Protein AF-A0A1Q7HJB5-F1 (afdb_monomer_lite)

pLDDT: mean 89.7, std 13.35, range [32.16, 98.75]

Radius of gyration: 25.03 Å; chains: 1; bounding box: 64×47×75 Å

Sequence (482 aa):
NLIHLHAFQNDATNGVQRGNHDGGILRFGPDGKLYIFFGDNGRRGQMQNLPDGPGCIALPCPAIPQGNLPDDQFGGPEPDNAHLTGVILRLNPDGSTPFDNPFFKAGAQRGGEAGANLQKVFAYGVRNGFGMAFDPFSGALWDAQNGDDSFTEINRVERGANLGWVQIMGPVERIAQFKEIETSARFFGLQQVRWPPTNIADSRKEALARLFMVFEDGDEFEARLEGRQENPPVDTTAGAKAEFELNDDGTLDFELEATANITKATQAHIHLGARGQNGPVVAFLLPFNAAGRNFQEGDEIAEGTLTDDDVIAQPGFDGTVAALVERMRQGRAYANLHTVAFPGGEIRGQIKVDQEPVSHYSDPEFSWKFEVSPAALGFMSSGALGAQYRGDMFTGAARPTLLGGQLFHFDLTRSRRKIAVDDPRLKDHVADNTAKFDITESESLLFGTNFGVGTDIQTGPNGNLFVVSLSNGAIYEIFKRP

Secondary structure (DSSP, 8-state):
-------SB--TTT---B--S-EEEEEE-TTS-EEEEE--TT--SGGGT-TTTTS-SSSS--SS-SS---HHHH--SS--TTT--SEEEEE-TTSPPPTTSTTHHHHHHH-HHHHHHHTTEEEE----EEEEEE-TTT--EEEEE--SSEEEEEEEE-TTEE--TTT--S-GGGHHHHHHHHT-TTS--SSSTTS-GGGS-SSHHHHHHTS----S---EEEEEEEGGGSSS------EEEEEEEE-TTS-EEEEEEEEE-EEEEEEEEEEE--TT----EEEEEE---TT-EEE-TT-EEEEEEE-GGGSPPBTTB---HHHHHHHHHTT-EEEEEEESS-TT-SEEEE-EESS--S-EE---SEEEEE---EEEEEE--SSTT-GGGTT-EEEEES-STTTTS-EEEE-B-TTSSSB---SGGGTTSEE--SSTT--TTTGGGEEES---SEEEEEE-TTS-EEEEETTTTEEEEE----

Structure (mmCIF, N/CA/C/O backbone):
data_AF-A0A1Q7HJB5-F1
#
_entry.id   AF-A0A1Q7HJB5-F1
#
loop_
_atom_site.group_PDB
_atom_site.id
_atom_site.type_symbol
_atom_site.label_atom_id
_atom_site.label_alt_id
_atom_site.label_comp_id
_atom_site.label_asym_id
_atom_site.label_entity_id
_atom_site.label_seq_id
_atom_site.pdbx_PDB_ins_code
_atom_site.Cartn_x
_atom_site.Cartn_y
_atom_site.Cartn_z
_atom_site.occupancy
_atom_site.B_iso_or_equiv
_atom_site.auth_seq_id
_atom_site.auth_comp_id
_atom_site.auth_asym_id
_atom_site.auth_atom_id
_atom_site.pdbx_PDB_model_num
ATOM 1 N N . ASN A 1 1 ? 0.580 -26.400 14.919 1.00 73.38 1 ASN A N 1
ATOM 2 C CA . ASN A 1 1 ? 1.342 -25.381 14.172 1.00 73.38 1 ASN A CA 1
ATOM 3 C C . ASN A 1 1 ? 1.651 -24.233 15.117 1.00 73.38 1 ASN A C 1
ATOM 5 O O . ASN A 1 1 ? 0.716 -23.589 15.571 1.00 73.38 1 ASN A O 1
ATOM 9 N N . LEU A 1 2 ? 2.914 -24.054 15.517 1.00 67.88 2 LEU A N 1
ATOM 10 C CA . LEU A 1 2 ? 3.316 -22.898 16.328 1.00 67.88 2 LEU A CA 1
ATOM 11 C C . LEU A 1 2 ? 3.654 -21.743 15.387 1.00 67.88 2 LEU A C 1
ATOM 13 O O . LEU A 1 2 ? 4.355 -21.943 14.398 1.00 67.88 2 LEU A O 1
ATOM 17 N N . ILE A 1 3 ? 3.135 -20.556 15.688 1.00 72.69 3 ILE A N 1
ATOM 18 C CA . ILE A 1 3 ? 3.391 -19.339 14.919 1.00 72.69 3 ILE A CA 1
ATOM 19 C C . ILE A 1 3 ? 4.255 -18.443 15.788 1.00 72.69 3 ILE A C 1
ATOM 21 O O . ILE A 1 3 ? 3.872 -18.099 16.905 1.00 72.69 3 ILE A O 1
ATOM 25 N N . HIS A 1 4 ? 5.434 -18.113 15.279 1.00 76.31 4 HIS A N 1
ATOM 26 C CA . HIS A 1 4 ? 6.407 -17.287 15.969 1.00 76.31 4 HIS A CA 1
ATOM 27 C C . HIS A 1 4 ? 6.378 -15.902 15.333 1.00 76.31 4 HIS A C 1
ATOM 29 O O . HIS A 1 4 ? 6.700 -15.761 14.158 1.00 76.31 4 HIS A O 1
ATOM 35 N N . LEU A 1 5 ? 5.943 -14.905 16.102 1.00 79.56 5 LEU A N 1
ATOM 36 C CA . LEU A 1 5 ? 5.930 -13.504 15.690 1.00 79.56 5 LEU A CA 1
ATOM 37 C C . LEU A 1 5 ? 6.971 -12.739 16.505 1.00 79.56 5 LEU A C 1
ATOM 39 O O . LEU A 1 5 ? 7.096 -12.935 17.718 1.00 79.56 5 LEU A O 1
ATOM 43 N N . HIS A 1 6 ? 7.742 -11.891 15.835 1.00 76.50 6 HIS A N 1
ATOM 44 C CA . HIS A 1 6 ? 8.914 -11.262 16.426 1.00 76.50 6 HIS A CA 1
ATOM 45 C C . HIS A 1 6 ? 8.571 -9.956 17.165 1.00 76.50 6 HIS A C 1
ATOM 47 O O . HIS A 1 6 ? 8.729 -8.867 16.618 1.00 76.50 6 HIS A O 1
ATOM 53 N N . ALA A 1 7 ? 8.160 -10.069 18.431 1.00 74.75 7 ALA A N 1
ATOM 54 C CA . ALA A 1 7 ? 7.635 -8.972 19.263 1.00 74.75 7 ALA A CA 1
ATOM 55 C C . ALA A 1 7 ? 8.679 -8.016 19.888 1.00 74.75 7 ALA A C 1
ATOM 57 O O . ALA A 1 7 ? 8.355 -7.227 20.768 1.00 74.75 7 ALA A O 1
ATOM 58 N N . PHE A 1 8 ? 9.957 -8.104 19.516 1.00 74.94 8 PHE A N 1
ATOM 59 C CA . PHE A 1 8 ? 10.987 -7.212 20.065 1.00 74.94 8 PHE A CA 1
ATOM 60 C C . PHE A 1 8 ? 11.841 -6.584 18.965 1.00 74.94 8 PHE A C 1
ATOM 62 O O . PHE A 1 8 ? 11.997 -7.137 17.879 1.00 74.94 8 PHE A O 1
ATOM 69 N N . GLN A 1 9 ? 12.411 -5.419 19.240 1.00 68.94 9 GLN A N 1
ATOM 70 C CA . GLN A 1 9 ? 13.552 -4.878 18.505 1.00 68.94 9 GLN A CA 1
ATOM 71 C C . GLN A 1 9 ? 14.836 -5.339 19.210 1.00 68.94 9 GLN A C 1
ATOM 73 O O . GLN A 1 9 ? 14.960 -5.176 20.426 1.00 68.94 9 GLN A O 1
ATOM 78 N N . ASN A 1 10 ? 15.780 -5.911 18.457 1.00 61.03 10 ASN A N 1
ATOM 79 C CA . ASN A 1 10 ? 17.121 -6.268 18.934 1.00 61.03 10 ASN A CA 1
ATOM 80 C C . ASN A 1 10 ? 18.145 -5.259 18.391 1.00 61.03 10 ASN A C 1
ATOM 82 O O . ASN A 1 10 ? 19.056 -5.615 17.652 1.00 61.03 10 ASN A O 1
ATOM 86 N N . ASP A 1 11 ? 17.994 -3.979 18.745 1.00 57.62 11 ASP A N 1
ATOM 87 C CA . ASP A 1 11 ? 18.964 -2.956 18.343 1.00 57.62 11 ASP A CA 1
ATOM 88 C C . ASP A 1 11 ? 20.344 -3.297 18.951 1.00 57.62 11 ASP A C 1
ATOM 90 O O . ASP A 1 11 ? 20.541 -3.204 20.171 1.00 57.62 11 ASP A O 1
ATOM 94 N N . ALA A 1 12 ? 21.317 -3.671 18.111 1.00 51.69 12 ALA A N 1
ATOM 95 C CA . ALA A 1 12 ? 22.658 -4.096 18.538 1.00 51.69 12 ALA A CA 1
ATOM 96 C C . ALA A 1 12 ? 23.399 -3.059 19.406 1.00 51.69 12 ALA A C 1
ATOM 98 O O . ALA A 1 12 ? 24.299 -3.404 20.170 1.00 51.69 12 ALA A O 1
ATOM 99 N N . THR A 1 13 ? 23.014 -1.785 19.314 1.00 52.44 13 THR A N 1
ATOM 100 C CA . THR A 1 13 ? 23.607 -0.675 20.069 1.00 52.44 13 THR A CA 1
ATOM 101 C C . THR A 1 13 ? 23.090 -0.550 21.501 1.00 52.44 13 THR A C 1
ATOM 103 O O . THR A 1 13 ? 23.751 0.091 22.316 1.00 52.44 13 THR A O 1
ATOM 106 N N . ASN A 1 14 ? 21.946 -1.159 21.835 1.00 54.62 14 ASN A N 1
ATOM 107 C CA . ASN A 1 14 ? 21.271 -0.918 23.113 1.00 54.62 14 ASN A CA 1
ATOM 108 C C . ASN A 1 14 ? 21.189 -2.140 24.034 1.00 54.62 14 ASN A C 1
ATOM 110 O O . ASN A 1 14 ? 20.890 -1.952 25.210 1.00 54.62 14 ASN A O 1
ATOM 114 N N . GLY A 1 15 ? 21.431 -3.365 23.544 1.00 55.31 15 GLY A N 1
ATOM 115 C CA . GLY A 1 15 ? 21.464 -4.594 24.361 1.00 55.31 15 GLY A CA 1
ATOM 116 C C . GLY A 1 15 ? 20.187 -4.895 25.166 1.00 55.31 15 GLY A C 1
ATOM 117 O O . GLY A 1 15 ? 20.188 -5.783 26.014 1.00 55.31 15 GLY A O 1
ATOM 118 N N . VAL A 1 16 ? 19.102 -4.152 24.930 1.00 62.25 16 VAL A N 1
ATOM 119 C CA . VAL A 1 16 ? 17.830 -4.240 25.649 1.00 62.25 16 VAL A CA 1
ATOM 120 C C . VAL A 1 16 ? 16.746 -4.547 24.630 1.00 62.25 16 VAL A C 1
ATOM 122 O O . VAL A 1 16 ? 16.493 -3.734 23.743 1.00 62.25 16 VAL A O 1
ATOM 125 N N . GLN A 1 17 ? 16.087 -5.695 24.792 1.00 68.81 17 GLN A N 1
ATOM 126 C CA . GLN A 1 17 ? 14.863 -6.023 24.064 1.00 68.81 17 GLN A CA 1
ATOM 127 C C . GLN A 1 17 ? 13.789 -4.986 24.390 1.00 68.81 17 GLN A C 1
ATOM 129 O O . GLN A 1 17 ? 13.490 -4.743 25.563 1.00 68.81 17 GLN A O 1
ATOM 134 N N . ARG A 1 18 ? 13.214 -4.360 23.361 1.00 71.12 18 ARG A N 1
ATOM 135 C CA . ARG A 1 18 ? 12.121 -3.391 23.516 1.00 71.12 18 ARG A CA 1
ATOM 136 C C . ARG A 1 18 ? 10.975 -3.759 22.590 1.00 71.12 18 ARG A C 1
ATOM 138 O O . ARG A 1 18 ? 11.206 -4.011 21.411 1.00 71.12 18 ARG A O 1
ATOM 145 N N . GLY A 1 19 ? 9.766 -3.804 23.144 1.00 74.50 19 GLY A N 1
ATOM 146 C CA . GLY A 1 19 ? 8.546 -3.829 22.345 1.00 74.50 19 GLY A CA 1
ATOM 147 C C . GLY A 1 19 ? 8.359 -2.468 21.688 1.00 74.50 19 GLY A C 1
ATOM 148 O O . GLY A 1 19 ? 8.707 -1.432 22.269 1.00 74.50 19 GLY A O 1
ATOM 149 N N . ASN A 1 20 ? 7.864 -2.471 20.465 1.00 81.75 20 ASN A N 1
ATOM 150 C CA . ASN A 1 20 ? 7.576 -1.263 19.714 1.00 81.75 20 ASN A CA 1
ATOM 151 C C . ASN A 1 20 ? 6.493 -1.622 18.711 1.00 81.75 20 ASN A C 1
ATOM 153 O O . ASN A 1 20 ? 6.703 -2.550 17.954 1.00 81.75 20 ASN A O 1
ATOM 157 N N . HIS A 1 21 ? 5.355 -0.932 18.720 1.00 89.06 21 HIS A N 1
ATOM 158 C CA . HIS A 1 21 ? 4.272 -1.136 17.747 1.00 89.06 21 HIS A CA 1
ATOM 159 C C . HIS A 1 21 ? 3.868 -2.605 17.512 1.00 89.06 21 HIS A C 1
ATOM 161 O O . HIS A 1 21 ? 3.523 -2.976 16.399 1.00 89.06 21 HIS A O 1
ATOM 167 N N . ASP A 1 22 ? 3.899 -3.453 18.542 1.00 87.94 22 ASP A N 1
ATOM 168 C CA . ASP A 1 22 ? 3.675 -4.896 18.366 1.00 87.94 22 ASP A CA 1
ATOM 169 C C . ASP A 1 22 ? 2.237 -5.219 17.918 1.00 87.94 22 ASP A C 1
ATOM 171 O O . ASP A 1 22 ? 1.972 -6.216 17.245 1.00 87.94 22 ASP A O 1
ATOM 175 N N . GLY A 1 23 ? 1.283 -4.361 18.289 1.00 86.88 23 GLY A N 1
ATOM 176 C CA . GLY A 1 23 ? -0.140 -4.630 18.133 1.00 86.88 23 GLY A CA 1
ATOM 177 C C . GLY A 1 23 ? -0.559 -5.818 18.998 1.00 86.88 23 GLY A C 1
ATOM 178 O O . GLY A 1 23 ? -0.555 -5.723 20.225 1.00 86.88 23 GLY A O 1
ATOM 179 N N . GLY A 1 24 ? -0.909 -6.944 18.369 1.00 81.31 24 GLY A N 1
ATOM 180 C CA . GLY A 1 24 ? -1.179 -8.205 19.069 1.00 81.31 24 GLY A CA 1
ATOM 181 C C . GLY A 1 24 ? -2.657 -8.498 19.326 1.00 81.31 24 GLY A C 1
ATOM 182 O O . GLY A 1 24 ? -2.988 -9.297 20.200 1.00 81.31 24 GLY A O 1
ATOM 183 N N . ILE A 1 25 ? -3.563 -7.873 18.575 1.00 90.44 25 ILE A N 1
ATOM 184 C CA . ILE A 1 25 ? -4.999 -8.156 18.666 1.00 90.44 25 ILE A CA 1
ATOM 185 C C . ILE A 1 25 ? -5.297 -9.440 17.905 1.00 90.44 25 ILE A C 1
ATOM 187 O O . ILE A 1 25 ? -4.902 -9.589 16.747 1.00 90.44 25 ILE A O 1
ATOM 191 N N . LEU A 1 26 ? -6.073 -10.323 18.530 1.00 93.88 26 LEU A N 1
ATOM 192 C CA . LEU A 1 26 ? -6.576 -11.537 17.904 1.00 93.88 26 LEU A CA 1
ATOM 193 C C . LEU A 1 26 ? -8.103 -11.522 17.837 1.00 93.88 26 LEU A C 1
ATOM 195 O O . LEU A 1 26 ? -8.778 -11.139 18.802 1.00 93.88 26 LEU A O 1
ATOM 199 N N . ARG A 1 27 ? -8.649 -11.978 16.708 1.00 95.31 27 ARG A N 1
ATOM 200 C CA . ARG A 1 27 ? -10.092 -12.165 16.496 1.00 95.31 27 ARG A CA 1
ATOM 201 C C . ARG A 1 27 ? -10.350 -13.418 15.677 1.00 95.31 27 ARG A C 1
ATOM 203 O O . ARG A 1 27 ? -9.632 -13.680 14.721 1.00 95.31 27 ARG A O 1
ATOM 210 N N . PHE A 1 28 ? -11.410 -14.148 16.006 1.00 97.19 28 PHE A N 1
ATOM 211 C CA . PHE A 1 28 ? -11.989 -15.080 15.045 1.00 97.19 28 PHE A CA 1
ATOM 212 C C . PHE A 1 28 ? -12.967 -14.327 14.148 1.00 97.19 28 PHE A C 1
ATOM 214 O O . PHE A 1 28 ? -13.848 -13.625 14.647 1.00 97.19 28 PHE A O 1
ATOM 221 N N . GLY A 1 29 ? -12.779 -14.454 12.839 1.00 97.31 29 GLY A N 1
ATOM 222 C CA . GLY A 1 29 ? -13.686 -13.904 11.844 1.00 97.31 29 GLY A CA 1
ATOM 223 C C . GLY A 1 29 ? -14.978 -14.712 11.720 1.00 97.31 29 GLY A C 1
ATOM 224 O O . GLY A 1 29 ? -15.064 -15.847 12.202 1.00 97.31 29 GLY A O 1
ATOM 225 N N . PRO A 1 30 ? -15.996 -14.162 11.035 1.00 97.50 30 PRO A N 1
ATOM 226 C CA . PRO A 1 30 ? -17.231 -14.884 10.721 1.00 97.50 30 PRO A CA 1
ATOM 227 C C . PRO A 1 30 ? -16.996 -16.106 9.814 1.00 97.50 30 PRO A C 1
ATOM 229 O O . PRO A 1 30 ? -17.839 -16.995 9.744 1.00 97.50 30 PRO A O 1
ATOM 232 N N . ASP A 1 31 ? -15.843 -16.173 9.148 1.00 97.56 31 ASP A N 1
ATOM 233 C CA . ASP A 1 31 ? -15.366 -17.311 8.357 1.00 97.56 31 ASP A CA 1
ATOM 234 C C . ASP A 1 31 ? -14.687 -18.410 9.204 1.00 97.56 31 ASP A C 1
ATOM 236 O O . ASP A 1 31 ? -14.184 -19.401 8.668 1.00 97.56 31 ASP A O 1
ATOM 240 N N . GLY A 1 32 ? -14.655 -18.241 10.530 1.00 97.75 32 GLY A N 1
ATOM 241 C CA . GLY A 1 32 ? -14.038 -19.174 11.467 1.00 97.75 32 GLY A CA 1
ATOM 242 C C . GLY A 1 32 ? -12.509 -19.179 11.427 1.00 97.75 32 GLY A C 1
ATOM 243 O O . GLY A 1 32 ? -11.903 -20.107 11.964 1.00 97.75 32 GLY A O 1
ATOM 244 N N . LYS A 1 33 ? -11.867 -18.189 10.795 1.00 98.38 33 LYS A N 1
ATOM 245 C CA . LYS A 1 33 ? -10.402 -18.060 10.761 1.00 98.38 33 LYS A CA 1
ATOM 246 C C . LYS A 1 33 ? -9.899 -17.144 11.863 1.00 98.38 33 LYS A C 1
ATOM 248 O O . LYS A 1 33 ? -10.607 -16.246 12.310 1.00 98.38 33 LYS A O 1
ATOM 253 N N . LEU A 1 34 ? -8.667 -17.377 12.297 1.00 97.75 34 LEU A N 1
ATOM 254 C CA . LEU A 1 34 ? -7.964 -16.524 13.243 1.00 97.75 34 LEU A CA 1
ATOM 255 C C . LEU A 1 34 ? -7.291 -15.376 12.490 1.00 97.75 34 LEU A C 1
ATOM 257 O O . LEU A 1 34 ? -6.469 -15.620 11.609 1.00 97.75 34 LEU A O 1
ATOM 261 N N . TYR A 1 35 ? -7.612 -14.148 12.877 1.00 98.12 35 TYR A N 1
ATOM 262 C CA . TYR A 1 35 ? -6.987 -12.924 12.402 1.00 98.12 35 TYR A CA 1
ATOM 263 C C . TYR A 1 35 ? -6.079 -12.354 13.481 1.00 98.12 35 TYR A C 1
ATOM 265 O O . TYR A 1 35 ? -6.481 -12.281 14.646 1.00 98.12 35 TYR A O 1
ATOM 273 N N . ILE A 1 36 ? -4.872 -11.949 13.092 1.00 96.06 36 ILE A N 1
ATOM 274 C CA . ILE A 1 36 ? -3.864 -11.391 13.999 1.00 96.06 36 ILE A CA 1
ATOM 275 C C . ILE A 1 36 ? -3.361 -10.080 13.413 1.00 96.06 36 ILE A C 1
ATOM 277 O O . ILE A 1 36 ? -2.775 -10.092 12.335 1.00 96.06 36 ILE A O 1
ATOM 281 N N . PHE A 1 37 ? -3.565 -8.973 14.124 1.00 95.12 37 PHE A N 1
ATOM 282 C CA . PHE A 1 37 ? -2.910 -7.708 13.798 1.00 95.12 37 PHE A CA 1
ATOM 283 C C . PHE A 1 37 ? -1.500 -7.716 14.392 1.00 95.12 37 PHE A C 1
ATOM 285 O O . PHE A 1 37 ? -1.348 -7.856 15.611 1.00 95.12 37 PHE A O 1
ATOM 292 N N . PHE A 1 38 ? -0.484 -7.536 13.555 1.00 94.00 38 PHE A N 1
ATOM 293 C CA . PHE A 1 38 ? 0.908 -7.438 13.978 1.00 94.00 38 PHE A CA 1
ATOM 294 C C . PHE A 1 38 ? 1.528 -6.181 13.369 1.00 94.00 38 PHE A C 1
ATOM 296 O O . PHE A 1 38 ? 1.657 -6.076 12.147 1.00 94.00 38 PHE A O 1
ATOM 303 N N . GLY A 1 39 ? 1.842 -5.195 14.210 1.00 92.69 39 GLY A N 1
ATOM 304 C CA . GLY A 1 39 ? 2.298 -3.893 13.728 1.00 92.69 39 GLY A CA 1
ATOM 305 C C . GLY A 1 39 ? 3.721 -3.932 13.171 1.00 92.69 39 GLY A C 1
ATOM 306 O O . GLY A 1 39 ? 4.335 -4.990 13.023 1.00 92.69 39 GLY A O 1
ATOM 307 N N . ASP A 1 40 ? 4.232 -2.774 12.770 1.00 89.88 40 ASP A N 1
ATOM 308 C CA . ASP A 1 40 ? 5.468 -2.663 11.994 1.00 89.88 40 ASP A CA 1
ATOM 309 C C . ASP A 1 40 ? 6.728 -3.004 12.790 1.00 89.88 40 ASP A C 1
ATOM 311 O O . ASP A 1 40 ? 7.796 -3.170 12.204 1.00 89.88 40 ASP A O 1
ATOM 315 N N . ASN A 1 41 ? 6.631 -3.095 14.114 1.00 85.69 41 ASN A N 1
ATOM 316 C CA . ASN A 1 41 ? 7.763 -3.275 15.008 1.00 85.69 41 ASN A CA 1
ATOM 317 C C . ASN A 1 41 ? 8.911 -2.295 14.766 1.00 85.69 41 ASN A C 1
ATOM 319 O O . ASN A 1 41 ? 10.075 -2.639 14.974 1.00 85.69 41 ASN A O 1
ATOM 323 N N . GLY A 1 42 ? 8.610 -1.089 14.273 1.00 80.62 42 GLY A N 1
ATOM 324 C CA . GLY A 1 42 ? 9.583 -0.123 13.767 1.00 80.62 42 GLY A CA 1
ATOM 325 C C . GLY A 1 42 ? 10.591 -0.712 12.769 1.00 80.62 42 GLY A C 1
ATOM 326 O O . GLY A 1 42 ? 11.727 -0.238 12.675 1.00 80.62 42 GLY A O 1
ATOM 327 N N . ARG A 1 43 ? 10.206 -1.760 12.041 1.00 80.88 43 ARG A N 1
ATOM 328 C CA . ARG A 1 43 ? 10.949 -2.305 10.905 1.00 80.88 43 ARG A CA 1
ATOM 329 C C . ARG A 1 43 ? 10.598 -1.543 9.639 1.00 80.88 43 ARG A C 1
ATOM 331 O O . ARG A 1 43 ? 9.675 -0.727 9.620 1.00 80.88 43 ARG A O 1
ATOM 338 N N . ARG A 1 44 ? 11.404 -1.741 8.604 1.00 80.12 44 ARG A N 1
ATOM 339 C CA . ARG A 1 44 ? 11.241 -1.118 7.293 1.00 80.12 44 ARG A CA 1
ATOM 340 C C . ARG A 1 44 ? 11.521 -2.185 6.245 1.00 80.12 44 ARG A C 1
ATOM 342 O O . ARG A 1 44 ? 12.673 -2.423 5.928 1.00 80.12 44 ARG A O 1
ATOM 349 N N . GLY A 1 45 ? 10.482 -2.826 5.731 1.00 83.00 45 GLY A N 1
ATOM 350 C CA . GLY A 1 45 ? 10.602 -3.811 4.661 1.00 83.00 45 GLY A CA 1
ATOM 351 C C . GLY A 1 45 ? 9.466 -3.703 3.652 1.00 83.00 45 GLY A C 1
ATOM 352 O O . GLY A 1 45 ? 8.715 -2.723 3.621 1.00 83.00 45 GLY A O 1
ATOM 353 N N . GLN A 1 46 ? 9.313 -4.741 2.838 1.00 89.12 46 GLN A N 1
ATOM 354 C CA . GLN A 1 46 ? 8.300 -4.843 1.789 1.00 89.12 46 GLN A CA 1
ATOM 355 C C . GLN A 1 46 ? 6.888 -4.654 2.349 1.00 89.12 46 GLN A C 1
ATOM 357 O O . GLN A 1 46 ? 6.104 -3.891 1.788 1.00 89.12 46 GLN A O 1
ATOM 362 N N . MET A 1 47 ? 6.585 -5.250 3.507 1.00 93.06 47 MET A N 1
ATOM 363 C CA . MET A 1 47 ? 5.272 -5.119 4.158 1.00 93.06 47 MET A CA 1
ATOM 364 C C . MET A 1 47 ? 5.014 -3.722 4.753 1.00 93.06 47 MET A C 1
ATOM 366 O O . MET A 1 47 ? 3.893 -3.441 5.164 1.00 93.06 47 MET A O 1
ATOM 370 N N . GLN A 1 48 ? 6.018 -2.835 4.775 1.00 91.12 48 GLN A N 1
ATOM 371 C CA . GLN A 1 48 ? 5.896 -1.402 5.088 1.00 91.12 48 GLN A CA 1
ATOM 372 C C . GLN A 1 48 ? 6.134 -0.527 3.843 1.00 91.12 48 GLN A C 1
ATOM 374 O O . GLN A 1 48 ? 6.568 0.621 3.960 1.00 91.12 48 GLN A O 1
ATOM 379 N N . ASN A 1 49 ? 5.894 -1.054 2.638 1.00 91.19 49 ASN A N 1
ATOM 380 C CA . ASN A 1 49 ? 6.052 -0.320 1.379 1.00 91.19 49 ASN A CA 1
ATOM 381 C C . ASN A 1 49 ? 7.474 0.211 1.134 1.00 91.19 49 ASN A C 1
ATOM 383 O O . ASN A 1 49 ? 7.684 1.275 0.540 1.00 91.19 49 ASN A O 1
ATOM 387 N N . LEU A 1 50 ? 8.470 -0.552 1.585 1.00 82.81 50 LEU A N 1
ATOM 388 C CA . LEU A 1 50 ? 9.881 -0.305 1.323 1.00 82.81 50 LEU A CA 1
ATOM 389 C C . LEU A 1 50 ? 10.513 -1.553 0.698 1.00 82.81 50 LEU A C 1
ATOM 391 O O . LEU A 1 50 ? 11.077 -2.377 1.416 1.00 82.81 50 LEU A O 1
ATOM 395 N N . PRO A 1 51 ? 10.435 -1.696 -0.641 1.00 77.75 51 PRO A N 1
ATOM 396 C CA . PRO A 1 51 ? 10.928 -2.880 -1.345 1.00 77.75 51 PRO A CA 1
ATOM 397 C C . PRO A 1 51 ? 12.407 -3.211 -1.105 1.00 77.75 51 PRO A C 1
ATOM 399 O O . PRO A 1 51 ? 12.773 -4.379 -1.139 1.00 77.75 51 PRO A O 1
ATOM 402 N N . ASP A 1 52 ? 13.215 -2.187 -0.813 1.00 71.69 52 ASP A N 1
ATOM 403 C CA . ASP A 1 52 ? 14.665 -2.278 -0.567 1.00 71.69 52 ASP A CA 1
ATOM 404 C C . ASP A 1 52 ? 15.012 -2.140 0.922 1.00 71.69 52 ASP A C 1
ATOM 406 O O . ASP A 1 52 ? 16.175 -2.031 1.310 1.00 71.69 52 ASP A O 1
ATOM 410 N N . GLY A 1 53 ? 13.984 -2.098 1.768 1.00 74.56 53 GLY A N 1
ATOM 411 C CA . GLY A 1 53 ? 14.106 -1.796 3.179 1.00 74.56 53 GLY A CA 1
ATOM 412 C C . GLY A 1 53 ? 14.366 -0.304 3.426 1.00 74.56 53 GLY A C 1
ATOM 413 O O . GLY A 1 53 ? 14.019 0.545 2.597 1.00 74.56 53 GLY A O 1
ATOM 414 N N . PRO A 1 54 ? 14.952 0.072 4.574 1.00 64.31 54 PRO A N 1
ATOM 415 C CA . PRO A 1 54 ? 15.174 1.479 4.912 1.00 64.31 54 PRO A CA 1
ATOM 416 C C . PRO A 1 54 ? 16.225 2.148 4.012 1.00 64.31 54 PRO A C 1
ATOM 418 O O . PRO A 1 54 ? 16.298 3.378 3.950 1.00 64.31 54 PRO A O 1
ATOM 421 N N . GLY A 1 55 ? 17.045 1.350 3.322 1.00 55.50 55 GLY A N 1
ATOM 422 C CA . GLY A 1 55 ? 18.146 1.820 2.504 1.00 55.50 55 GLY A CA 1
ATOM 423 C C . GLY A 1 55 ? 17.763 2.132 1.055 1.00 55.50 55 GLY A C 1
ATOM 424 O O . GLY A 1 55 ? 17.425 1.242 0.293 1.00 55.50 55 GLY A O 1
ATOM 425 N N . CYS A 1 56 ? 17.922 3.400 0.667 1.00 53.72 56 CYS A N 1
ATOM 426 C CA . CYS A 1 56 ? 17.920 3.935 -0.703 1.00 53.72 56 CYS A CA 1
ATOM 427 C C . CYS A 1 56 ? 16.614 3.841 -1.537 1.00 53.72 56 CYS A C 1
ATOM 429 O O . CYS A 1 56 ? 16.183 2.814 -2.051 1.00 53.72 56 CYS A O 1
ATOM 431 N N . ILE A 1 57 ? 16.024 5.020 -1.778 1.00 47.59 57 ILE A N 1
ATOM 432 C CA . ILE A 1 57 ? 14.947 5.254 -2.760 1.00 47.59 57 ILE A CA 1
ATOM 433 C C . ILE A 1 57 ? 15.518 5.645 -4.130 1.00 47.59 57 ILE A C 1
ATOM 435 O O . ILE A 1 57 ? 14.773 5.601 -5.100 1.00 47.59 57 ILE A O 1
ATOM 439 N N . ALA A 1 58 ? 16.808 6.005 -4.223 1.00 43.88 58 ALA A N 1
ATOM 440 C CA . ALA A 1 58 ? 17.445 6.407 -5.472 1.00 43.88 58 ALA A CA 1
ATOM 441 C C . ALA A 1 58 ? 18.797 5.739 -5.713 1.00 43.88 58 ALA A C 1
ATOM 443 O O . ALA A 1 58 ? 19.665 5.739 -4.839 1.00 43.88 58 ALA A O 1
ATOM 444 N N . LEU A 1 59 ? 18.960 5.180 -6.913 1.00 43.44 59 LEU A N 1
ATOM 445 C CA . LEU A 1 59 ? 20.218 4.622 -7.401 1.00 43.44 59 LEU A CA 1
ATOM 446 C C . LEU A 1 59 ? 20.964 5.658 -8.256 1.00 43.44 59 LEU A C 1
ATOM 448 O O . LEU A 1 59 ? 20.311 6.460 -8.914 1.00 43.44 59 LEU A O 1
ATOM 452 N N . PRO A 1 60 ? 22.311 5.652 -8.278 1.00 47.56 60 PRO A N 1
ATOM 453 C CA . PRO A 1 60 ? 23.200 4.841 -7.447 1.00 47.56 60 PRO A CA 1
ATOM 454 C C . PRO A 1 60 ? 23.228 5.389 -6.017 1.00 47.56 60 PRO A C 1
ATOM 456 O O . PRO A 1 60 ? 23.443 6.580 -5.831 1.00 47.56 60 PRO A O 1
ATOM 459 N N . CYS A 1 61 ? 23.005 4.519 -5.030 1.00 48.56 61 CYS A N 1
ATOM 460 C CA . CYS A 1 61 ? 22.851 4.847 -3.611 1.00 48.56 61 CYS A CA 1
ATOM 461 C C . CYS A 1 61 ? 24.013 5.727 -3.100 1.00 48.56 61 CYS A C 1
ATOM 463 O O . CYS A 1 61 ? 25.091 5.202 -2.803 1.00 48.56 61 CYS A O 1
ATOM 465 N N . PRO A 1 62 ? 23.860 7.063 -2.997 1.00 41.00 62 PRO A N 1
ATOM 466 C CA . PRO A 1 62 ? 24.921 7.912 -2.501 1.00 41.00 62 PRO A CA 1
ATOM 467 C C . PRO A 1 62 ? 24.766 7.950 -0.981 1.00 41.00 62 PRO A C 1
ATOM 469 O O . PRO A 1 62 ? 23.835 8.558 -0.463 1.00 41.00 62 PRO A O 1
ATOM 472 N N . ALA A 1 63 ? 25.694 7.306 -0.273 1.00 36.12 63 ALA A N 1
ATOM 473 C CA . ALA A 1 63 ? 25.857 7.381 1.182 1.00 36.12 63 ALA A CA 1
ATOM 474 C C . ALA A 1 63 ? 24.939 6.516 2.071 1.00 36.12 63 ALA A C 1
ATOM 476 O O . ALA A 1 63 ? 24.611 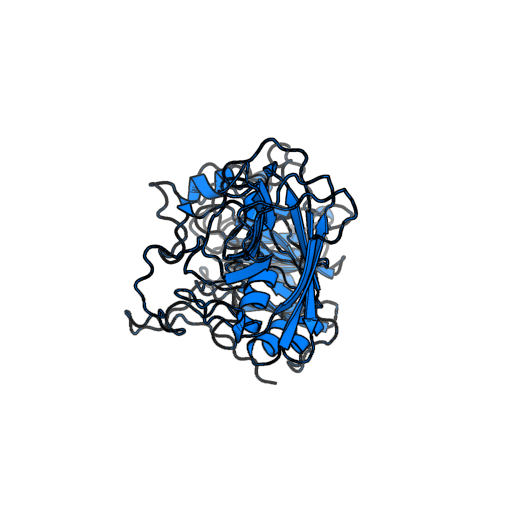6.920 3.185 1.00 36.12 63 ALA A O 1
ATOM 477 N N . ILE A 1 64 ? 24.668 5.268 1.684 1.00 36.09 64 ILE A N 1
ATOM 478 C CA . ILE A 1 64 ? 24.786 4.208 2.700 1.00 36.09 64 ILE A CA 1
ATOM 479 C C . ILE A 1 64 ? 26.246 3.763 2.629 1.00 36.09 64 ILE A C 1
ATOM 481 O O . ILE A 1 64 ? 26.701 3.440 1.528 1.00 36.09 64 ILE A O 1
ATOM 485 N N . PRO A 1 65 ? 27.030 3.840 3.722 1.00 33.41 65 PRO A N 1
ATOM 486 C CA . PRO A 1 65 ? 28.381 3.297 3.728 1.00 33.41 65 PRO A CA 1
ATOM 487 C C . PRO A 1 65 ? 28.346 1.904 3.106 1.00 33.41 65 PRO A C 1
ATOM 489 O O . PRO A 1 65 ? 27.480 1.114 3.467 1.00 33.41 65 PRO A O 1
ATOM 492 N N . GLN A 1 66 ? 29.241 1.625 2.154 1.00 32.25 66 GLN A N 1
ATOM 493 C CA . GLN A 1 66 ? 29.438 0.270 1.644 1.00 32.25 66 GLN A CA 1
ATOM 494 C C . GLN A 1 66 ? 29.524 -0.682 2.835 1.00 32.25 66 GLN A C 1
ATOM 496 O O . GLN A 1 66 ? 30.463 -0.627 3.628 1.00 32.25 66 GLN A O 1
ATOM 501 N N . GLY A 1 67 ? 28.493 -1.497 2.981 1.00 32.16 67 GLY A N 1
ATOM 502 C CA . GLY A 1 67 ? 28.295 -2.303 4.161 1.00 32.16 67 GLY A CA 1
ATOM 503 C C . GLY A 1 67 ? 26.817 -2.570 4.312 1.00 32.16 67 GLY A C 1
ATOM 504 O O . GLY A 1 67 ? 26.059 -1.680 4.684 1.00 32.16 67 GLY A O 1
ATOM 505 N N . ASN A 1 68 ? 26.436 -3.813 4.028 1.00 37.81 68 ASN A N 1
ATOM 506 C CA . ASN A 1 68 ? 25.323 -4.476 4.683 1.00 37.81 68 ASN A CA 1
ATOM 507 C C . ASN A 1 68 ? 25.196 -3.924 6.103 1.00 37.81 68 ASN A C 1
ATOM 509 O O . ASN A 1 68 ? 26.013 -4.260 6.965 1.00 37.81 68 ASN A O 1
ATOM 513 N N . LEU A 1 69 ? 24.203 -3.073 6.356 1.00 43.94 69 LEU A N 1
ATOM 514 C CA . LEU A 1 69 ? 23.696 -3.019 7.710 1.00 43.94 69 LEU A CA 1
ATOM 515 C C . LEU A 1 69 ? 23.205 -4.446 7.966 1.00 43.94 69 LEU A C 1
ATOM 517 O O . LEU A 1 69 ? 22.421 -4.940 7.153 1.00 43.94 69 LEU A O 1
ATOM 521 N N . PRO A 1 70 ? 23.756 -5.157 8.964 1.00 44.19 70 PRO A N 1
ATOM 522 C CA . PRO A 1 70 ? 23.376 -6.534 9.202 1.00 44.19 70 PRO A CA 1
ATOM 523 C C . PRO A 1 70 ? 21.852 -6.646 9.276 1.00 44.19 70 PRO A C 1
ATOM 525 O O . PRO A 1 70 ? 21.185 -5.783 9.856 1.00 44.19 70 PRO A O 1
ATOM 528 N N . ASP A 1 71 ? 21.345 -7.709 8.653 1.00 48.66 71 ASP A N 1
ATOM 529 C CA . ASP A 1 71 ? 19.935 -8.108 8.570 1.00 48.66 71 ASP A CA 1
ATOM 530 C C . ASP A 1 71 ? 19.202 -7.959 9.923 1.00 48.66 71 ASP A C 1
ATOM 532 O O . ASP A 1 71 ? 18.044 -7.555 10.001 1.00 48.66 71 ASP A O 1
ATOM 536 N N . ASP A 1 72 ? 19.947 -8.136 11.019 1.00 49.66 72 ASP A N 1
ATOM 537 C CA . ASP A 1 72 ? 19.473 -8.097 12.399 1.00 49.66 72 ASP A CA 1
ATOM 538 C C . ASP A 1 72 ? 19.238 -6.703 13.019 1.00 49.66 72 ASP A C 1
ATOM 540 O O . ASP A 1 72 ? 18.543 -6.619 14.035 1.00 49.66 72 ASP A O 1
ATOM 544 N N . GLN A 1 73 ? 19.755 -5.605 12.450 1.00 52.12 73 GLN A N 1
ATOM 545 C CA . GLN A 1 73 ? 19.562 -4.268 13.037 1.00 52.12 73 GLN A CA 1
ATOM 546 C C . GLN A 1 73 ? 18.403 -3.484 12.416 1.00 52.12 73 GLN A C 1
ATOM 548 O O . GLN A 1 73 ? 17.830 -2.618 13.083 1.00 52.12 73 GLN A O 1
ATOM 553 N N . PHE A 1 74 ? 18.057 -3.741 11.151 1.00 56.03 74 PHE A N 1
ATOM 554 C CA . PHE A 1 74 ? 17.149 -2.860 10.396 1.00 56.03 74 PHE A CA 1
ATOM 555 C C . PHE A 1 74 ? 16.156 -3.578 9.482 1.00 56.03 74 PHE A C 1
ATOM 557 O O . PHE A 1 74 ? 15.253 -2.929 8.950 1.00 56.03 74 PHE A O 1
ATOM 564 N N . GLY A 1 75 ? 16.275 -4.898 9.399 1.00 51.25 75 GLY A N 1
ATOM 565 C CA . GLY A 1 75 ? 15.416 -5.780 8.644 1.00 51.25 75 GLY A CA 1
ATOM 566 C C . GLY A 1 75 ? 15.773 -5.898 7.169 1.00 51.25 75 GLY A C 1
ATOM 567 O O . GLY A 1 75 ? 15.875 -4.889 6.469 1.00 51.25 75 GLY A O 1
ATOM 568 N N . GLY A 1 76 ? 15.943 -7.137 6.706 1.00 56.19 76 GLY A N 1
ATOM 569 C CA . GLY A 1 76 ? 15.902 -7.506 5.295 1.00 56.19 76 GLY A CA 1
ATOM 570 C C . GLY A 1 76 ? 14.527 -7.175 4.713 1.00 56.19 76 GLY A C 1
ATOM 571 O O . GLY A 1 76 ? 13.523 -7.213 5.432 1.00 56.19 76 GLY A O 1
ATOM 572 N N . PRO A 1 77 ? 14.428 -6.765 3.437 1.00 75.50 77 PRO A N 1
ATOM 573 C CA . PRO A 1 77 ? 13.160 -6.243 2.958 1.00 75.50 77 PRO A CA 1
ATOM 574 C C . PRO A 1 77 ? 12.084 -7.327 2.861 1.00 75.50 77 PRO A C 1
ATOM 576 O O . PRO A 1 77 ? 10.899 -7.006 2.887 1.00 75.50 77 PRO A O 1
ATOM 579 N N . GLU A 1 78 ? 12.463 -8.595 2.729 1.00 85.12 78 GLU A N 1
ATOM 580 C CA . GLU A 1 78 ? 11.523 -9.695 2.548 1.00 85.12 78 GLU A CA 1
ATOM 581 C C . GLU A 1 78 ? 10.788 -10.060 3.845 1.00 85.12 78 GLU A C 1
ATOM 583 O O . GLU A 1 78 ? 11.374 -9.972 4.916 1.00 85.12 78 GLU A O 1
ATOM 588 N N . PRO A 1 79 ? 9.527 -10.528 3.792 1.00 89.62 79 PRO A N 1
ATOM 589 C CA . PRO A 1 79 ? 8.757 -10.912 4.978 1.00 89.62 79 PRO A CA 1
ATOM 590 C C . PRO A 1 79 ? 9.143 -12.299 5.534 1.00 89.62 79 PRO A C 1
ATOM 592 O O . PRO A 1 79 ? 8.282 -13.154 5.752 1.00 89.62 79 PRO A O 1
ATOM 595 N N . ASP A 1 80 ? 10.429 -12.562 5.751 1.00 86.88 80 ASP A N 1
ATOM 596 C CA . ASP A 1 80 ? 10.908 -13.794 6.393 1.00 86.88 80 ASP A CA 1
ATOM 597 C C . ASP A 1 80 ? 10.530 -13.862 7.894 1.00 86.88 80 ASP A C 1
ATOM 599 O O . ASP A 1 80 ? 9.761 -13.048 8.415 1.00 86.88 80 ASP A O 1
ATOM 603 N N . ASN A 1 81 ? 11.022 -14.871 8.616 1.00 85.94 81 ASN A N 1
ATOM 604 C CA . ASN A 1 81 ? 10.671 -15.075 10.025 1.00 85.94 81 ASN A CA 1
ATOM 605 C C . ASN A 1 81 ? 11.137 -13.949 10.968 1.00 85.94 81 ASN A C 1
ATOM 607 O O . ASN A 1 81 ? 10.552 -13.779 12.042 1.00 85.94 81 ASN A O 1
ATOM 611 N N . ALA A 1 82 ? 12.160 -13.182 10.598 1.00 79.56 82 ALA A N 1
ATOM 612 C CA . ALA A 1 82 ? 12.628 -12.022 11.350 1.00 79.56 82 ALA A CA 1
ATOM 613 C C . ALA A 1 82 ? 11.873 -10.731 10.972 1.00 79.56 82 ALA A C 1
ATOM 615 O O . ALA A 1 82 ? 11.845 -9.784 11.769 1.00 79.56 82 ALA A O 1
ATOM 616 N N . HIS A 1 83 ? 11.223 -10.707 9.804 1.00 81.62 83 HIS A N 1
ATOM 617 C CA . HIS A 1 83 ? 10.699 -9.492 9.166 1.00 81.62 83 HIS A CA 1
ATOM 618 C C . HIS A 1 83 ? 9.195 -9.520 8.839 1.00 81.62 83 HIS A C 1
ATOM 620 O O . HIS A 1 83 ? 8.672 -8.561 8.269 1.00 81.62 83 HIS A O 1
ATOM 626 N N . LEU A 1 84 ? 8.460 -10.569 9.231 1.00 90.31 84 LEU A N 1
ATOM 627 C CA . LEU A 1 84 ? 6.998 -10.631 9.110 1.00 90.31 84 LEU A CA 1
ATOM 628 C C . LEU A 1 84 ? 6.302 -9.680 10.107 1.00 90.31 84 LEU A C 1
ATOM 630 O O . LEU A 1 84 ? 5.788 -10.094 11.147 1.00 90.31 84 LEU A O 1
ATOM 634 N N . THR A 1 85 ? 6.301 -8.389 9.784 1.00 90.94 85 THR A N 1
ATOM 635 C CA . THR A 1 85 ? 5.709 -7.288 10.561 1.00 90.94 85 THR A CA 1
ATOM 636 C C . THR A 1 85 ? 4.879 -6.374 9.675 1.00 90.94 85 THR A C 1
ATOM 638 O O . THR A 1 85 ? 4.999 -6.423 8.453 1.00 90.94 85 THR A O 1
ATOM 641 N N . GLY A 1 86 ? 4.054 -5.516 10.275 1.00 93.75 86 GLY A N 1
ATOM 642 C CA . GLY A 1 86 ? 3.164 -4.589 9.571 1.00 93.75 86 GLY A CA 1
ATOM 643 C C . GLY A 1 86 ? 2.132 -5.318 8.720 1.00 93.75 86 GLY A C 1
ATOM 644 O O . GLY A 1 86 ? 1.868 -4.928 7.582 1.00 93.75 86 GLY A O 1
ATOM 645 N N . VAL A 1 87 ? 1.577 -6.395 9.272 1.00 96.44 87 VAL A N 1
ATOM 646 C CA . VAL A 1 87 ? 0.665 -7.317 8.597 1.00 96.44 87 VAL A CA 1
ATOM 647 C C . VAL A 1 87 ? -0.556 -7.621 9.453 1.00 96.44 87 VAL A C 1
ATOM 649 O O . VAL A 1 87 ? -0.502 -7.677 10.681 1.00 96.44 87 VAL A O 1
ATOM 652 N N . ILE A 1 88 ? -1.659 -7.918 8.778 1.00 97.88 88 ILE A N 1
ATOM 653 C CA . ILE A 1 88 ? -2.780 -8.657 9.343 1.00 97.88 88 ILE A CA 1
ATOM 654 C C . ILE A 1 88 ? -2.690 -10.075 8.790 1.00 97.88 88 ILE A C 1
ATOM 656 O O . ILE A 1 88 ? -2.769 -10.285 7.579 1.00 97.88 88 ILE A O 1
ATOM 660 N N . LEU A 1 89 ? -2.508 -11.057 9.668 1.00 97.56 89 LEU A N 1
ATOM 661 C CA . LEU A 1 89 ? -2.454 -12.474 9.305 1.00 97.56 89 LEU A CA 1
ATOM 662 C C . LEU A 1 89 ? -3.849 -13.093 9.344 1.00 97.56 89 LEU A C 1
ATOM 664 O O . LEU A 1 89 ? -4.665 -12.697 10.175 1.00 97.56 89 LEU A O 1
ATOM 668 N N . ARG A 1 90 ? -4.095 -14.105 8.505 1.00 98.25 90 ARG A N 1
ATOM 669 C CA . ARG A 1 90 ? -5.306 -14.941 8.530 1.00 98.25 90 ARG A CA 1
ATOM 670 C C . ARG A 1 90 ? -4.939 -16.418 8.481 1.00 98.25 90 ARG A C 1
ATOM 672 O O . ARG A 1 90 ? -4.241 -16.869 7.574 1.00 98.25 90 ARG A O 1
ATOM 679 N N . LEU A 1 91 ? -5.421 -17.169 9.465 1.00 98.00 91 LEU A N 1
ATOM 680 C CA . LEU A 1 91 ? -4.980 -18.530 9.761 1.00 98.00 91 LEU A CA 1
ATOM 681 C C . LEU A 1 91 ? -6.172 -19.452 10.029 1.00 98.00 91 LEU A C 1
ATOM 683 O O . LEU A 1 91 ? -7.210 -19.025 10.533 1.00 98.00 91 LEU A O 1
ATOM 687 N N . ASN A 1 92 ? -6.028 -20.742 9.746 1.00 97.88 92 ASN A N 1
ATOM 688 C CA . ASN A 1 92 ? -6.973 -21.742 10.234 1.00 97.88 92 ASN A CA 1
ATOM 689 C C . ASN A 1 92 ? -6.906 -21.843 11.774 1.00 97.88 92 ASN A C 1
ATOM 691 O O . ASN A 1 92 ? -5.876 -21.509 12.363 1.00 97.88 92 ASN A O 1
ATOM 695 N N . PRO A 1 93 ? -7.960 -22.349 12.448 1.00 94.81 93 PRO A N 1
ATOM 696 C CA . PRO A 1 93 ? -7.959 -22.524 13.907 1.00 94.81 93 PRO A CA 1
ATOM 697 C C . PRO A 1 93 ? -6.820 -23.397 14.455 1.00 94.81 93 PRO A C 1
ATOM 699 O O . PRO A 1 93 ? -6.454 -23.270 15.619 1.00 94.81 93 PRO A O 1
ATOM 702 N N . ASP A 1 94 ? -6.256 -24.280 13.629 1.00 94.31 94 ASP A N 1
ATOM 703 C CA . ASP A 1 94 ? -5.112 -25.134 13.970 1.00 94.31 94 ASP A CA 1
ATOM 704 C C . ASP A 1 94 ? -3.742 -24.479 13.680 1.00 94.31 94 ASP A C 1
ATOM 706 O O . ASP A 1 94 ? -2.693 -25.111 13.850 1.00 94.31 94 ASP A O 1
ATOM 710 N N . GLY A 1 95 ? -3.747 -23.224 13.217 1.00 92.50 95 GLY A N 1
ATOM 711 C CA . GLY A 1 95 ? -2.579 -22.433 12.840 1.00 92.50 95 GLY A CA 1
ATOM 712 C C . GLY A 1 95 ? -2.013 -22.727 11.446 1.00 92.50 95 GLY A C 1
ATOM 713 O O . GLY A 1 95 ? -0.954 -22.198 11.119 1.00 92.50 95 GLY A O 1
ATOM 714 N N . SER A 1 96 ? -2.653 -23.576 10.634 1.00 95.50 96 SER A N 1
ATOM 715 C CA . SER A 1 96 ? -2.265 -23.763 9.227 1.00 95.50 96 SER A CA 1
ATOM 716 C C . SER A 1 96 ? -2.717 -22.589 8.351 1.00 95.50 96 SER A C 1
ATOM 718 O O . SER A 1 96 ? -3.644 -21.853 8.699 1.00 95.50 96 SER A O 1
ATOM 720 N N . THR A 1 97 ? -2.072 -22.410 7.201 1.00 96.12 97 THR A N 1
ATOM 721 C CA . THR A 1 97 ? -2.420 -21.349 6.252 1.00 96.12 97 THR A CA 1
ATOM 722 C C . THR A 1 97 ? -3.668 -21.721 5.438 1.00 96.12 97 THR A C 1
ATOM 724 O O . THR A 1 97 ? -3.702 -22.798 4.840 1.00 96.12 97 THR A O 1
ATOM 727 N N . PRO A 1 98 ? -4.701 -20.865 5.373 1.00 97.50 98 PRO A N 1
ATOM 728 C CA . PRO A 1 98 ? -5.835 -21.062 4.480 1.00 97.50 98 PRO A CA 1
ATOM 729 C C . PRO A 1 98 ? -5.433 -20.898 3.004 1.00 97.50 98 PRO A C 1
ATOM 731 O O . PRO A 1 98 ? -4.846 -19.886 2.631 1.00 97.50 98 PRO A O 1
ATOM 734 N N . PHE A 1 99 ? -5.809 -21.857 2.151 1.00 97.44 99 PHE A N 1
ATOM 735 C CA . PHE A 1 99 ? -5.552 -21.814 0.699 1.00 97.44 99 PHE A CA 1
ATOM 736 C C . PHE A 1 99 ? -6.257 -20.651 -0.020 1.00 97.44 99 PHE A C 1
ATOM 738 O O . PHE A 1 99 ? -5.886 -20.286 -1.130 1.00 97.44 99 PHE A O 1
ATOM 745 N N . ASP A 1 100 ? -7.283 -20.073 0.606 1.00 97.38 100 ASP A N 1
ATOM 746 C CA . ASP A 1 100 ? -8.051 -18.929 0.114 1.00 97.38 100 ASP A CA 1
ATOM 747 C C . ASP A 1 100 ? -7.497 -17.573 0.600 1.00 97.38 100 ASP A C 1
ATOM 749 O O . ASP A 1 100 ? -8.140 -16.538 0.394 1.00 97.38 100 ASP A O 1
ATOM 753 N N . ASN A 1 101 ? -6.310 -17.531 1.216 1.00 98.12 101 ASN A N 1
ATOM 754 C CA . ASN A 1 101 ? -5.622 -16.271 1.513 1.00 98.12 101 ASN A CA 1
ATOM 755 C C . ASN A 1 101 ? -5.208 -15.522 0.227 1.00 98.12 101 ASN A C 1
ATOM 757 O O . ASN A 1 101 ? -4.937 -16.160 -0.792 1.00 98.12 101 ASN A O 1
ATOM 761 N N . PRO A 1 102 ? -5.164 -14.173 0.249 1.00 97.56 102 PRO A N 1
ATOM 762 C CA . PRO A 1 102 ? -4.890 -13.353 -0.937 1.00 97.56 102 PRO A CA 1
ATOM 763 C C . PRO A 1 102 ? -3.561 -13.653 -1.601 1.00 97.56 102 PRO A C 1
ATOM 765 O O . PRO A 1 102 ? -3.510 -13.759 -2.819 1.00 97.56 102 PRO A O 1
ATOM 768 N N . PHE A 1 103 ? -2.523 -13.866 -0.803 1.00 97.56 103 PHE A N 1
ATOM 769 C CA . PHE A 1 103 ? -1.167 -14.046 -1.306 1.00 97.56 103 PHE A CA 1
ATOM 770 C C . PHE A 1 103 ? -0.716 -15.509 -1.255 1.00 97.56 103 PHE A C 1
ATOM 772 O O . PHE A 1 103 ? 0.479 -15.790 -1.251 1.00 97.56 103 PHE A O 1
ATOM 779 N N . PHE A 1 104 ? -1.661 -16.457 -1.187 1.00 97.19 104 PHE A N 1
ATOM 780 C CA . PHE A 1 104 ? -1.336 -17.879 -1.069 1.00 97.19 104 PHE A CA 1
ATOM 781 C C . PHE A 1 104 ? -0.523 -18.388 -2.270 1.00 97.19 104 PHE A C 1
ATOM 783 O O . PHE A 1 104 ? 0.480 -19.072 -2.103 1.00 97.19 104 PHE A O 1
ATOM 790 N N . LYS A 1 105 ? -0.929 -18.036 -3.491 1.00 95.38 105 LYS A N 1
ATOM 791 C CA . LYS A 1 105 ? -0.226 -18.472 -4.705 1.00 95.38 105 LYS A CA 1
ATOM 792 C C . LYS A 1 105 ? 1.091 -17.724 -4.911 1.00 95.38 105 LYS A C 1
ATOM 794 O O . LYS A 1 105 ? 2.125 -18.375 -5.010 1.00 95.38 105 LYS A O 1
ATOM 799 N N . ALA A 1 106 ? 1.060 -16.394 -4.808 1.00 93.25 106 ALA A N 1
ATOM 800 C CA . ALA A 1 106 ? 2.248 -15.538 -4.853 1.00 93.25 106 ALA A CA 1
ATOM 801 C C . ALA A 1 106 ? 3.343 -16.003 -3.873 1.00 93.25 106 ALA A C 1
ATOM 803 O O . ALA A 1 106 ? 4.515 -16.142 -4.213 1.00 93.25 106 ALA A O 1
ATOM 804 N N . GLY A 1 107 ? 2.956 -16.311 -2.631 1.00 94.31 107 GLY A N 1
ATOM 805 C CA . GLY A 1 107 ? 3.880 -16.826 -1.626 1.00 94.31 107 GLY A CA 1
ATOM 806 C C . GLY A 1 107 ? 4.351 -18.259 -1.893 1.00 94.31 107 GLY A C 1
ATOM 807 O O . GLY A 1 107 ? 5.449 -18.619 -1.477 1.00 94.31 107 GLY A O 1
ATOM 808 N N . ALA A 1 108 ? 3.559 -19.097 -2.567 1.00 93.75 108 ALA A N 1
ATOM 809 C CA . ALA A 1 108 ? 3.994 -20.436 -2.962 1.00 93.75 108 ALA A CA 1
ATOM 810 C C . ALA A 1 108 ? 5.062 -20.381 -4.063 1.00 93.75 108 ALA A C 1
ATOM 812 O O . ALA A 1 108 ? 6.054 -21.098 -3.963 1.00 93.75 108 ALA A O 1
ATOM 813 N N . GLN A 1 109 ? 4.890 -19.501 -5.051 1.00 87.62 109 GLN A N 1
ATOM 814 C CA . GLN A 1 109 ? 5.859 -19.287 -6.130 1.00 87.62 109 GLN A CA 1
ATOM 815 C C . GLN A 1 109 ? 7.160 -18.671 -5.634 1.00 87.62 109 GLN A C 1
ATOM 817 O O . GLN A 1 109 ? 8.236 -19.145 -5.984 1.00 87.62 109 GLN A O 1
ATOM 822 N N . ARG A 1 110 ? 7.069 -17.673 -4.745 1.00 85.88 110 ARG A N 1
ATOM 823 C CA . ARG A 1 110 ? 8.253 -17.058 -4.132 1.00 85.88 110 ARG A CA 1
ATOM 824 C C . ARG A 1 110 ? 9.125 -18.071 -3.382 1.00 85.88 110 ARG A C 1
ATOM 826 O O . ARG A 1 110 ? 10.339 -17.915 -3.324 1.00 85.88 110 ARG A O 1
ATOM 833 N N . GLY A 1 111 ? 8.514 -19.103 -2.797 1.00 88.44 111 GLY A N 1
ATOM 834 C CA . GLY A 1 111 ? 9.229 -20.133 -2.047 1.00 88.44 111 GLY A CA 1
ATOM 835 C C . GLY A 1 111 ? 9.933 -19.606 -0.787 1.00 88.44 111 GLY A C 1
ATOM 836 O O . GLY A 1 111 ? 9.769 -18.460 -0.367 1.00 88.44 111 GLY A O 1
ATOM 837 N N . GLY A 1 112 ? 10.700 -20.481 -0.132 1.00 90.44 112 GLY A N 1
ATOM 838 C CA . GLY A 1 112 ? 11.471 -20.130 1.067 1.00 90.44 112 GLY A CA 1
ATOM 839 C C . GLY A 1 112 ? 10.628 -19.668 2.267 1.00 90.44 112 GLY A C 1
ATOM 840 O O . GLY A 1 112 ? 9.409 -19.854 2.325 1.00 90.44 112 GLY A O 1
ATOM 841 N N . GLU A 1 113 ? 11.296 -19.075 3.262 1.00 90.69 113 GLU A N 1
ATOM 842 C CA . GLU A 1 113 ? 10.630 -18.564 4.469 1.00 90.69 113 GLU A CA 1
ATOM 843 C C . GLU A 1 113 ? 9.727 -17.364 4.160 1.00 90.69 113 GLU A C 1
ATOM 845 O O . GLU A 1 113 ? 8.581 -17.324 4.613 1.00 90.69 113 GLU A O 1
ATOM 850 N N . ALA A 1 114 ? 10.216 -16.423 3.345 1.00 90.44 114 ALA A N 1
ATOM 851 C CA . ALA A 1 114 ? 9.473 -15.234 2.940 1.00 90.44 114 ALA A CA 1
ATOM 852 C C . ALA A 1 114 ? 8.184 -15.594 2.186 1.00 90.44 114 ALA A C 1
ATOM 854 O O . ALA A 1 114 ? 7.114 -15.071 2.505 1.00 90.44 114 ALA A O 1
ATOM 855 N N . GLY A 1 115 ? 8.249 -16.537 1.241 1.00 93.31 115 GLY A N 1
ATOM 856 C CA . GLY A 1 115 ? 7.074 -17.042 0.539 1.00 93.31 115 GLY A CA 1
ATOM 857 C C . GLY A 1 115 ? 6.091 -17.737 1.479 1.00 93.31 115 GLY A C 1
ATOM 858 O O . GLY A 1 115 ? 4.911 -17.389 1.499 1.00 93.31 115 GLY A O 1
ATOM 859 N N . ALA A 1 116 ? 6.559 -18.648 2.340 1.00 94.81 116 ALA A N 1
ATOM 860 C CA . ALA A 1 116 ? 5.704 -19.333 3.318 1.00 94.81 116 ALA A CA 1
ATOM 861 C C . ALA A 1 116 ? 4.996 -18.368 4.290 1.00 94.81 116 ALA A C 1
ATOM 863 O O . ALA A 1 116 ? 3.869 -18.627 4.728 1.00 94.81 116 ALA A O 1
ATOM 864 N N . ASN A 1 117 ? 5.643 -17.256 4.635 1.00 95.06 117 ASN A N 1
ATOM 865 C CA . ASN A 1 117 ? 5.065 -16.201 5.457 1.00 95.06 117 ASN A CA 1
ATOM 866 C C . ASN A 1 117 ? 4.072 -15.336 4.690 1.00 95.06 117 ASN A C 1
ATOM 868 O O . ASN A 1 117 ? 2.983 -15.087 5.208 1.00 95.06 117 ASN A O 1
ATOM 872 N N . LEU A 1 118 ? 4.388 -14.964 3.450 1.00 95.81 118 LEU A N 1
ATOM 873 C CA . LEU A 1 118 ? 3.488 -14.210 2.581 1.00 95.81 118 LEU A CA 1
ATOM 874 C C . LEU A 1 118 ? 2.138 -14.924 2.408 1.00 95.81 118 LEU A C 1
ATOM 876 O O . LEU A 1 118 ? 1.093 -14.283 2.497 1.00 95.81 118 LEU A O 1
ATOM 880 N N . GLN A 1 119 ? 2.124 -16.259 2.310 1.00 97.44 119 GLN A N 1
ATOM 881 C CA . GLN A 1 119 ? 0.877 -17.037 2.227 1.00 97.44 119 GLN A CA 1
ATOM 882 C C . GLN A 1 119 ? -0.067 -16.823 3.429 1.00 97.44 119 GLN A C 1
ATOM 884 O O . GLN A 1 119 ? -1.281 -16.999 3.303 1.00 97.44 119 GLN A O 1
ATOM 889 N N . LYS A 1 120 ? 0.454 -16.450 4.607 1.00 97.31 120 LYS A N 1
ATOM 890 C CA . LYS A 1 120 ? -0.328 -16.212 5.841 1.00 97.31 120 LYS A CA 1
ATOM 891 C C . LYS A 1 120 ? -0.947 -14.813 5.893 1.00 97.31 120 LYS A C 1
ATOM 893 O O . LYS A 1 120 ? -1.825 -14.573 6.724 1.00 97.31 120 LYS A O 1
ATOM 898 N N . VAL A 1 121 ? -0.482 -13.893 5.051 1.00 98.06 121 VAL A N 1
ATOM 899 C CA . VAL A 1 121 ? -0.872 -12.481 5.074 1.00 98.06 121 VAL A CA 1
ATOM 900 C C . VAL A 1 121 ? -2.259 -12.305 4.446 1.00 98.06 121 VAL A C 1
ATOM 902 O O . VAL A 1 121 ? -2.565 -12.852 3.388 1.00 98.06 121 VAL A O 1
ATOM 905 N N . PHE A 1 122 ? -3.114 -11.537 5.121 1.00 98.56 122 PHE A N 1
ATOM 906 C CA . PHE A 1 122 ? -4.430 -11.106 4.644 1.00 98.56 122 PHE A CA 1
ATOM 907 C C . PHE A 1 122 ? -4.408 -9.664 4.131 1.00 98.56 122 PHE A C 1
ATOM 909 O O . PHE A 1 122 ? -5.025 -9.369 3.111 1.00 98.56 122 PHE A O 1
ATOM 916 N N . ALA A 1 123 ? -3.693 -8.790 4.835 1.00 98.56 123 ALA A N 1
ATOM 917 C CA . ALA A 1 123 ? -3.445 -7.398 4.477 1.00 98.56 123 ALA A CA 1
ATOM 918 C C . ALA A 1 123 ? -2.090 -6.964 5.061 1.00 98.56 123 ALA A C 1
ATOM 920 O O . ALA A 1 123 ? -1.589 -7.602 5.991 1.00 98.56 123 ALA A O 1
ATOM 921 N N . TYR A 1 124 ? -1.491 -5.905 4.530 1.00 98.12 124 TYR A N 1
ATOM 922 C CA . TYR A 1 124 ? -0.200 -5.373 4.985 1.00 98.12 124 TYR A CA 1
ATOM 923 C C . TYR A 1 124 ? -0.152 -3.850 4.856 1.00 98.12 124 TYR A C 1
ATOM 925 O O . TYR A 1 124 ? -1.145 -3.229 4.482 1.00 98.12 124 TYR A O 1
ATOM 933 N N . GLY A 1 125 ? 0.980 -3.233 5.194 1.00 96.62 125 GLY A N 1
ATOM 934 C CA . GLY A 1 125 ? 1.109 -1.777 5.210 1.00 96.62 125 GLY A CA 1
ATOM 935 C C . GLY A 1 125 ? 0.454 -1.157 6.439 1.00 96.62 125 GLY A C 1
ATOM 936 O O . GLY A 1 125 ? -0.017 -0.029 6.359 1.00 96.62 125 GLY A O 1
ATOM 937 N N . VAL A 1 126 ? 0.403 -1.889 7.560 1.00 95.88 126 VAL A N 1
ATOM 938 C CA . VAL A 1 126 ? -0.072 -1.356 8.846 1.00 95.88 126 VAL A CA 1
ATOM 939 C C . VAL A 1 126 ? 1.088 -0.867 9.706 1.00 95.88 126 VAL A C 1
ATOM 941 O O . VAL A 1 126 ? 2.175 -1.455 9.694 1.00 95.88 126 VAL A O 1
ATOM 944 N N . ARG A 1 127 ? 0.852 0.193 10.485 1.00 93.38 127 ARG A N 1
ATOM 945 C CA . ARG A 1 127 ? 1.844 0.759 11.410 1.00 93.38 127 ARG A CA 1
ATOM 946 C C . ARG A 1 127 ? 1.700 0.196 12.815 1.00 93.38 127 ARG A C 1
ATOM 948 O O . ARG A 1 127 ? 2.505 -0.613 13.257 1.00 93.38 127 ARG A O 1
ATOM 955 N N . ASN A 1 128 ? 0.700 0.676 13.546 1.00 91.12 128 ASN A N 1
ATOM 956 C CA . ASN A 1 128 ? 0.544 0.423 14.973 1.00 91.12 128 ASN A CA 1
ATOM 957 C C . ASN A 1 128 ? -0.935 0.516 15.354 1.00 91.12 128 ASN A C 1
ATOM 959 O O . ASN A 1 128 ? -1.485 1.612 15.423 1.00 91.12 128 ASN A O 1
ATOM 963 N N . GLY A 1 129 ? -1.570 -0.617 15.627 1.00 89.12 129 GLY A N 1
ATOM 964 C CA . GLY A 1 129 ? -2.993 -0.696 15.938 1.00 89.12 129 GLY A CA 1
ATOM 965 C C . GLY A 1 129 ? -3.259 -1.571 17.156 1.00 89.12 129 GLY A C 1
ATOM 966 O O . GLY A 1 129 ? -2.618 -2.604 17.349 1.00 89.12 129 GLY A O 1
ATOM 967 N N . PHE A 1 130 ? -4.230 -1.154 17.972 1.00 87.31 130 PHE A N 1
ATOM 968 C CA . PHE A 1 130 ? -4.754 -1.927 19.111 1.00 87.31 130 PHE A CA 1
ATOM 969 C C . PHE A 1 130 ? -6.260 -2.216 18.974 1.00 87.31 130 PHE A C 1
ATOM 971 O O . PHE A 1 130 ? -6.851 -2.840 19.856 1.00 87.31 130 PHE A O 1
ATOM 978 N N . GLY A 1 131 ? -6.866 -1.823 17.846 1.00 92.81 131 GLY A N 1
ATOM 979 C CA . GLY A 1 131 ? -8.278 -2.039 17.543 1.00 92.81 131 GLY A CA 1
ATOM 980 C C . GLY A 1 131 ? -8.464 -2.829 16.261 1.00 92.81 131 GLY A C 1
ATOM 981 O O . GLY A 1 131 ? -7.995 -2.418 15.209 1.00 92.81 131 GLY A O 1
ATOM 982 N N . MET A 1 132 ? -9.157 -3.963 16.358 1.00 96.69 132 MET A N 1
ATOM 983 C CA . MET A 1 132 ? -9.580 -4.766 15.217 1.00 96.69 132 MET A CA 1
ATOM 984 C C . MET A 1 132 ? -10.861 -5.510 15.594 1.00 96.69 132 MET A C 1
ATOM 986 O O . MET A 1 132 ? -10.911 -6.206 16.618 1.00 96.69 132 MET A O 1
ATOM 990 N N . ALA A 1 133 ? -11.903 -5.381 14.780 1.00 97.62 133 ALA A N 1
ATOM 991 C CA . ALA A 1 133 ? -13.155 -6.096 14.984 1.00 97.62 133 ALA A CA 1
ATOM 992 C C . ALA A 1 133 ? -13.860 -6.393 13.665 1.00 97.62 133 ALA A C 1
ATOM 994 O O . ALA A 1 133 ? -13.676 -5.714 12.658 1.00 97.62 133 ALA A O 1
ATOM 995 N N . PHE A 1 134 ? -14.716 -7.407 13.708 1.00 98.31 134 PHE A N 1
ATOM 996 C CA . PHE A 1 134 ? -15.633 -7.699 12.623 1.00 98.31 134 PHE A CA 1
ATOM 997 C C . PHE A 1 134 ? -16.956 -6.995 12.871 1.00 98.31 134 PHE A C 1
ATOM 999 O O . PHE A 1 134 ? -17.538 -7.102 13.953 1.00 98.31 134 PHE A O 1
ATOM 1006 N N . ASP A 1 135 ? -17.446 -6.316 11.844 1.00 98.06 135 ASP A N 1
ATOM 1007 C CA . ASP A 1 135 ? -18.810 -5.826 11.816 1.00 98.06 135 ASP A CA 1
ATOM 1008 C C . ASP A 1 135 ? -19.777 -7.024 11.958 1.00 98.06 135 ASP A C 1
ATOM 1010 O O . ASP A 1 135 ? -19.790 -7.898 11.084 1.00 98.06 135 ASP A O 1
ATOM 1014 N N . PRO A 1 136 ? -20.629 -7.068 13.001 1.00 96.25 136 PRO A N 1
ATOM 1015 C CA . PRO A 1 136 ? -21.505 -8.209 13.271 1.00 96.25 136 PRO A CA 1
ATOM 1016 C C . PRO A 1 136 ? -22.596 -8.429 12.213 1.00 96.25 136 PRO A C 1
ATOM 1018 O O . PRO A 1 136 ? -23.239 -9.478 12.220 1.00 96.25 136 PRO A O 1
ATOM 1021 N N . PHE A 1 137 ? -22.842 -7.459 11.327 1.00 96.06 137 PHE A N 1
ATOM 1022 C CA . PHE A 1 137 ? -23.882 -7.547 10.301 1.00 96.06 137 PHE A CA 1
ATOM 1023 C C . PHE A 1 137 ? -23.332 -7.815 8.904 1.00 96.06 137 PHE A C 1
ATOM 1025 O O . PHE A 1 137 ? -23.909 -8.625 8.183 1.00 96.06 137 PHE A O 1
ATOM 1032 N N . SER A 1 138 ? -22.250 -7.142 8.504 1.00 97.19 138 SER A N 1
ATOM 1033 C CA . SER A 1 138 ? -21.652 -7.358 7.177 1.00 97.19 138 SER A CA 1
ATOM 1034 C C . SER A 1 138 ? -20.539 -8.404 7.171 1.00 97.19 138 SER A C 1
ATOM 1036 O O . SER A 1 138 ? -20.206 -8.922 6.107 1.00 97.19 138 SER A O 1
ATOM 1038 N N . GLY A 1 139 ? -19.943 -8.699 8.330 1.00 97.44 139 GLY A N 1
ATOM 1039 C CA . GLY A 1 139 ? -18.740 -9.519 8.432 1.00 97.44 139 GLY A CA 1
ATOM 1040 C C . GLY A 1 139 ? -17.469 -8.833 7.922 1.00 97.44 139 GLY A C 1
ATOM 1041 O O . GLY A 1 139 ? -16.443 -9.495 7.805 1.00 97.44 139 GLY A O 1
ATOM 1042 N N . ALA A 1 140 ? -17.513 -7.534 7.603 1.00 98.06 140 ALA A N 1
ATOM 1043 C CA . ALA A 1 140 ? -16.333 -6.779 7.196 1.00 98.06 140 ALA A CA 1
ATOM 1044 C C . ALA A 1 140 ? -15.355 -6.606 8.366 1.00 98.06 140 ALA A C 1
ATOM 1046 O O . ALA A 1 140 ? -15.777 -6.374 9.501 1.00 98.06 140 ALA A O 1
ATOM 1047 N N . LEU A 1 141 ? -14.059 -6.693 8.072 1.00 98.56 141 LEU A N 1
ATOM 1048 C CA . LEU A 1 141 ? -12.995 -6.403 9.024 1.00 98.56 141 LEU A CA 1
ATOM 1049 C C . LEU A 1 141 ? -12.756 -4.892 9.087 1.00 98.56 141 LEU A C 1
ATOM 1051 O O . LEU A 1 141 ? -12.638 -4.240 8.051 1.00 98.56 141 LEU A O 1
ATOM 1055 N N . TRP A 1 142 ? -12.671 -4.360 10.299 1.00 98.44 142 TRP A N 1
ATOM 1056 C CA . TRP A 1 142 ? -12.320 -2.972 10.573 1.00 98.44 142 TRP A CA 1
ATOM 1057 C C . TRP A 1 142 ? -11.156 -2.919 11.549 1.00 98.44 142 TRP A C 1
ATOM 1059 O O . TRP A 1 142 ? -11.091 -3.743 12.469 1.00 98.44 142 TRP A O 1
ATOM 1069 N N . ASP A 1 143 ? -10.269 -1.950 11.368 1.00 97.12 143 ASP A N 1
ATOM 1070 C CA . ASP A 1 143 ? -9.170 -1.685 12.287 1.00 97.12 143 ASP A CA 1
ATOM 1071 C C . ASP A 1 143 ? -9.058 -0.196 12.639 1.00 97.12 143 ASP A C 1
ATOM 1073 O O . ASP A 1 143 ? -9.665 0.673 12.006 1.00 97.12 143 ASP A O 1
ATOM 1077 N N . ALA A 1 144 ? -8.320 0.074 13.712 1.00 95.38 144 ALA A N 1
ATOM 1078 C CA . ALA A 1 144 ? -7.919 1.412 14.107 1.00 95.38 144 ALA A CA 1
ATOM 1079 C C . ALA A 1 144 ? -6.397 1.467 14.206 1.00 95.38 144 ALA A C 1
ATOM 1081 O O . ALA A 1 144 ? -5.782 0.659 14.915 1.00 95.38 144 ALA A O 1
ATOM 1082 N N . GLN A 1 145 ? -5.803 2.440 13.520 1.00 93.19 145 GLN A N 1
ATOM 1083 C CA . GLN A 1 145 ? -4.360 2.587 13.419 1.00 93.19 145 GLN A CA 1
ATOM 1084 C C . GLN A 1 145 ? -3.892 3.957 13.892 1.00 93.19 145 GLN A C 1
ATOM 1086 O O . GLN A 1 145 ? -4.433 5.005 13.543 1.00 93.19 145 GLN A O 1
ATOM 1091 N N . ASN A 1 146 ? -2.821 3.934 14.671 1.00 91.81 146 ASN A N 1
ATOM 1092 C CA . ASN A 1 146 ? -2.123 5.113 15.136 1.00 91.81 146 ASN A CA 1
ATOM 1093 C C . ASN A 1 146 ? -1.041 5.486 14.136 1.00 91.81 146 ASN A C 1
ATOM 1095 O O . ASN A 1 146 ? -0.082 4.729 13.951 1.00 91.81 146 ASN A O 1
ATOM 1099 N N . GLY A 1 147 ? -1.157 6.684 13.572 1.00 89.88 147 GLY A N 1
ATOM 1100 C CA . GLY A 1 147 ? -0.058 7.350 12.882 1.00 89.88 147 GLY A CA 1
ATOM 1101 C C . GLY A 1 147 ? 1.017 7.816 13.862 1.00 89.88 147 GLY A C 1
ATOM 1102 O O . GLY A 1 147 ? 0.991 7.471 15.051 1.00 89.88 147 GLY A O 1
ATOM 1103 N N . ASP A 1 148 ? 2.009 8.548 13.367 1.00 88.62 148 ASP A N 1
ATOM 1104 C CA . ASP A 1 148 ? 3.079 9.060 14.224 1.00 88.62 148 ASP A CA 1
ATOM 1105 C C . ASP A 1 148 ? 2.704 10.400 14.862 1.00 88.62 148 ASP A C 1
ATOM 1107 O O . ASP A 1 148 ? 2.181 10.459 15.983 1.00 88.62 148 ASP A O 1
ATOM 1111 N N . ASP A 1 149 ? 2.915 11.483 14.124 1.00 89.88 149 ASP A N 1
ATOM 1112 C CA . ASP A 1 149 ? 2.456 12.818 14.485 1.00 89.88 149 ASP A CA 1
ATOM 1113 C C . ASP A 1 149 ? 1.210 13.211 13.691 1.00 89.88 149 ASP A C 1
ATOM 1115 O O . ASP A 1 149 ? 0.364 13.974 14.173 1.00 89.88 149 ASP A O 1
ATOM 1119 N N . SER A 1 150 ? 1.073 12.629 12.507 1.00 91.75 150 SER A N 1
ATOM 1120 C CA . SER A 1 150 ? -0.026 12.820 11.574 1.00 91.75 150 SER A CA 1
ATOM 1121 C C . SER A 1 150 ? -0.916 11.583 11.446 1.00 91.75 150 SER A C 1
ATOM 1123 O O . SER A 1 150 ? -0.521 10.478 11.808 1.00 91.75 150 SER A O 1
ATOM 1125 N N . PHE A 1 151 ? -2.123 11.798 10.926 1.00 94.38 151 PHE A N 1
ATOM 1126 C CA . PHE A 1 151 ? -3.035 10.789 10.383 1.00 94.38 151 PHE A CA 1
ATOM 1127 C C . PHE A 1 151 ? -3.176 9.514 11.206 1.00 94.38 151 PHE A C 1
ATOM 1129 O O . PHE A 1 151 ? -2.642 8.457 10.908 1.00 94.38 151 PHE A O 1
ATOM 1136 N N . THR A 1 152 ? -3.981 9.611 12.251 1.00 93.00 152 THR A N 1
ATOM 1137 C CA . THR A 1 152 ? -4.623 8.428 12.826 1.00 93.00 152 THR A CA 1
ATOM 1138 C C . THR A 1 152 ? -5.784 7.985 11.947 1.00 93.00 152 THR A C 1
ATOM 1140 O O . THR A 1 152 ? -6.501 8.846 11.443 1.00 93.00 152 THR A O 1
ATOM 1143 N N . GLU A 1 153 ? -6.032 6.682 11.844 1.00 96.56 153 GLU A N 1
ATOM 1144 C CA . GLU A 1 153 ? -6.993 6.109 10.902 1.00 96.56 153 GLU A CA 1
ATOM 1145 C C . GLU A 1 153 ? -7.986 5.143 11.547 1.00 96.56 153 GLU A C 1
ATOM 1147 O O . GLU A 1 153 ? -7.667 4.418 12.493 1.00 96.56 153 GLU A O 1
ATOM 1152 N N . ILE A 1 154 ? -9.172 5.087 10.946 1.00 98.00 154 ILE A N 1
ATOM 1153 C CA . ILE A 1 154 ? -10.080 3.946 11.007 1.00 98.00 154 ILE A CA 1
ATOM 1154 C C . ILE A 1 154 ? -10.185 3.375 9.596 1.00 98.00 154 ILE A C 1
ATOM 1156 O O . ILE A 1 154 ? -10.572 4.098 8.671 1.00 98.00 154 ILE A O 1
ATOM 1160 N N . ASN A 1 155 ? -9.880 2.090 9.424 1.00 98.31 155 ASN A N 1
ATOM 1161 C CA . ASN A 1 155 ? -9.900 1.452 8.110 1.00 98.31 155 ASN A CA 1
ATOM 1162 C C . ASN A 1 155 ? -10.926 0.330 8.048 1.00 98.31 155 ASN A C 1
ATOM 1164 O O . ASN A 1 155 ? -11.158 -0.405 9.010 1.00 98.31 155 ASN A O 1
ATOM 1168 N N . ARG A 1 156 ? -11.494 0.155 6.858 1.00 98.12 156 ARG A N 1
ATOM 1169 C CA . ARG A 1 156 ? -12.176 -1.074 6.465 1.00 98.12 156 ARG A CA 1
ATOM 1170 C C . ARG A 1 156 ? -11.172 -1.932 5.706 1.00 98.12 156 ARG A C 1
ATOM 1172 O O . ARG A 1 156 ? -10.785 -1.596 4.592 1.00 98.12 156 ARG A O 1
ATOM 1179 N N . VAL A 1 157 ? -10.759 -3.043 6.302 1.00 98.12 157 VAL A N 1
ATOM 1180 C CA . VAL A 1 157 ? -9.680 -3.880 5.774 1.00 98.12 157 VAL A CA 1
ATOM 1181 C C . VAL A 1 157 ? -10.251 -4.941 4.841 1.00 98.12 157 VAL A C 1
ATOM 1183 O O . VAL A 1 157 ? -10.949 -5.869 5.260 1.00 98.12 157 VAL A O 1
ATOM 1186 N N . GLU A 1 158 ? -9.947 -4.814 3.555 1.00 97.19 158 GLU A N 1
ATOM 1187 C CA . GLU A 1 158 ? -10.333 -5.790 2.541 1.00 97.19 158 GLU A CA 1
ATOM 1188 C C . GLU A 1 158 ? -9.253 -6.864 2.346 1.00 97.19 158 GLU A C 1
ATOM 1190 O O . GLU A 1 158 ? -8.082 -6.687 2.678 1.00 97.19 158 GLU A O 1
ATOM 1195 N N . ARG A 1 159 ? -9.657 -8.014 1.799 1.00 97.56 159 ARG A N 1
ATOM 1196 C CA . ARG A 1 159 ? -8.733 -9.098 1.445 1.00 97.56 159 ARG A CA 1
ATOM 1197 C C . ARG A 1 159 ? -7.723 -8.582 0.417 1.00 97.56 159 ARG A C 1
ATOM 1199 O O . ARG A 1 159 ? -8.147 -8.188 -0.659 1.00 97.56 159 ARG A O 1
ATOM 1206 N N . GLY A 1 160 ? -6.428 -8.657 0.717 1.00 98.19 160 GLY A N 1
ATOM 1207 C CA . GLY A 1 160 ? -5.361 -8.171 -0.164 1.00 98.19 160 GLY A CA 1
ATOM 1208 C C . GLY A 1 160 ? -5.013 -6.691 0.027 1.00 98.19 160 GLY A C 1
ATOM 1209 O O . GLY A 1 160 ? -4.169 -6.173 -0.699 1.00 98.19 160 GLY A O 1
ATOM 1210 N N . ALA A 1 161 ? -5.623 -6.008 1.001 1.00 98.50 161 ALA A N 1
ATOM 1211 C CA . ALA A 1 161 ? -5.387 -4.585 1.204 1.00 98.50 161 ALA A CA 1
ATOM 1212 C C . ALA A 1 161 ? -3.925 -4.279 1.576 1.00 98.50 161 ALA A C 1
ATOM 1214 O O . ALA A 1 161 ? -3.328 -4.923 2.445 1.00 98.50 161 ALA A O 1
ATOM 1215 N N . ASN A 1 162 ? -3.385 -3.248 0.936 1.00 98.56 162 ASN A N 1
ATOM 1216 C CA . ASN A 1 162 ? -2.178 -2.537 1.319 1.00 98.56 162 ASN A CA 1
ATOM 1217 C C . ASN A 1 162 ? -2.594 -1.189 1.925 1.00 98.56 162 ASN A C 1
ATOM 1219 O O . ASN A 1 162 ? -3.142 -0.334 1.228 1.00 98.56 162 ASN A O 1
ATOM 1223 N N . LEU A 1 163 ? -2.339 -1.004 3.217 1.00 98.00 163 LEU A N 1
ATOM 1224 C CA . LEU A 1 163 ? -2.754 0.171 3.989 1.00 98.00 163 LEU A CA 1
ATOM 1225 C C . LEU A 1 163 ? -1.723 1.314 3.946 1.00 98.00 163 LEU A C 1
ATOM 1227 O O . LEU A 1 163 ? -1.827 2.289 4.677 1.00 98.00 163 LEU A O 1
ATOM 1231 N N . GLY A 1 164 ? -0.742 1.232 3.043 1.00 96.62 164 GLY A N 1
ATOM 1232 C CA . GLY A 1 164 ? 0.062 2.377 2.611 1.00 96.62 164 GLY A CA 1
ATOM 1233 C C . GLY A 1 164 ? 1.278 2.712 3.473 1.00 96.62 164 GLY A C 1
ATOM 1234 O O . GLY A 1 164 ? 2.246 3.272 2.942 1.00 96.62 164 GLY A O 1
ATOM 1235 N N . TRP A 1 165 ? 1.305 2.320 4.750 1.00 94.69 165 TRP A N 1
ATOM 1236 C CA . TRP A 1 165 ? 2.444 2.602 5.629 1.00 94.69 165 TRP A CA 1
ATOM 1237 C C . TRP A 1 165 ? 3.738 2.013 5.053 1.00 94.69 165 TRP A C 1
ATOM 1239 O O . TRP A 1 165 ? 3.727 0.865 4.616 1.00 94.69 165 TRP A O 1
ATOM 1249 N N . VAL A 1 166 ? 4.882 2.706 5.017 1.00 89.00 166 VAL A N 1
ATOM 1250 C CA . VAL A 1 166 ? 5.166 4.080 5.496 1.00 89.00 166 VAL A CA 1
ATOM 1251 C C . VAL A 1 166 ? 5.095 5.156 4.402 1.00 89.00 166 VAL A C 1
ATOM 1253 O O . VAL A 1 166 ? 5.281 6.338 4.677 1.00 89.00 166 VAL A O 1
ATOM 1256 N N . GLN A 1 167 ? 4.828 4.777 3.149 1.00 90.88 167 GLN A N 1
ATOM 1257 C CA . GLN A 1 167 ? 4.761 5.735 2.035 1.00 90.88 167 GLN A CA 1
ATOM 1258 C C . GLN A 1 167 ? 3.560 6.679 2.156 1.00 90.88 167 GLN A C 1
ATOM 1260 O O . GLN A 1 167 ? 3.628 7.821 1.698 1.00 90.88 167 GLN A O 1
ATOM 1265 N N . ILE A 1 168 ? 2.468 6.190 2.745 1.00 95.81 168 ILE A N 1
ATOM 1266 C CA . ILE A 1 168 ? 1.201 6.896 2.911 1.00 95.81 168 ILE A CA 1
ATOM 1267 C C . ILE A 1 168 ? 0.688 6.651 4.336 1.00 95.81 168 ILE A C 1
ATOM 1269 O O . ILE A 1 168 ? 0.776 5.536 4.844 1.00 95.81 168 ILE A O 1
ATOM 1273 N N . MET A 1 169 ? 0.166 7.706 4.960 1.00 95.50 169 MET A N 1
ATOM 1274 C CA . MET A 1 169 ? -0.685 7.658 6.146 1.00 95.50 169 MET A CA 1
ATOM 1275 C C . MET A 1 169 ? -1.759 8.739 5.976 1.00 95.50 169 MET A C 1
ATOM 1277 O O . MET A 1 169 ? -1.447 9.864 5.570 1.00 95.50 169 MET A O 1
ATOM 1281 N N . GLY A 1 170 ? -3.006 8.408 6.278 1.00 96.81 170 GLY A N 1
ATOM 1282 C CA . GLY A 1 170 ? -4.180 9.206 5.951 1.00 96.81 170 GLY A CA 1
ATOM 1283 C C . GLY A 1 170 ? -4.605 9.049 4.489 1.00 96.81 170 GLY A C 1
ATOM 1284 O O . GLY A 1 170 ? -4.008 8.282 3.733 1.00 96.81 170 GLY A O 1
ATOM 1285 N N . PRO A 1 171 ? -5.622 9.810 4.047 1.00 97.75 171 PRO A N 1
ATOM 1286 C CA . PRO A 1 171 ? -6.039 9.794 2.652 1.00 97.75 171 PRO A CA 1
ATOM 1287 C C . PRO A 1 171 ? -4.901 10.223 1.728 1.00 97.75 171 PRO A C 1
ATOM 1289 O O . PRO A 1 171 ? -4.280 11.269 1.940 1.00 97.75 171 PRO A O 1
ATOM 1292 N N . VAL A 1 172 ? -4.671 9.485 0.644 1.00 97.69 172 VAL A N 1
ATOM 1293 C CA . VAL A 1 172 ? -3.550 9.757 -0.271 1.00 97.69 172 VAL A CA 1
ATOM 1294 C C . VAL A 1 172 ? -3.646 11.134 -0.944 1.00 97.69 172 VAL A C 1
ATOM 1296 O O . VAL A 1 172 ? -2.635 11.746 -1.292 1.00 97.69 172 VAL A O 1
ATOM 1299 N N . GLU A 1 173 ? -4.856 11.682 -1.082 1.00 97.50 173 GLU A N 1
ATOM 1300 C CA . GLU A 1 173 ? -5.074 13.054 -1.569 1.00 97.50 173 GLU A CA 1
ATOM 1301 C C . GLU A 1 173 ? -4.496 14.125 -0.620 1.00 97.50 173 GLU A C 1
ATOM 1303 O O . GLU A 1 173 ? -4.281 15.268 -1.024 1.00 97.50 173 GLU A O 1
ATOM 1308 N N . ARG A 1 174 ? -4.180 13.761 0.630 1.00 97.50 174 ARG A N 1
ATOM 1309 C CA . ARG A 1 174 ? -3.568 14.620 1.654 1.00 97.50 174 ARG A CA 1
ATOM 1310 C C . ARG A 1 174 ? -2.080 14.320 1.883 1.00 97.50 174 ARG A C 1
ATOM 1312 O O . ARG A 1 174 ? -1.509 14.785 2.869 1.00 97.50 174 ARG A O 1
ATOM 1319 N N . ILE A 1 175 ? -1.407 13.649 0.942 1.00 96.81 175 ILE A N 1
ATOM 1320 C CA . ILE A 1 175 ? 0.029 13.315 1.038 1.00 96.81 175 ILE A CA 1
ATOM 1321 C C . ILE A 1 175 ? 0.929 14.527 1.342 1.00 96.81 175 ILE A C 1
ATOM 1323 O O . ILE A 1 175 ? 1.893 14.418 2.096 1.00 96.81 175 ILE A O 1
ATOM 1327 N N . ALA A 1 176 ? 0.587 15.709 0.819 1.00 95.81 176 ALA A N 1
ATOM 1328 C CA . ALA A 1 176 ? 1.335 16.936 1.088 1.00 95.81 176 ALA A CA 1
ATOM 1329 C C . ALA A 1 176 ? 1.283 17.327 2.577 1.00 95.81 176 ALA A C 1
ATOM 1331 O O . ALA A 1 176 ? 2.295 17.744 3.133 1.00 95.81 176 ALA A O 1
ATOM 1332 N N . GLN A 1 177 ? 0.132 17.140 3.234 1.00 95.38 177 GLN A N 1
ATOM 1333 C CA . GLN A 1 177 ? -0.020 17.378 4.672 1.00 95.38 177 GLN A CA 1
ATOM 1334 C C . GLN A 1 177 ? 0.715 16.315 5.490 1.00 95.38 177 GLN A C 1
ATOM 1336 O O . GLN A 1 177 ? 1.311 16.653 6.511 1.00 95.38 177 GLN A O 1
ATOM 1341 N N . PHE A 1 178 ? 0.711 15.055 5.034 1.00 95.06 178 PHE A N 1
ATOM 1342 C CA . PHE A 1 178 ? 1.480 13.986 5.676 1.00 95.06 178 PHE A CA 1
ATOM 1343 C C . PHE A 1 178 ? 2.965 14.362 5.709 1.00 95.06 178 PHE A C 1
ATOM 1345 O O . PHE A 1 178 ? 3.572 14.436 6.777 1.00 95.06 178 PHE A O 1
ATOM 1352 N N . LYS A 1 179 ? 3.519 14.742 4.550 1.00 92.56 179 LYS A N 1
ATOM 1353 C CA . LYS A 1 179 ? 4.901 15.223 4.438 1.00 92.56 179 LYS A CA 1
ATOM 1354 C C . LYS A 1 179 ? 5.165 16.460 5.292 1.00 92.56 179 LYS A C 1
ATOM 1356 O O . LYS A 1 179 ? 6.173 16.511 5.991 1.00 92.56 179 LYS A O 1
ATOM 1361 N N . GLU A 1 180 ? 4.287 17.460 5.242 1.00 92.94 180 GLU A N 1
ATOM 1362 C CA . GLU A 1 180 ? 4.445 18.710 5.994 1.00 92.94 180 GLU A CA 1
ATOM 1363 C C . GLU A 1 180 ? 4.547 18.463 7.505 1.00 92.94 180 GLU A C 1
ATOM 1365 O O . GLU A 1 180 ? 5.460 18.978 8.152 1.00 92.94 180 GLU A O 1
ATOM 1370 N N . ILE A 1 181 ? 3.638 17.663 8.070 1.00 92.06 181 ILE A N 1
ATOM 1371 C CA . ILE A 1 181 ? 3.589 17.413 9.516 1.00 92.06 181 ILE A CA 1
ATOM 1372 C C . ILE A 1 181 ? 4.836 16.649 9.965 1.00 92.06 181 ILE A C 1
ATOM 1374 O O . ILE A 1 181 ? 5.519 17.087 10.896 1.00 92.06 181 ILE A O 1
ATOM 1378 N N . GLU A 1 182 ? 5.162 15.562 9.266 1.00 89.88 182 GLU A N 1
ATOM 1379 C CA . GLU A 1 182 ? 6.273 14.674 9.618 1.00 89.88 182 GLU A CA 1
ATOM 1380 C C . GLU A 1 182 ? 7.650 15.312 9.369 1.00 89.88 182 GLU A C 1
ATOM 1382 O O . GLU A 1 182 ? 8.644 14.890 9.949 1.00 89.88 182 GLU A O 1
ATOM 1387 N N . THR A 1 183 ? 7.748 16.349 8.530 1.00 88.38 183 THR A N 1
ATOM 1388 C CA . THR A 1 183 ? 9.003 17.104 8.330 1.00 88.38 183 THR A CA 1
ATOM 1389 C C . THR A 1 183 ? 9.109 18.359 9.199 1.00 88.38 183 THR A C 1
ATOM 1391 O O . THR A 1 183 ? 10.134 19.048 9.166 1.00 88.38 183 THR A O 1
ATOM 1394 N N . SER A 1 184 ? 8.079 18.685 9.982 1.00 86.62 184 SER A N 1
ATOM 1395 C CA . SER A 1 184 ? 8.047 19.922 10.760 1.00 86.62 184 SER A CA 1
ATOM 1396 C C . SER A 1 184 ? 9.062 19.917 11.913 1.00 86.62 184 SER A C 1
ATOM 1398 O O . SER A 1 184 ? 9.258 18.928 12.601 1.00 86.62 184 SER A O 1
ATOM 1400 N N . ALA A 1 185 ? 9.664 21.067 12.230 1.00 77.44 185 ALA A N 1
ATOM 1401 C CA . ALA A 1 185 ? 10.588 21.168 13.371 1.00 77.44 185 ALA A CA 1
ATOM 1402 C C . ALA A 1 185 ? 9.903 21.002 14.748 1.00 77.44 185 ALA A C 1
ATOM 1404 O O . ALA A 1 185 ? 10.578 20.885 15.772 1.00 77.44 185 ALA A O 1
ATOM 1405 N N . ARG A 1 186 ? 8.563 21.048 14.788 1.00 75.19 186 ARG A N 1
ATOM 1406 C CA . ARG A 1 186 ? 7.751 20.921 16.008 1.00 75.19 186 ARG A CA 1
ATOM 1407 C C . ARG A 1 186 ? 7.587 19.465 16.441 1.00 75.19 186 ARG A C 1
ATOM 1409 O O . ARG A 1 186 ? 7.419 19.205 17.631 1.00 75.19 186 ARG A O 1
ATOM 1416 N N . PHE A 1 187 ? 7.625 18.552 15.482 1.00 69.12 187 PHE A N 1
ATOM 1417 C CA . PHE A 1 187 ? 7.357 17.137 15.648 1.00 69.12 187 PHE A CA 1
ATOM 1418 C C . PHE A 1 187 ? 8.543 16.404 15.025 1.00 69.12 187 PHE A C 1
ATOM 1420 O O . PHE A 1 187 ? 8.770 16.514 13.829 1.00 69.12 187 PHE A O 1
ATOM 1427 N N . PHE A 1 188 ? 9.407 15.793 15.838 1.00 52.47 188 PHE A N 1
ATOM 1428 C CA . PHE A 1 188 ? 10.700 15.283 15.367 1.00 52.47 188 PHE A CA 1
ATOM 1429 C C . PHE A 1 188 ? 10.551 13.941 14.622 1.00 52.47 188 PHE A C 1
ATOM 1431 O O . PHE A 1 188 ? 11.118 12.939 15.049 1.00 52.47 188 PHE A O 1
ATOM 1438 N N . GLY A 1 189 ? 9.829 13.978 13.497 1.00 58.31 189 GLY A N 1
ATOM 1439 C CA . GLY A 1 189 ? 9.694 12.956 12.464 1.00 58.31 189 GLY A CA 1
ATOM 1440 C C . GLY A 1 189 ? 9.073 11.630 12.886 1.00 58.31 189 GLY A C 1
ATOM 1441 O O . GLY A 1 189 ? 9.091 11.254 14.056 1.00 58.31 189 GLY A O 1
ATOM 1442 N N . LEU A 1 190 ? 8.636 10.873 11.873 1.00 62.78 190 LEU A N 1
ATOM 1443 C CA . LEU A 1 190 ? 8.526 9.416 11.901 1.00 62.78 190 LEU A CA 1
ATOM 1444 C C . LEU A 1 190 ? 9.597 8.859 12.845 1.00 62.78 190 LEU A C 1
ATOM 1446 O O . LEU A 1 190 ? 10.781 8.996 12.531 1.00 62.78 190 LEU A O 1
ATOM 1450 N N . GLN A 1 191 ? 9.189 8.302 13.994 1.00 54.53 191 GLN A N 1
ATOM 1451 C CA . GLN A 1 191 ? 9.930 8.152 15.267 1.00 54.53 191 GLN A CA 1
ATOM 1452 C C . GLN A 1 191 ? 11.256 7.376 15.210 1.00 54.53 191 GLN A C 1
ATOM 1454 O O . GLN A 1 191 ? 11.840 7.012 16.231 1.00 54.53 191 GLN A O 1
ATOM 1459 N N . GLN A 1 192 ? 11.774 7.093 14.024 1.00 55.53 192 GLN A N 1
ATOM 1460 C CA . GLN A 1 192 ? 13.038 6.439 13.796 1.00 55.53 192 GLN A CA 1
ATOM 1461 C C . GLN A 1 192 ? 13.710 7.057 12.566 1.00 55.53 192 GLN A C 1
ATOM 1463 O O . GLN A 1 192 ? 13.184 6.976 11.460 1.00 55.53 192 GLN A O 1
ATOM 1468 N N . VAL A 1 193 ? 14.935 7.569 12.747 1.00 54.53 193 VAL A N 1
ATOM 1469 C CA . VAL A 1 193 ? 15.857 8.167 11.742 1.00 54.53 193 VAL A CA 1
ATOM 1470 C C . VAL A 1 193 ? 16.217 7.206 10.576 1.00 54.53 193 VAL A C 1
ATOM 1472 O O . VAL A 1 193 ? 17.115 7.458 9.785 1.00 54.53 193 VAL A O 1
ATOM 1475 N N . ARG A 1 194 ? 15.527 6.066 10.475 1.00 64.81 194 ARG A N 1
ATOM 1476 C CA . ARG A 1 194 ? 15.782 4.922 9.594 1.00 64.81 194 ARG A CA 1
ATOM 1477 C C . ARG A 1 194 ? 15.193 5.128 8.191 1.00 64.81 194 ARG A C 1
ATOM 1479 O O . ARG A 1 194 ? 15.709 4.568 7.239 1.00 64.81 194 ARG A O 1
ATOM 1486 N N . TRP A 1 195 ? 14.155 5.960 8.061 1.00 72.00 195 TRP A N 1
ATOM 1487 C CA . TRP A 1 195 ? 13.617 6.459 6.792 1.00 72.00 195 TRP A CA 1
ATOM 1488 C C . TRP A 1 195 ? 13.185 7.914 7.014 1.00 72.00 195 TRP A C 1
ATOM 1490 O O . TRP A 1 195 ? 12.216 8.142 7.740 1.00 72.00 195 TRP A O 1
ATOM 1500 N N . PRO A 1 196 ? 13.927 8.913 6.504 1.00 75.75 196 PRO A N 1
ATOM 1501 C CA . PRO A 1 196 ? 13.654 10.301 6.837 1.00 75.75 196 PRO A CA 1
ATOM 1502 C C . PRO A 1 196 ? 12.323 10.740 6.212 1.00 75.75 196 PRO A C 1
ATOM 1504 O O . PRO A 1 196 ? 12.088 10.447 5.042 1.00 75.75 196 PRO A O 1
ATOM 1507 N N . PRO A 1 197 ? 11.474 11.501 6.922 1.00 79.31 197 PRO A N 1
ATOM 1508 C CA . PRO A 1 197 ? 10.179 11.953 6.402 1.00 79.31 197 PRO A CA 1
ATOM 1509 C C . PRO A 1 197 ? 10.303 12.863 5.166 1.00 79.31 197 PRO A C 1
ATOM 1511 O O . PRO A 1 197 ? 9.353 13.026 4.407 1.00 79.31 197 PRO A O 1
ATOM 1514 N N . THR A 1 198 ? 11.498 13.394 4.876 1.00 80.88 198 THR A N 1
ATOM 1515 C CA . THR A 1 198 ? 11.798 14.065 3.599 1.00 80.88 198 THR A CA 1
ATOM 1516 C C . THR A 1 198 ? 11.616 13.154 2.387 1.00 80.88 198 THR A C 1
ATOM 1518 O O . THR A 1 198 ? 11.408 13.649 1.280 1.00 80.88 198 THR A O 1
ATOM 1521 N N . ASN A 1 199 ? 11.679 11.838 2.594 1.00 80.88 199 ASN A N 1
ATOM 1522 C CA . ASN A 1 199 ? 11.435 10.835 1.574 1.00 80.88 199 ASN A CA 1
ATOM 1523 C C . ASN A 1 199 ? 9.952 10.628 1.269 1.00 80.88 199 ASN A C 1
ATOM 1525 O O . ASN A 1 199 ? 9.675 9.953 0.284 1.00 80.88 199 ASN A O 1
ATOM 1529 N N . ILE A 1 200 ? 9.006 11.179 2.038 1.00 85.69 200 ILE A N 1
ATOM 1530 C CA . ILE A 1 200 ? 7.580 11.129 1.679 1.00 85.69 200 ILE A CA 1
ATOM 1531 C C . ILE A 1 200 ? 7.405 11.749 0.288 1.00 85.69 200 ILE A C 1
ATOM 1533 O O . ILE A 1 200 ? 8.065 12.733 -0.061 1.00 85.69 200 ILE A O 1
ATOM 1537 N N . ALA A 1 201 ? 6.569 11.123 -0.537 1.00 87.62 201 ALA A N 1
ATOM 1538 C CA . ALA A 1 201 ? 6.318 11.559 -1.904 1.00 87.62 201 ALA A CA 1
ATOM 1539 C C . ALA A 1 201 ? 5.754 12.989 -1.958 1.00 87.62 201 ALA A C 1
ATOM 1541 O O . ALA A 1 201 ? 5.002 13.406 -1.076 1.00 87.62 201 ALA A O 1
ATOM 1542 N N . ASP A 1 202 ? 6.082 13.729 -3.016 1.00 87.88 202 ASP A N 1
ATOM 1543 C CA . ASP A 1 202 ? 5.585 15.096 -3.232 1.00 87.88 202 ASP A CA 1
ATOM 1544 C C . ASP A 1 202 ? 4.218 15.120 -3.930 1.00 87.88 202 ASP A C 1
ATOM 1546 O O . ASP A 1 202 ? 3.560 16.157 -4.014 1.00 87.88 202 ASP A O 1
ATOM 1550 N N . SER A 1 203 ? 3.766 13.975 -4.448 1.00 90.94 203 SER A N 1
ATOM 1551 C CA . SER A 1 203 ? 2.475 13.851 -5.121 1.00 90.94 203 SER A CA 1
ATOM 1552 C C . SER A 1 203 ? 1.812 12.503 -4.866 1.00 90.94 203 SER A C 1
ATOM 1554 O O . SER A 1 203 ? 2.482 11.490 -4.672 1.00 90.94 203 SER A O 1
ATOM 1556 N N . ARG A 1 204 ? 0.478 12.465 -4.976 1.00 94.44 204 ARG A N 1
ATOM 1557 C CA . ARG A 1 204 ? -0.312 11.226 -4.903 1.00 94.44 204 ARG A CA 1
ATOM 1558 C C . ARG A 1 204 ? 0.178 10.166 -5.886 1.00 94.44 204 ARG A C 1
ATOM 1560 O O . ARG A 1 204 ? 0.305 8.999 -5.538 1.00 94.44 204 ARG A O 1
ATOM 1567 N N . LYS A 1 205 ? 0.443 10.575 -7.131 1.00 88.69 205 LYS A N 1
ATOM 1568 C CA . LYS A 1 205 ? 0.893 9.667 -8.195 1.00 88.69 205 LYS A CA 1
ATOM 1569 C C . LYS A 1 205 ? 2.212 8.998 -7.819 1.00 88.69 205 LYS A C 1
ATOM 1571 O O . LYS A 1 205 ? 2.386 7.812 -8.064 1.00 88.69 205 LYS A O 1
ATOM 1576 N N . GLU A 1 206 ? 3.128 9.769 -7.249 1.00 86.31 206 GLU A N 1
ATOM 1577 C CA . GLU A 1 206 ? 4.406 9.255 -6.777 1.00 86.31 206 GLU A CA 1
ATOM 1578 C C . GLU A 1 206 ? 4.237 8.359 -5.544 1.00 86.31 206 GLU A C 1
ATOM 1580 O O . GLU A 1 206 ? 4.844 7.295 -5.505 1.00 86.31 206 GLU A O 1
ATOM 1585 N N . ALA A 1 207 ? 3.385 8.737 -4.587 1.00 90.50 207 ALA A N 1
ATOM 1586 C CA . ALA A 1 207 ? 3.116 7.935 -3.394 1.00 90.50 207 ALA A CA 1
ATOM 1587 C C . ALA A 1 207 ? 2.595 6.536 -3.757 1.00 90.50 207 ALA A C 1
ATOM 1589 O O . ALA A 1 207 ? 3.165 5.536 -3.330 1.00 90.50 207 ALA A O 1
ATOM 1590 N N . LEU A 1 208 ? 1.579 6.467 -4.626 1.00 91.44 208 LEU A N 1
ATOM 1591 C CA . LEU A 1 208 ? 1.012 5.202 -5.104 1.00 91.44 208 LEU A CA 1
ATOM 1592 C C . LEU A 1 208 ? 2.028 4.383 -5.908 1.00 91.44 208 LEU A C 1
ATOM 1594 O O . LEU A 1 208 ? 2.092 3.169 -5.763 1.00 91.44 208 LEU A O 1
ATOM 1598 N N . ALA A 1 209 ? 2.855 5.038 -6.729 1.00 84.44 209 ALA A N 1
ATOM 1599 C CA . ALA A 1 209 ? 3.876 4.357 -7.525 1.00 84.44 209 ALA A CA 1
ATOM 1600 C C . ALA A 1 209 ? 5.036 3.781 -6.691 1.00 84.44 209 ALA A C 1
ATOM 1602 O O . ALA A 1 209 ? 5.826 3.010 -7.226 1.00 84.44 209 ALA A O 1
ATOM 1603 N N . ARG A 1 210 ? 5.172 4.176 -5.419 1.00 85.44 210 ARG A N 1
ATOM 1604 C CA . ARG A 1 210 ? 6.212 3.686 -4.500 1.00 85.44 210 ARG A CA 1
ATOM 1605 C C . ARG A 1 210 ? 5.736 2.555 -3.591 1.00 85.44 210 ARG A C 1
ATOM 1607 O O . ARG A 1 210 ? 6.548 2.031 -2.827 1.00 85.44 210 ARG A O 1
ATOM 1614 N N . LEU A 1 211 ? 4.451 2.205 -3.636 1.00 90.31 211 LEU A N 1
ATOM 1615 C CA . LEU A 1 211 ? 3.922 1.094 -2.856 1.00 90.31 211 LEU A CA 1
ATOM 1616 C C . LEU A 1 211 ? 4.543 -0.224 -3.320 1.00 90.31 211 LEU A C 1
ATOM 1618 O O . LEU A 1 211 ? 4.734 -0.456 -4.513 1.00 90.31 211 LEU A O 1
ATOM 1622 N N . PHE A 1 212 ? 4.849 -1.091 -2.358 1.00 90.56 212 PHE A N 1
ATOM 1623 C CA . PHE A 1 212 ? 5.205 -2.469 -2.658 1.00 90.56 212 PHE A CA 1
ATOM 1624 C C . PHE A 1 212 ? 3.921 -3.221 -2.993 1.00 90.56 212 PHE A C 1
ATOM 1626 O O . PHE A 1 212 ? 3.003 -3.259 -2.172 1.00 90.56 212 PHE A O 1
ATOM 1633 N N . MET A 1 213 ? 3.863 -3.808 -4.183 1.00 92.81 213 MET A N 1
ATOM 1634 C CA . MET A 1 213 ? 2.703 -4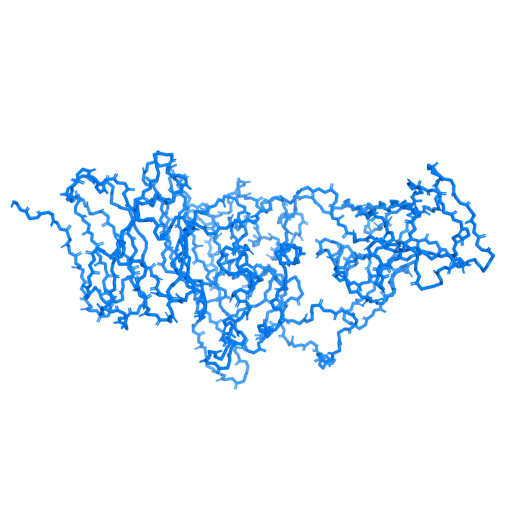.548 -4.670 1.00 92.81 213 MET A CA 1
ATOM 1635 C C . MET A 1 213 ? 3.064 -6.023 -4.833 1.00 92.81 213 MET A C 1
ATOM 1637 O O . MET A 1 213 ? 4.177 -6.355 -5.237 1.00 92.81 213 MET A O 1
ATOM 1641 N N . VAL A 1 214 ? 2.125 -6.902 -4.495 1.00 92.69 214 VAL A N 1
ATOM 1642 C CA . VAL A 1 214 ? 2.252 -8.354 -4.639 1.00 92.69 214 VAL A CA 1
ATOM 1643 C C . VAL A 1 214 ? 1.445 -8.790 -5.854 1.00 92.69 214 VAL A C 1
ATOM 1645 O O . VAL A 1 214 ? 0.279 -8.416 -5.978 1.00 92.69 214 VAL A O 1
ATOM 1648 N N . PHE A 1 215 ? 2.048 -9.604 -6.712 1.00 91.44 215 PHE A N 1
ATOM 1649 C CA . PHE A 1 215 ? 1.438 -10.161 -7.920 1.00 91.44 215 PHE A CA 1
ATOM 1650 C C . PHE A 1 215 ? 1.239 -11.671 -7.751 1.00 91.44 215 PHE A C 1
ATOM 1652 O O . PHE A 1 215 ? 1.936 -12.279 -6.937 1.00 91.44 215 PHE A O 1
ATOM 1659 N N . GLU A 1 216 ? 0.235 -12.251 -8.421 1.00 86.06 216 GLU A N 1
ATOM 1660 C CA . GLU A 1 216 ? 0.006 -13.705 -8.367 1.00 86.06 216 GLU A CA 1
ATOM 1661 C C . GLU A 1 216 ? 1.120 -14.443 -9.089 1.00 86.06 216 GLU A C 1
ATOM 1663 O O . GLU A 1 216 ? 1.697 -15.324 -8.465 1.00 86.06 216 GLU A O 1
ATOM 1668 N N . ASP A 1 217 ? 1.408 -14.001 -10.317 1.00 81.06 217 ASP A N 1
ATOM 1669 C CA . ASP A 1 217 ? 2.548 -14.358 -11.155 1.00 81.06 217 ASP A CA 1
ATOM 1670 C C . ASP A 1 217 ? 3.354 -13.072 -11.428 1.00 81.06 217 ASP A C 1
ATOM 1672 O O . ASP A 1 217 ? 2.825 -11.960 -11.350 1.00 81.06 217 ASP A O 1
ATOM 1676 N N . GLY A 1 218 ? 4.651 -13.185 -11.697 1.00 79.25 218 GLY A N 1
ATOM 1677 C CA . GLY A 1 218 ? 5.529 -12.018 -11.825 1.00 79.25 218 GLY A CA 1
ATOM 1678 C C . GLY A 1 218 ? 6.638 -12.234 -12.833 1.00 79.25 218 GLY A C 1
ATOM 1679 O O . GLY A 1 218 ? 7.765 -11.829 -12.560 1.00 79.25 218 GLY A O 1
ATOM 1680 N N . ASP A 1 219 ? 6.325 -12.932 -13.918 1.00 90.31 219 ASP A N 1
ATOM 1681 C CA . ASP A 1 219 ? 7.310 -13.435 -14.878 1.00 90.31 219 ASP A CA 1
ATOM 1682 C C . ASP A 1 219 ? 7.233 -12.697 -16.218 1.00 90.31 219 ASP A C 1
ATOM 1684 O O . ASP A 1 219 ? 8.222 -12.636 -16.935 1.00 90.31 219 ASP A O 1
ATOM 1688 N N . GLU A 1 220 ? 6.109 -12.038 -16.502 1.00 95.00 220 GLU A N 1
ATOM 1689 C CA . GLU A 1 220 ? 5.924 -11.177 -17.669 1.00 95.00 220 GLU A CA 1
ATOM 1690 C C . GLU A 1 220 ? 6.029 -9.704 -17.267 1.00 95.00 220 GLU A C 1
ATOM 1692 O O . GLU A 1 220 ? 5.470 -9.268 -16.249 1.00 95.00 220 GLU A O 1
ATOM 1697 N N . PHE A 1 221 ? 6.736 -8.915 -18.071 1.00 97.25 221 PHE A N 1
ATOM 1698 C CA . PHE A 1 221 ? 6.946 -7.495 -17.828 1.00 97.25 221 PHE A CA 1
ATOM 1699 C C . PHE A 1 221 ? 6.814 -6.670 -19.097 1.00 97.25 221 PHE A C 1
ATOM 1701 O O . PHE A 1 221 ? 7.214 -7.092 -20.176 1.00 97.25 221 PHE A O 1
ATOM 1708 N N . GLU A 1 222 ? 6.381 -5.422 -18.942 1.00 97.38 222 GLU A N 1
ATOM 1709 C CA . GLU A 1 222 ? 6.361 -4.456 -20.033 1.00 97.38 222 GLU A CA 1
ATOM 1710 C C . GLU A 1 222 ? 6.899 -3.078 -19.629 1.00 97.38 222 GLU A C 1
ATOM 1712 O O . GLU A 1 222 ? 6.817 -2.630 -18.477 1.00 97.38 222 GLU A O 1
ATOM 1717 N N . ALA A 1 223 ? 7.425 -2.359 -20.617 1.00 98.00 223 ALA A N 1
ATOM 1718 C CA . ALA A 1 223 ? 7.716 -0.939 -20.544 1.00 98.00 223 ALA A CA 1
ATOM 1719 C C . ALA A 1 223 ? 7.274 -0.239 -21.828 1.00 98.00 223 ALA A C 1
ATOM 1721 O O . ALA A 1 223 ? 7.788 -0.495 -22.912 1.00 98.00 223 ALA A O 1
ATOM 1722 N N . ARG A 1 224 ? 6.386 0.747 -21.697 1.00 97.94 224 ARG A N 1
ATOM 1723 C CA . ARG A 1 224 ? 6.078 1.692 -22.777 1.00 97.94 224 ARG A CA 1
ATOM 1724 C C . ARG A 1 224 ? 7.024 2.887 -22.704 1.00 97.94 224 ARG A C 1
ATOM 1726 O O . ARG A 1 224 ? 6.992 3.632 -21.718 1.00 97.94 224 ARG A O 1
ATOM 1733 N N . LEU A 1 225 ? 7.856 3.065 -23.725 1.00 98.50 225 LEU A N 1
ATOM 1734 C CA . LEU A 1 225 ? 8.890 4.090 -23.807 1.00 98.50 225 LEU A CA 1
ATOM 1735 C C . LEU A 1 225 ? 8.360 5.336 -24.523 1.00 98.50 225 LEU A C 1
ATOM 1737 O O . LEU A 1 225 ? 7.934 5.270 -25.673 1.00 98.50 225 LEU A O 1
ATOM 1741 N N . GLU A 1 226 ? 8.409 6.489 -23.854 1.00 98.19 226 GLU A N 1
ATOM 1742 C CA . GLU A 1 226 ? 7.910 7.763 -24.392 1.00 98.19 226 GLU A CA 1
ATOM 1743 C C . GLU A 1 226 ? 8.818 8.928 -23.980 1.00 98.19 226 GLU A C 1
ATOM 1745 O O . GLU A 1 226 ? 9.350 8.938 -22.867 1.00 98.19 226 GLU A O 1
ATOM 1750 N N . GLY A 1 227 ? 8.934 9.962 -24.820 1.00 97.50 227 GLY A N 1
ATOM 1751 C CA . GLY A 1 227 ? 9.806 11.112 -24.537 1.00 97.50 227 GLY A CA 1
ATOM 1752 C C . GLY A 1 227 ? 9.442 11.871 -23.260 1.00 97.50 227 GLY A C 1
ATOM 1753 O O . GLY A 1 227 ? 10.311 12.284 -22.495 1.00 97.50 227 GLY A O 1
ATOM 1754 N N . ARG A 1 228 ? 8.146 11.959 -22.929 1.00 96.00 228 ARG A N 1
ATOM 1755 C CA . ARG A 1 228 ? 7.674 12.602 -21.686 1.00 96.00 228 ARG A CA 1
ATOM 1756 C C . ARG A 1 228 ? 8.134 11.909 -20.398 1.00 96.00 228 ARG A C 1
ATOM 1758 O O . ARG A 1 228 ? 7.975 12.475 -19.319 1.00 96.00 228 ARG A O 1
ATOM 1765 N N . GLN A 1 229 ? 8.592 10.662 -20.495 1.00 94.38 229 GLN A N 1
ATOM 1766 C CA . GLN A 1 229 ? 9.073 9.876 -19.362 1.00 94.38 229 GLN A CA 1
ATOM 1767 C C . GLN A 1 229 ? 10.595 9.967 -19.194 1.00 94.38 229 GLN A C 1
ATOM 1769 O O . GLN A 1 229 ? 11.096 9.496 -18.173 1.00 94.38 229 GLN A O 1
ATOM 1774 N N . GLU A 1 230 ? 11.322 10.563 -20.146 1.00 95.25 230 GLU A N 1
ATOM 1775 C CA . GLU A 1 230 ? 12.748 10.847 -19.978 1.00 95.25 230 GLU A CA 1
ATOM 1776 C C . GLU A 1 230 ? 13.005 11.859 -18.860 1.00 95.25 230 GLU A C 1
ATOM 1778 O O . GLU A 1 230 ? 12.118 12.610 -18.441 1.00 95.25 230 GLU A O 1
ATOM 1783 N N . ASN A 1 231 ? 14.243 11.872 -18.364 1.00 89.56 231 ASN A N 1
ATOM 1784 C CA . ASN A 1 231 ? 14.675 12.811 -17.335 1.00 89.56 231 ASN A CA 1
ATOM 1785 C C . ASN A 1 231 ? 15.939 13.584 -17.769 1.00 89.56 231 ASN A C 1
ATOM 1787 O O . ASN A 1 231 ? 17.046 13.049 -17.628 1.00 89.56 231 ASN A O 1
ATOM 1791 N N . PRO A 1 232 ? 15.803 14.842 -18.242 1.00 93.38 232 PRO A N 1
ATOM 1792 C CA . PRO A 1 232 ? 14.556 15.611 -18.380 1.00 93.38 232 PRO A CA 1
ATOM 1793 C C . PRO A 1 232 ? 13.660 15.122 -19.541 1.00 93.38 232 PRO A C 1
ATOM 1795 O O . PRO A 1 232 ? 14.173 14.479 -20.456 1.00 93.38 232 PRO A O 1
ATOM 1798 N N . PRO A 1 233 ? 12.350 15.451 -19.546 1.00 96.19 233 PRO A N 1
ATOM 1799 C CA . PRO A 1 233 ? 11.440 15.063 -20.625 1.00 96.19 233 PRO A CA 1
ATOM 1800 C C . PRO A 1 233 ? 11.876 15.584 -21.999 1.00 96.19 233 PRO A C 1
ATOM 1802 O O . PRO A 1 233 ? 12.286 16.740 -22.129 1.00 96.19 233 PRO A O 1
ATOM 1805 N N . VAL A 1 234 ? 11.714 14.751 -23.026 1.00 97.88 234 VAL A N 1
ATOM 1806 C CA . VAL A 1 234 ? 12.005 15.071 -24.430 1.00 97.88 234 VAL A CA 1
ATOM 1807 C C . VAL A 1 234 ? 10.698 15.279 -25.196 1.00 97.88 234 VAL A C 1
ATOM 1809 O O . VAL A 1 234 ? 9.782 14.459 -25.120 1.00 97.88 234 VAL A O 1
ATOM 1812 N N . ASP A 1 235 ? 10.613 16.380 -25.947 1.00 97.50 235 ASP A N 1
ATOM 1813 C CA . ASP A 1 235 ? 9.511 16.647 -26.878 1.00 97.50 235 ASP A CA 1
ATOM 1814 C C . ASP A 1 235 ? 9.764 15.905 -28.196 1.00 97.50 235 ASP A C 1
ATOM 1816 O O . ASP A 1 235 ? 10.514 16.358 -29.063 1.00 97.50 235 ASP A O 1
ATOM 1820 N N . THR A 1 236 ? 9.196 14.708 -28.299 1.00 97.75 236 THR A N 1
ATOM 1821 C CA . THR A 1 236 ? 9.315 13.813 -29.451 1.00 97.75 236 THR A CA 1
ATOM 1822 C C . THR A 1 236 ? 8.041 12.988 -29.600 1.00 97.75 236 THR A C 1
ATOM 1824 O O . THR A 1 236 ? 7.322 12.735 -28.630 1.00 97.75 236 THR A O 1
ATOM 1827 N N . THR A 1 237 ? 7.771 12.552 -30.827 1.00 97.50 237 THR A N 1
ATOM 1828 C CA . THR A 1 237 ? 6.722 11.574 -31.138 1.00 97.50 237 THR A CA 1
ATOM 1829 C C . THR A 1 237 ? 7.257 10.147 -31.223 1.00 97.50 237 THR A C 1
ATOM 1831 O O . THR A 1 237 ? 6.475 9.244 -31.504 1.00 97.50 237 THR A O 1
ATOM 1834 N N . ALA A 1 238 ? 8.565 9.934 -31.044 1.00 98.44 238 ALA A N 1
ATOM 1835 C CA . ALA A 1 238 ? 9.149 8.600 -30.985 1.00 98.44 238 ALA A CA 1
ATOM 1836 C C . ALA A 1 238 ? 8.527 7.785 -29.840 1.00 98.44 238 ALA A C 1
ATOM 1838 O O . ALA A 1 238 ? 8.156 8.332 -28.794 1.00 98.44 238 ALA A O 1
ATOM 1839 N N . GLY A 1 239 ? 8.435 6.472 -30.029 1.00 98.50 239 GLY A N 1
ATOM 1840 C CA . GLY A 1 239 ? 7.882 5.565 -29.033 1.00 98.50 239 GLY A CA 1
ATOM 1841 C C . GLY A 1 239 ? 8.264 4.120 -29.312 1.00 98.50 239 GLY A C 1
ATOM 1842 O O . GLY A 1 239 ? 8.441 3.736 -30.467 1.00 98.50 239 GLY A O 1
ATOM 1843 N N . ALA A 1 240 ? 8.392 3.339 -28.245 1.00 98.75 240 ALA A N 1
ATOM 1844 C CA . ALA A 1 240 ? 8.667 1.910 -28.304 1.00 98.75 240 ALA A CA 1
ATOM 1845 C C . ALA A 1 240 ? 7.954 1.171 -27.165 1.00 98.75 240 ALA A C 1
ATOM 1847 O O . ALA A 1 240 ? 7.593 1.783 -26.154 1.00 98.75 240 ALA A O 1
ATOM 1848 N N . LYS A 1 241 ? 7.784 -0.140 -27.308 1.00 98.62 241 LYS A N 1
ATOM 1849 C CA . LYS A 1 241 ? 7.365 -1.057 -26.248 1.00 98.62 241 LYS A CA 1
ATOM 1850 C C . LYS A 1 241 ? 8.475 -2.083 -26.057 1.00 98.62 241 LYS A C 1
ATOM 1852 O O . LYS A 1 241 ? 8.965 -2.615 -27.043 1.00 98.62 241 LYS A O 1
ATOM 1857 N N . ALA A 1 242 ? 8.889 -2.300 -24.815 1.00 98.56 242 ALA A N 1
ATOM 1858 C CA . ALA A 1 242 ? 9.736 -3.421 -24.442 1.00 98.56 242 ALA A CA 1
ATOM 1859 C C . ALA A 1 242 ? 8.895 -4.429 -23.659 1.00 98.56 242 ALA A C 1
ATOM 1861 O O . ALA A 1 242 ? 8.190 -4.017 -22.734 1.00 98.56 242 ALA A O 1
ATOM 1862 N N . GLU A 1 243 ? 8.984 -5.700 -24.011 1.00 98.56 243 GLU A N 1
ATOM 1863 C CA . GLU A 1 243 ? 8.359 -6.824 -23.312 1.00 98.56 243 GLU A CA 1
ATOM 1864 C C . GLU A 1 243 ? 9.452 -7.770 -22.820 1.00 98.56 243 GLU A C 1
ATOM 1866 O O . GLU A 1 243 ? 10.506 -7.867 -23.450 1.00 98.56 243 GLU A O 1
ATOM 1871 N N . PHE A 1 244 ? 9.228 -8.405 -21.670 1.00 98.44 244 PHE A N 1
ATOM 1872 C CA . PHE A 1 244 ? 10.163 -9.348 -21.065 1.00 98.44 244 PHE A CA 1
ATOM 1873 C C . PHE A 1 244 ? 9.422 -10.552 -20.487 1.00 98.44 244 PHE A C 1
ATOM 1875 O O . PHE A 1 244 ? 8.381 -10.368 -19.856 1.00 98.44 244 PHE A O 1
ATOM 1882 N N . GLU A 1 245 ? 9.992 -11.745 -20.625 1.00 97.81 245 GLU A N 1
ATOM 1883 C CA . GLU A 1 245 ? 9.437 -12.996 -20.092 1.00 97.81 245 GLU A CA 1
ATOM 1884 C C . GLU A 1 245 ? 10.531 -13.788 -19.362 1.00 97.81 245 GLU A C 1
ATOM 1886 O O . GLU A 1 245 ? 11.586 -14.088 -19.924 1.00 97.81 245 GLU A O 1
ATOM 1891 N N . LEU A 1 246 ? 10.318 -14.075 -18.075 1.00 96.12 246 LEU A N 1
ATOM 1892 C CA . LEU A 1 246 ? 11.209 -14.907 -17.270 1.00 96.12 246 LEU A CA 1
ATOM 1893 C C . LEU A 1 246 ? 10.923 -16.381 -17.556 1.00 96.12 246 LEU A C 1
ATOM 1895 O O . LEU A 1 246 ? 9.834 -16.880 -17.282 1.00 96.12 246 LEU A O 1
ATOM 1899 N N . ASN A 1 247 ? 11.945 -17.090 -18.015 1.00 95.81 247 ASN A N 1
ATOM 1900 C CA . ASN A 1 247 ? 11.882 -18.515 -18.293 1.00 95.81 247 ASN A CA 1
ATOM 1901 C C . ASN A 1 247 ? 12.104 -19.365 -17.032 1.00 95.81 247 ASN A C 1
ATOM 1903 O O . ASN A 1 247 ? 12.834 -18.984 -16.113 1.00 95.81 247 ASN A O 1
ATOM 1907 N N . ASP A 1 248 ? 11.570 -20.591 -17.039 1.00 91.00 248 ASP A N 1
ATOM 1908 C CA . ASP A 1 248 ? 11.755 -21.594 -15.972 1.00 91.00 248 ASP A CA 1
ATOM 1909 C C . ASP A 1 248 ? 13.236 -21.920 -15.679 1.00 91.00 248 ASP A C 1
ATOM 1911 O O . ASP A 1 248 ? 13.574 -22.408 -14.596 1.00 91.00 248 ASP A O 1
ATOM 1915 N N . ASP A 1 249 ? 14.131 -21.692 -16.645 1.00 94.00 249 ASP A N 1
ATOM 1916 C CA . ASP A 1 249 ? 15.573 -21.911 -16.504 1.00 94.00 249 ASP A CA 1
ATOM 1917 C C . ASP A 1 249 ? 16.332 -20.716 -15.896 1.00 94.00 249 ASP A C 1
ATOM 1919 O O . ASP A 1 249 ? 17.538 -20.819 -15.653 1.00 94.00 249 ASP A O 1
ATOM 1923 N N . GLY A 1 250 ? 15.630 -19.618 -15.597 1.00 92.88 250 GLY A N 1
ATOM 1924 C CA . GLY A 1 250 ? 16.174 -18.403 -14.994 1.00 92.88 250 GLY A CA 1
ATOM 1925 C C . GLY A 1 250 ? 16.712 -17.374 -15.990 1.00 92.88 250 GLY A C 1
ATOM 1926 O O . GLY A 1 250 ? 17.270 -16.370 -15.549 1.00 92.88 250 GLY A O 1
ATOM 1927 N N . THR A 1 251 ? 16.567 -17.595 -17.299 1.00 97.94 251 THR A N 1
ATOM 1928 C CA . THR A 1 251 ? 16.870 -16.592 -18.336 1.00 97.94 251 THR A CA 1
ATOM 1929 C C . THR A 1 251 ? 15.699 -15.631 -18.562 1.00 97.94 251 THR A C 1
ATOM 1931 O O . THR A 1 251 ? 14.566 -15.943 -18.205 1.00 97.94 251 THR A O 1
ATOM 1934 N N . LEU A 1 252 ? 15.961 -14.448 -19.126 1.00 98.44 252 LEU A N 1
ATOM 1935 C CA . LEU A 1 252 ? 14.936 -13.428 -19.383 1.00 98.44 252 LEU A CA 1
ATOM 1936 C C . LEU A 1 252 ? 14.903 -13.068 -20.868 1.00 98.44 252 LEU A C 1
ATOM 1938 O O . LEU A 1 252 ? 15.803 -12.379 -21.356 1.00 98.44 252 LEU A O 1
ATOM 1942 N N . ASP A 1 253 ? 13.870 -13.511 -21.571 1.00 98.69 253 ASP A N 1
ATOM 1943 C CA . ASP A 1 253 ? 13.636 -13.123 -22.959 1.00 98.69 253 ASP A CA 1
ATOM 1944 C C . ASP A 1 253 ? 13.141 -11.680 -23.030 1.00 98.69 253 ASP A C 1
ATOM 1946 O O . ASP A 1 253 ? 12.501 -11.184 -22.100 1.00 98.69 253 ASP A O 1
ATOM 1950 N N . PHE A 1 254 ? 13.476 -10.980 -24.113 1.00 98.75 254 PHE A N 1
ATOM 1951 C CA . PHE A 1 254 ? 13.000 -9.631 -24.374 1.00 98.75 25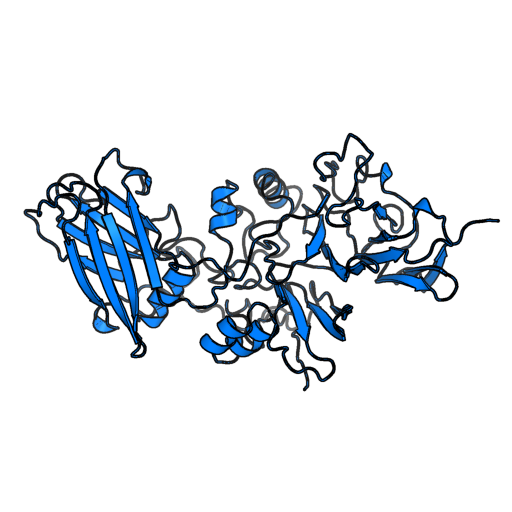4 PHE A CA 1
ATOM 1952 C C . PHE A 1 254 ? 12.694 -9.390 -25.849 1.00 98.75 254 PHE A C 1
ATOM 1954 O O . PHE A 1 254 ? 13.407 -9.858 -26.738 1.00 98.75 254 PHE A O 1
ATOM 1961 N N . GLU A 1 255 ? 11.700 -8.541 -26.084 1.00 98.69 255 GLU A N 1
ATOM 1962 C CA . GLU A 1 255 ? 11.372 -7.966 -27.386 1.00 98.69 255 GLU A CA 1
ATOM 1963 C C . GLU A 1 255 ? 11.259 -6.444 -27.249 1.00 98.69 255 GLU A C 1
ATOM 1965 O O . GLU A 1 255 ? 10.800 -5.919 -26.232 1.00 98.69 255 GLU A O 1
ATOM 1970 N N . LEU A 1 256 ? 11.721 -5.708 -28.257 1.00 98.69 256 LEU A N 1
ATOM 1971 C CA . LEU A 1 256 ? 11.622 -4.258 -28.334 1.00 98.69 256 LEU A CA 1
ATOM 1972 C C . LEU A 1 256 ? 11.029 -3.870 -29.690 1.00 98.69 256 LEU A C 1
ATOM 1974 O O . LEU A 1 256 ? 11.685 -4.009 -30.719 1.00 98.69 256 LEU A O 1
ATOM 1978 N N . GLU A 1 257 ? 9.825 -3.308 -29.684 1.00 98.69 257 GLU A N 1
ATOM 1979 C CA . GLU A 1 257 ? 9.071 -2.915 -30.880 1.00 98.69 257 GLU A CA 1
ATOM 1980 C C . GLU A 1 257 ? 8.906 -1.390 -30.947 1.00 98.69 257 GLU A C 1
ATOM 1982 O O . GLU A 1 257 ? 8.674 -0.716 -29.937 1.00 98.69 257 GLU A O 1
ATOM 1987 N N . ALA A 1 258 ? 8.997 -0.809 -32.141 1.00 98.69 258 ALA A N 1
ATOM 1988 C CA . ALA A 1 258 ? 8.691 0.596 -32.372 1.00 98.69 258 ALA A CA 1
ATOM 1989 C C . ALA A 1 258 ? 7.171 0.835 -32.394 1.00 98.69 258 ALA A C 1
ATOM 1991 O O . ALA A 1 258 ? 6.483 0.467 -33.338 1.00 98.69 258 ALA A O 1
ATOM 1992 N N . THR A 1 259 ? 6.637 1.567 -31.416 1.00 98.50 259 THR A N 1
ATOM 1993 C CA . THR A 1 259 ? 5.212 1.962 -31.393 1.00 98.50 259 THR A CA 1
ATOM 1994 C C . THR A 1 259 ? 4.951 3.287 -32.115 1.00 98.50 259 THR A C 1
ATOM 1996 O O . THR A 1 259 ? 3.826 3.777 -32.140 1.00 98.50 259 THR A O 1
ATOM 1999 N N . ALA A 1 260 ? 6.007 3.939 -32.599 1.00 98.44 260 ALA A N 1
ATOM 2000 C CA . ALA A 1 260 ? 5.982 5.120 -33.452 1.00 98.44 260 ALA A CA 1
ATOM 2001 C C . ALA A 1 260 ? 7.336 5.239 -34.169 1.00 98.44 260 ALA A C 1
ATOM 2003 O O . ALA A 1 260 ? 8.320 4.632 -33.754 1.00 98.44 260 ALA A O 1
ATOM 2004 N N . ASN A 1 261 ? 7.418 6.057 -35.220 1.00 98.50 261 ASN A N 1
ATOM 2005 C CA . ASN A 1 261 ? 8.659 6.216 -35.984 1.00 98.50 261 ASN A CA 1
ATOM 2006 C C . ASN A 1 261 ? 9.824 6.721 -35.110 1.00 98.50 261 ASN A C 1
ATOM 2008 O O . ASN A 1 261 ? 9.709 7.759 -34.453 1.00 98.50 261 ASN A O 1
ATOM 2012 N N . ILE A 1 262 ? 10.977 6.053 -35.194 1.00 98.69 262 ILE A N 1
ATOM 2013 C CA . ILE A 1 262 ? 12.223 6.431 -34.516 1.00 98.69 262 ILE A CA 1
ATOM 2014 C C . ILE A 1 262 ? 13.289 6.732 -35.567 1.00 98.69 262 ILE A C 1
ATOM 2016 O O . ILE A 1 262 ? 13.562 5.935 -36.468 1.00 98.69 262 ILE A O 1
ATOM 2020 N N . THR A 1 263 ? 13.930 7.893 -35.452 1.00 98.50 263 THR A N 1
ATOM 2021 C CA . THR A 1 263 ? 14.983 8.312 -36.384 1.00 98.50 263 THR A CA 1
ATOM 2022 C C . THR A 1 263 ? 16.358 8.072 -35.775 1.00 98.50 263 THR A C 1
ATOM 2024 O O . THR A 1 263 ? 16.711 8.682 -34.772 1.00 98.50 263 THR A O 1
ATOM 2027 N N . LYS A 1 264 ? 17.180 7.245 -36.430 1.00 98.31 264 LYS A N 1
ATOM 2028 C CA . LYS A 1 264 ? 18.576 6.963 -36.056 1.00 98.31 264 LYS A CA 1
ATOM 2029 C C . LYS A 1 264 ? 18.769 6.513 -34.596 1.00 98.31 264 LYS A C 1
ATOM 2031 O O . LYS A 1 264 ? 19.610 7.073 -33.894 1.00 98.31 264 LYS A O 1
ATOM 2036 N N . ALA A 1 265 ? 18.047 5.481 -34.168 1.00 98.56 265 ALA A N 1
ATOM 2037 C CA . ALA A 1 265 ? 18.289 4.761 -32.916 1.00 98.56 265 ALA A CA 1
ATOM 2038 C C . ALA A 1 265 ? 19.704 4.187 -32.850 1.00 98.56 265 ALA A C 1
ATOM 2040 O O . ALA A 1 265 ? 20.139 3.517 -33.787 1.00 98.56 265 ALA A O 1
ATOM 2041 N N . THR A 1 266 ? 20.421 4.478 -31.765 1.00 98.69 266 THR A N 1
ATOM 2042 C CA . THR A 1 266 ? 21.838 4.137 -31.590 1.00 98.69 266 THR A CA 1
ATOM 2043 C C . THR A 1 266 ? 22.067 3.004 -30.604 1.00 98.69 266 THR A C 1
ATOM 2045 O O . THR A 1 266 ? 23.001 2.245 -30.818 1.00 98.69 266 THR A O 1
ATOM 2048 N N . GLN A 1 267 ? 21.281 2.906 -29.530 1.00 98.56 267 GLN A N 1
ATOM 2049 C CA . GLN A 1 267 ? 21.396 1.879 -28.486 1.00 98.56 267 GLN A CA 1
ATOM 2050 C C . GLN A 1 267 ? 20.155 1.900 -27.583 1.00 98.56 267 GLN A C 1
ATOM 2052 O O . GLN A 1 267 ? 19.453 2.914 -27.524 1.00 98.56 267 GLN A O 1
ATOM 2057 N N . ALA A 1 268 ? 19.922 0.814 -26.855 1.00 98.69 268 ALA A N 1
ATOM 2058 C CA . ALA A 1 268 ? 18.863 0.699 -25.856 1.00 98.69 268 ALA A CA 1
ATOM 2059 C C . ALA A 1 268 ? 19.345 -0.145 -24.673 1.00 98.69 268 ALA A C 1
ATOM 2061 O O . ALA A 1 268 ? 20.140 -1.072 -24.860 1.00 98.69 268 ALA A O 1
ATOM 2062 N N . HIS A 1 269 ? 18.876 0.175 -23.469 1.00 98.06 269 HIS A N 1
ATOM 2063 C CA . HIS A 1 269 ? 19.335 -0.456 -22.232 1.00 98.06 269 HIS A CA 1
ATOM 2064 C C . HIS A 1 269 ? 18.203 -0.710 -21.248 1.00 98.06 269 HIS A C 1
ATOM 2066 O O . HIS A 1 269 ? 17.166 -0.046 -21.294 1.00 98.06 269 HIS A O 1
ATOM 2072 N N . ILE A 1 270 ? 18.492 -1.578 -20.280 1.00 98.31 270 ILE A N 1
ATOM 2073 C CA . ILE A 1 270 ? 17.825 -1.605 -18.982 1.00 98.31 270 ILE A CA 1
ATOM 2074 C C . ILE A 1 270 ? 18.706 -0.881 -17.964 1.00 98.31 270 ILE A C 1
ATOM 2076 O O . ILE A 1 270 ? 19.916 -1.111 -17.876 1.00 98.31 270 ILE A O 1
ATOM 2080 N N . HIS A 1 271 ? 18.086 -0.022 -17.167 1.00 95.19 271 HIS A N 1
ATOM 2081 C CA . HIS A 1 271 ? 18.695 0.694 -16.057 1.00 95.19 271 HIS A CA 1
ATOM 2082 C C . HIS A 1 271 ? 18.041 0.316 -14.731 1.00 95.19 271 HIS A C 1
ATOM 2084 O O . HIS A 1 271 ? 16.841 0.042 -14.680 1.00 95.19 271 HIS A O 1
ATOM 2090 N N . LEU A 1 272 ? 18.800 0.425 -13.639 1.00 88.75 272 LEU A N 1
ATOM 2091 C CA . LEU A 1 272 ? 18.230 0.409 -12.294 1.00 88.75 272 LEU A CA 1
ATOM 2092 C C . LEU A 1 272 ? 17.809 1.816 -11.871 1.00 88.75 272 LEU A C 1
ATOM 2094 O O . LEU A 1 272 ? 18.633 2.724 -11.822 1.00 88.75 272 LEU A O 1
ATOM 2098 N N . GLY A 1 273 ? 16.547 2.001 -11.507 1.00 80.94 273 GLY A N 1
ATOM 2099 C CA . GLY A 1 273 ? 16.025 3.273 -11.024 1.00 80.94 273 GLY A CA 1
ATOM 2100 C C . GLY A 1 273 ? 14.508 3.267 -10.891 1.00 80.94 273 GLY A C 1
ATOM 2101 O O . GLY A 1 273 ? 13.796 2.669 -11.701 1.00 80.94 273 GLY A O 1
ATOM 2102 N N . ALA A 1 274 ? 14.009 3.956 -9.866 1.00 78.31 274 ALA A N 1
ATOM 2103 C CA . ALA A 1 274 ? 12.584 4.225 -9.735 1.00 78.31 274 ALA A CA 1
ATOM 2104 C C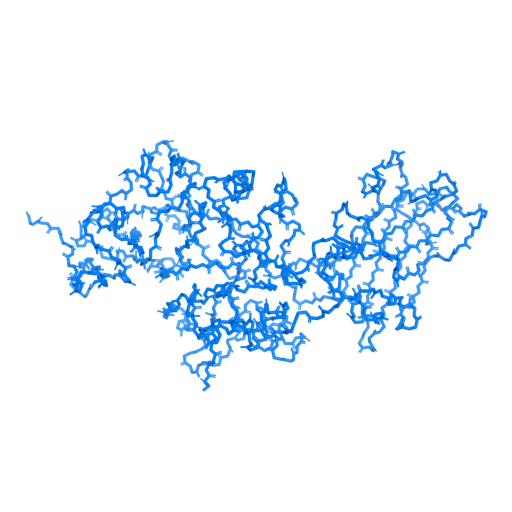 . ALA A 1 274 ? 12.139 5.315 -10.725 1.00 78.31 274 ALA A C 1
ATOM 2106 O O . ALA A 1 274 ? 12.949 6.025 -11.333 1.00 78.31 274 ALA A O 1
ATOM 2107 N N . ARG A 1 275 ? 10.824 5.495 -10.851 1.00 79.88 275 ARG A N 1
ATOM 2108 C CA . ARG A 1 275 ? 10.243 6.471 -11.778 1.00 79.88 275 ARG A CA 1
ATOM 2109 C C . ARG A 1 275 ? 10.787 7.876 -11.521 1.00 79.88 275 ARG A C 1
ATOM 2111 O O . ARG A 1 275 ? 10.713 8.387 -10.409 1.00 79.88 275 ARG A O 1
ATOM 2118 N N . GLY A 1 276 ? 11.275 8.516 -12.583 1.00 79.81 276 GLY A N 1
ATOM 2119 C CA . GLY A 1 276 ? 11.828 9.873 -12.527 1.00 79.81 276 GLY A CA 1
ATOM 2120 C C . GLY A 1 276 ? 13.272 9.949 -12.024 1.00 79.81 276 GLY A C 1
ATOM 2121 O O . GLY A 1 276 ? 13.818 11.045 -11.926 1.00 79.81 276 GLY A O 1
ATOM 2122 N N . GLN A 1 277 ? 13.916 8.818 -11.742 1.00 83.38 277 GLN A N 1
ATOM 2123 C CA . GLN A 1 277 ? 15.313 8.771 -11.328 1.00 83.38 277 GLN A CA 1
ATOM 2124 C C . GLN A 1 277 ? 16.180 8.178 -12.435 1.00 83.38 277 GLN A C 1
ATOM 2126 O O . GLN A 1 277 ? 15.765 7.278 -13.162 1.00 83.38 277 GLN A O 1
ATOM 2131 N N . ASN A 1 278 ? 17.389 8.711 -12.578 1.00 86.38 278 ASN A N 1
ATOM 2132 C CA . ASN A 1 278 ? 18.412 8.122 -13.436 1.00 86.38 278 ASN A CA 1
ATOM 2133 C C . ASN A 1 278 ? 19.202 7.113 -12.619 1.00 86.38 278 ASN A C 1
ATOM 2135 O O . ASN A 1 278 ? 19.473 7.384 -11.455 1.00 86.38 278 ASN A O 1
ATOM 2139 N N . GLY A 1 279 ? 19.645 6.023 -13.231 1.00 86.75 279 GLY A N 1
ATOM 2140 C CA . GLY A 1 279 ? 20.595 5.133 -12.578 1.00 86.75 279 GLY A CA 1
ATOM 2141 C C . GLY A 1 279 ? 21.462 4.358 -13.561 1.00 86.75 279 GLY A C 1
ATOM 2142 O O . GLY A 1 279 ? 21.468 4.672 -14.755 1.00 86.75 279 GLY A O 1
ATOM 2143 N N . PRO A 1 280 ? 22.282 3.419 -13.066 1.00 91.00 280 PRO A N 1
ATOM 2144 C CA . PRO A 1 280 ? 23.266 2.732 -13.889 1.00 91.00 280 PRO A CA 1
ATOM 2145 C C . PRO A 1 280 ? 22.603 1.793 -14.901 1.00 91.00 280 PRO A C 1
ATOM 2147 O O . PRO A 1 280 ? 21.536 1.241 -14.633 1.00 91.00 280 PRO A O 1
ATOM 2150 N N . VAL A 1 281 ? 23.267 1.603 -16.043 1.00 94.62 281 VAL A N 1
ATOM 2151 C CA . VAL A 1 281 ? 22.932 0.552 -17.015 1.00 94.62 281 VAL A CA 1
ATOM 2152 C C . VAL A 1 281 ? 23.260 -0.809 -16.405 1.00 94.62 281 VAL A C 1
ATOM 2154 O O . VAL A 1 281 ? 24.335 -0.978 -15.823 1.00 94.62 281 VAL A O 1
ATOM 2157 N N . VAL A 1 282 ? 22.349 -1.765 -16.565 1.00 95.50 282 VAL A N 1
ATOM 2158 C CA . VAL A 1 282 ? 22.527 -3.152 -16.114 1.00 95.50 282 VAL A CA 1
ATOM 2159 C C . VAL A 1 282 ? 22.331 -4.197 -17.199 1.00 95.50 282 VAL A C 1
ATOM 2161 O O . VAL A 1 282 ? 22.803 -5.304 -17.008 1.00 95.50 282 VAL A O 1
ATOM 2164 N N . ALA A 1 283 ? 21.722 -3.864 -18.335 1.00 97.81 283 ALA A N 1
ATOM 2165 C CA . ALA A 1 283 ? 21.682 -4.748 -19.500 1.00 97.81 283 ALA A CA 1
ATOM 2166 C C . ALA A 1 283 ? 21.555 -3.929 -20.789 1.00 97.81 283 ALA A C 1
ATOM 2168 O O . ALA A 1 283 ? 21.034 -2.809 -20.772 1.00 97.81 283 ALA A O 1
ATOM 2169 N N . PHE A 1 284 ? 22.020 -4.482 -21.906 1.00 98.06 284 PHE A N 1
ATOM 2170 C CA . PHE A 1 284 ? 21.876 -3.890 -23.237 1.00 98.06 284 PHE A CA 1
ATOM 2171 C C . PHE A 1 284 ? 20.781 -4.630 -24.008 1.00 98.06 284 PHE A C 1
ATOM 2173 O O . PHE A 1 284 ? 20.830 -5.847 -24.112 1.00 98.06 284 PHE A O 1
ATOM 2180 N N . LEU A 1 285 ? 19.831 -3.886 -24.576 1.00 98.31 285 LEU A N 1
ATOM 2181 C CA . LEU A 1 285 ? 18.763 -4.421 -25.435 1.00 98.31 285 LEU A CA 1
ATOM 2182 C C . LEU A 1 285 ? 19.083 -4.222 -26.918 1.00 98.31 285 LEU A C 1
ATOM 2184 O O . LEU A 1 285 ? 18.725 -5.030 -27.763 1.00 98.31 285 LEU A O 1
ATOM 2188 N N . LEU A 1 286 ? 19.794 -3.138 -27.241 1.00 98.06 286 LEU A N 1
ATOM 2189 C CA . LEU A 1 286 ? 20.277 -2.844 -28.588 1.00 98.06 286 LEU A CA 1
ATOM 2190 C C . LEU A 1 286 ? 21.735 -2.369 -28.492 1.00 98.06 286 LEU A C 1
ATOM 2192 O O . LEU A 1 286 ? 21.998 -1.368 -27.811 1.00 98.06 286 LEU A O 1
ATOM 2196 N N . PRO A 1 287 ? 22.692 -3.040 -29.162 1.00 95.75 287 PRO A N 1
ATOM 2197 C CA . PRO A 1 287 ? 24.097 -2.658 -29.121 1.00 95.75 287 PRO A CA 1
ATOM 2198 C C . PRO A 1 287 ? 24.343 -1.312 -29.808 1.00 95.75 287 PRO A C 1
ATOM 2200 O O . PRO A 1 287 ? 23.599 -0.887 -30.692 1.00 95.75 287 PRO A O 1
ATOM 2203 N N . PHE A 1 288 ? 25.441 -0.653 -29.430 1.00 97.56 288 PHE A N 1
ATOM 2204 C CA . PHE A 1 288 ? 25.769 0.671 -29.948 1.00 97.56 288 PHE A CA 1
ATOM 2205 C C . PHE A 1 288 ? 26.069 0.681 -31.454 1.00 97.56 288 PHE A C 1
ATOM 2207 O O . PHE A 1 288 ? 26.983 0.010 -31.935 1.00 97.56 288 PHE A O 1
ATOM 2214 N N . ASN A 1 289 ? 25.368 1.550 -32.180 1.00 97.31 289 ASN A N 1
ATOM 2215 C CA . ASN A 1 289 ? 25.621 1.884 -33.574 1.00 97.31 289 ASN A CA 1
ATOM 2216 C C . ASN A 1 289 ? 25.713 3.406 -33.752 1.00 97.31 289 ASN A C 1
ATOM 2218 O O . ASN A 1 289 ? 24.704 4.110 -33.743 1.00 97.31 289 ASN A O 1
ATOM 2222 N N . ALA A 1 290 ? 26.924 3.910 -34.007 1.00 96.69 290 ALA A N 1
ATOM 2223 C CA . ALA A 1 290 ? 27.187 5.341 -34.170 1.00 96.69 290 ALA A CA 1
ATOM 2224 C C . ALA A 1 290 ? 26.428 6.002 -35.340 1.00 96.69 290 ALA A C 1
ATOM 2226 O O . ALA A 1 290 ? 26.181 7.207 -35.304 1.00 96.69 290 ALA A O 1
ATOM 2227 N N . ALA A 1 291 ? 26.067 5.248 -36.384 1.00 96.62 291 ALA A N 1
ATOM 2228 C CA . ALA A 1 291 ? 25.301 5.783 -37.513 1.00 96.62 291 ALA A CA 1
ATOM 2229 C C . ALA A 1 291 ? 23.796 5.902 -37.207 1.00 96.62 291 ALA A C 1
ATOM 2231 O O . ALA A 1 291 ? 23.096 6.709 -37.830 1.00 96.62 291 ALA A O 1
ATOM 2232 N N . GLY A 1 292 ? 23.326 5.112 -36.241 1.00 96.94 292 GLY A N 1
ATOM 2233 C CA . GLY A 1 292 ? 21.925 4.887 -35.928 1.00 96.94 292 GLY A CA 1
ATOM 2234 C C . GLY A 1 292 ? 21.159 4.109 -37.008 1.00 96.94 292 GLY A C 1
ATOM 2235 O O . GLY A 1 292 ? 21.594 4.003 -38.158 1.00 96.94 292 GLY A O 1
ATOM 2236 N N . ARG A 1 293 ? 19.991 3.575 -36.647 1.00 98.06 293 ARG A N 1
ATOM 2237 C CA . ARG A 1 293 ? 19.037 2.918 -37.557 1.00 98.06 293 ARG A CA 1
ATOM 2238 C C . ARG A 1 293 ? 17.659 3.576 -37.453 1.00 98.06 293 ARG A C 1
ATOM 2240 O O . ARG A 1 293 ? 17.257 3.998 -36.376 1.00 98.06 293 ARG A O 1
ATOM 2247 N N . ASN A 1 294 ? 16.965 3.720 -38.579 1.00 98.31 294 ASN A N 1
ATOM 2248 C CA . ASN A 1 294 ? 15.580 4.195 -38.578 1.00 98.31 294 ASN A CA 1
ATOM 2249 C C . ASN A 1 294 ? 14.637 3.010 -38.386 1.00 98.31 294 ASN A C 1
ATOM 2251 O O . ASN A 1 294 ? 14.881 1.958 -38.978 1.00 98.31 294 ASN A O 1
ATOM 2255 N N . PHE A 1 295 ? 13.570 3.234 -37.631 1.00 98.50 295 PHE A N 1
ATOM 2256 C CA . PHE A 1 295 ? 12.491 2.280 -37.411 1.00 98.50 295 PHE A CA 1
ATOM 2257 C C . PHE A 1 295 ? 11.152 2.968 -37.677 1.00 98.50 295 PHE A C 1
ATOM 2259 O O . PHE A 1 295 ? 10.966 4.137 -37.317 1.00 98.50 295 PHE A O 1
ATOM 2266 N N . GLN A 1 296 ? 10.257 2.274 -38.363 1.00 98.44 296 GLN A N 1
ATOM 2267 C CA . GLN A 1 296 ? 8.866 2.663 -38.557 1.00 98.44 296 GLN A CA 1
ATOM 2268 C C . GLN A 1 296 ? 8.003 2.081 -37.435 1.00 98.44 296 GLN A C 1
ATOM 2270 O O . GLN A 1 296 ? 8.410 1.146 -36.758 1.00 98.44 296 GLN A O 1
ATOM 2275 N N . GLU A 1 297 ? 6.816 2.644 -37.223 1.00 98.25 297 GLU A N 1
ATOM 2276 C CA . GLU A 1 297 ? 5.810 2.018 -36.357 1.00 98.25 297 GLU A CA 1
ATOM 2277 C C . GLU A 1 297 ? 5.529 0.569 -36.803 1.00 98.25 297 GLU A C 1
ATOM 2279 O O . GLU A 1 297 ? 5.266 0.331 -37.985 1.00 98.25 297 GLU A O 1
ATOM 2284 N N . GLY A 1 298 ? 5.587 -0.371 -35.860 1.00 97.88 298 GLY A N 1
ATOM 2285 C CA . GLY A 1 298 ? 5.452 -1.811 -36.081 1.00 97.88 298 GLY A CA 1
ATOM 2286 C C . GLY A 1 298 ? 6.758 -2.541 -36.408 1.00 97.88 298 GLY A C 1
ATOM 2287 O O . GLY A 1 298 ? 6.735 -3.755 -36.595 1.00 97.88 298 GLY A O 1
ATOM 2288 N N . ASP A 1 299 ? 7.890 -1.837 -36.522 1.00 98.62 299 ASP A N 1
ATOM 2289 C CA . ASP A 1 299 ? 9.181 -2.494 -36.732 1.00 98.62 299 ASP A CA 1
ATOM 2290 C C . ASP A 1 299 ? 9.710 -3.098 -35.421 1.00 98.62 299 ASP A C 1
ATOM 2292 O O . ASP A 1 299 ? 9.798 -2.417 -34.395 1.00 98.62 299 ASP A O 1
ATOM 2296 N N . GLU A 1 300 ? 10.196 -4.336 -35.500 1.00 98.50 300 GLU A N 1
ATOM 2297 C CA . GLU A 1 300 ? 11.049 -4.935 -34.474 1.00 98.50 300 GLU A CA 1
ATOM 2298 C C . GLU A 1 300 ? 12.400 -4.199 -34.426 1.00 98.50 300 GLU A C 1
ATOM 2300 O O . GLU A 1 300 ? 13.130 -4.076 -35.424 1.00 98.50 300 GLU A O 1
ATOM 2305 N N . ILE A 1 301 ? 12.728 -3.671 -33.249 1.00 98.56 301 ILE A N 1
ATOM 2306 C CA . ILE A 1 301 ? 13.980 -2.963 -32.977 1.00 98.56 301 ILE A CA 1
ATOM 2307 C C . ILE A 1 301 ? 15.069 -3.963 -32.591 1.00 98.56 301 ILE A C 1
ATOM 2309 O O . ILE A 1 301 ? 16.187 -3.871 -33.116 1.00 98.56 301 ILE A O 1
ATOM 2313 N N . ALA A 1 302 ? 14.751 -4.867 -31.662 1.00 98.31 302 ALA A N 1
ATOM 2314 C CA . ALA A 1 302 ? 15.628 -5.924 -31.175 1.00 98.31 302 ALA A CA 1
ATOM 2315 C C . ALA A 1 302 ? 14.830 -7.011 -30.438 1.00 98.31 302 ALA A C 1
ATOM 2317 O O . ALA A 1 302 ? 13.822 -6.709 -29.808 1.00 98.31 302 ALA A O 1
ATOM 2318 N N . GLU A 1 303 ? 15.360 -8.228 -30.440 1.00 98.44 303 GLU A N 1
ATOM 2319 C CA . GLU A 1 303 ? 14.931 -9.350 -29.604 1.00 98.44 303 GLU A CA 1
ATOM 2320 C C . GLU A 1 303 ? 16.169 -10.055 -29.028 1.00 98.44 303 GLU A C 1
ATOM 2322 O O . GLU A 1 303 ? 17.279 -9.930 -29.570 1.00 98.44 303 GLU A O 1
ATOM 2327 N N . GLY A 1 304 ? 16.002 -10.797 -27.937 1.00 98.25 304 GLY A N 1
ATOM 2328 C CA . GLY A 1 304 ? 17.064 -11.639 -27.400 1.00 98.25 304 GLY A CA 1
ATOM 2329 C C . GLY A 1 304 ? 16.739 -12.266 -26.052 1.00 98.25 304 GLY A C 1
ATOM 2330 O O . GLY A 1 304 ? 15.676 -12.050 -25.487 1.00 98.25 304 GLY A O 1
ATOM 2331 N N . THR A 1 305 ? 17.708 -13.011 -25.527 1.00 98.62 305 THR A N 1
ATOM 2332 C CA . THR A 1 305 ? 17.645 -13.657 -24.212 1.00 98.62 305 THR A CA 1
ATOM 2333 C C . THR A 1 305 ? 18.779 -13.122 -23.353 1.00 98.62 305 THR A C 1
ATOM 2335 O O . THR A 1 305 ? 19.939 -13.173 -23.765 1.00 98.62 305 THR A O 1
ATOM 2338 N N . LEU A 1 306 ? 18.457 -12.615 -22.165 1.00 98.56 306 LEU A N 1
ATOM 2339 C CA . LEU A 1 306 ? 19.432 -12.209 -21.161 1.00 98.56 306 LEU A CA 1
ATOM 2340 C C . LEU A 1 306 ? 19.746 -13.381 -20.233 1.00 98.56 306 LEU A C 1
ATOM 2342 O O . LEU A 1 306 ? 18.856 -14.013 -19.659 1.00 98.56 306 LEU A O 1
ATOM 2346 N N . THR A 1 307 ? 21.037 -13.627 -20.057 1.00 98.38 307 THR A N 1
ATOM 2347 C CA . THR A 1 307 ? 21.603 -14.537 -19.059 1.00 98.38 307 THR A CA 1
ATOM 2348 C C . THR A 1 307 ? 22.332 -13.739 -17.977 1.00 98.38 307 THR A C 1
ATOM 2350 O O . THR A 1 307 ? 22.517 -12.529 -18.110 1.00 98.38 307 THR A O 1
ATOM 2353 N N . ASP A 1 308 ? 22.794 -14.392 -16.908 1.00 97.81 308 ASP A N 1
ATOM 2354 C CA . ASP A 1 308 ? 23.603 -13.721 -15.878 1.00 97.81 308 ASP A CA 1
ATOM 2355 C C . ASP A 1 308 ? 24.866 -13.049 -16.458 1.00 97.81 308 ASP A C 1
ATOM 2357 O O . ASP A 1 308 ? 25.293 -12.013 -15.956 1.00 97.81 308 ASP A O 1
ATOM 2361 N N . ASP A 1 309 ? 25.432 -13.577 -17.551 1.00 97.50 309 ASP A N 1
ATOM 2362 C CA . ASP A 1 309 ? 26.598 -12.980 -18.223 1.00 97.50 309 ASP A CA 1
ATOM 2363 C C . ASP A 1 309 ? 26.272 -11.630 -18.897 1.00 97.50 309 ASP A C 1
ATOM 2365 O O . ASP A 1 309 ? 27.172 -10.814 -19.128 1.00 97.50 309 ASP A O 1
ATOM 2369 N N . ASP A 1 310 ? 24.995 -11.372 -19.191 1.00 98.06 310 ASP A N 1
ATOM 2370 C CA . ASP A 1 310 ? 24.513 -10.140 -19.823 1.00 98.06 310 ASP A CA 1
ATOM 2371 C C . ASP A 1 310 ? 24.130 -9.059 -18.798 1.00 98.06 310 ASP A C 1
ATOM 2373 O O . ASP A 1 310 ? 23.929 -7.892 -19.165 1.00 98.06 310 ASP A O 1
ATOM 2377 N N . VAL A 1 311 ? 24.044 -9.420 -17.511 1.00 97.38 311 VAL A N 1
ATOM 2378 C CA . VAL A 1 311 ? 23.618 -8.521 -16.437 1.00 97.38 311 VAL A CA 1
ATOM 2379 C C . VAL A 1 311 ? 24.826 -7.936 -15.700 1.00 97.38 311 VAL A C 1
ATOM 2381 O O . VAL A 1 311 ? 25.657 -8.606 -15.095 1.00 97.38 311 VAL A O 1
ATOM 2384 N N . ILE A 1 312 ? 24.935 -6.610 -15.727 1.00 94.38 312 ILE A N 1
ATOM 2385 C CA . ILE A 1 312 ? 26.096 -5.889 -15.207 1.00 94.38 312 ILE A CA 1
ATOM 2386 C C . ILE A 1 312 ? 25.911 -5.630 -13.711 1.00 94.38 312 ILE A C 1
ATOM 2388 O O . ILE A 1 312 ? 25.033 -4.866 -13.303 1.00 94.38 312 ILE A O 1
ATOM 2392 N N . ALA A 1 313 ? 26.792 -6.204 -12.891 1.00 85.94 313 ALA A N 1
ATOM 2393 C CA . ALA A 1 313 ? 26.834 -5.939 -11.455 1.00 85.94 313 ALA A CA 1
ATOM 2394 C C . ALA A 1 313 ? 27.043 -4.444 -11.144 1.00 85.94 313 ALA A C 1
ATOM 2396 O O . ALA A 1 313 ? 27.816 -3.740 -11.801 1.00 85.94 313 ALA A O 1
ATOM 2397 N N . GLN A 1 314 ? 26.379 -3.962 -10.094 1.00 83.69 314 GLN A N 1
ATOM 2398 C CA . GLN A 1 314 ? 26.470 -2.583 -9.605 1.00 83.69 314 GLN A CA 1
ATOM 2399 C C . GLN A 1 314 ? 26.627 -2.588 -8.077 1.00 83.69 314 GLN A C 1
ATOM 2401 O O . GLN A 1 314 ? 26.349 -3.591 -7.422 1.00 83.69 314 GLN A O 1
ATOM 2406 N N . PRO A 1 315 ? 27.057 -1.486 -7.440 1.00 73.06 315 PRO A N 1
ATOM 2407 C CA . PRO A 1 315 ? 27.070 -1.418 -5.981 1.00 73.06 315 PRO A CA 1
ATOM 2408 C C . PRO A 1 315 ? 25.682 -1.727 -5.382 1.00 73.06 315 PRO A C 1
ATOM 2410 O O . PRO A 1 315 ? 24.737 -0.971 -5.596 1.00 73.06 315 PRO A O 1
ATOM 2413 N N . GLY A 1 316 ? 25.563 -2.831 -4.632 1.00 66.31 316 GLY A N 1
ATOM 2414 C CA . GLY A 1 316 ? 24.292 -3.292 -4.046 1.00 66.31 316 GLY A CA 1
ATOM 2415 C C . GLY A 1 316 ? 23.386 -4.100 -4.991 1.00 66.31 316 GLY A C 1
ATOM 2416 O O . GLY A 1 316 ? 22.209 -4.290 -4.689 1.00 66.31 316 GLY A O 1
ATOM 2417 N N . PHE A 1 317 ? 23.915 -4.556 -6.126 1.00 76.06 317 PHE A N 1
ATOM 2418 C CA . PHE A 1 317 ? 23.223 -5.378 -7.115 1.00 76.06 317 PHE A CA 1
ATOM 2419 C C . PHE A 1 317 ? 24.206 -6.404 -7.689 1.00 76.06 317 PHE A C 1
ATOM 2421 O O . PHE A 1 317 ? 25.224 -6.032 -8.273 1.00 76.06 317 PHE A O 1
ATOM 2428 N N . ASP A 1 318 ? 23.929 -7.688 -7.484 1.00 78.69 318 ASP A N 1
ATOM 2429 C CA . ASP A 1 318 ? 24.885 -8.772 -7.746 1.00 78.69 318 ASP A CA 1
ATOM 2430 C C . ASP A 1 318 ? 25.107 -9.091 -9.231 1.00 78.69 318 ASP A C 1
ATOM 2432 O O . ASP A 1 318 ? 26.068 -9.787 -9.548 1.00 78.69 318 ASP A O 1
ATOM 2436 N N . GLY A 1 319 ? 24.304 -8.515 -10.129 1.00 87.81 319 GLY A N 1
ATOM 2437 C CA . GLY A 1 319 ? 24.469 -8.693 -11.567 1.00 87.81 319 GLY A CA 1
ATOM 2438 C C . GLY A 1 319 ? 23.868 -9.991 -12.095 1.00 87.81 319 GLY A C 1
ATOM 2439 O O . GLY A 1 319 ? 24.419 -10.557 -13.023 1.00 87.81 319 GLY A O 1
ATOM 2440 N N . THR A 1 320 ? 22.778 -10.481 -11.503 1.00 93.31 320 THR A N 1
ATOM 2441 C CA . THR A 1 320 ? 22.064 -11.679 -11.980 1.00 93.31 320 THR A CA 1
ATOM 2442 C C . THR A 1 320 ? 20.712 -11.331 -12.601 1.00 93.31 320 THR A C 1
ATOM 2444 O O . THR A 1 320 ? 20.105 -10.305 -12.261 1.00 93.31 320 THR A O 1
ATOM 2447 N N . VAL A 1 321 ? 20.196 -12.199 -13.473 1.00 95.00 321 VAL A N 1
ATOM 2448 C CA . VAL A 1 321 ? 18.828 -12.096 -14.009 1.00 95.00 321 VAL A CA 1
ATOM 2449 C C . VAL A 1 321 ? 17.815 -12.154 -12.871 1.00 95.00 321 VAL A C 1
ATOM 2451 O O . VAL A 1 321 ? 16.911 -11.325 -12.815 1.00 95.00 321 VAL A O 1
ATOM 2454 N N . ALA A 1 322 ? 18.014 -13.055 -11.907 1.00 87.75 322 ALA A N 1
ATOM 2455 C CA . ALA A 1 322 ? 17.153 -13.163 -10.732 1.00 87.75 322 ALA A CA 1
ATOM 2456 C C . ALA A 1 322 ? 17.063 -11.832 -9.964 1.00 87.75 322 ALA A C 1
ATOM 2458 O O . ALA A 1 322 ? 15.967 -11.358 -9.657 1.00 87.75 322 ALA A O 1
ATOM 2459 N N . ALA A 1 323 ? 18.198 -11.171 -9.712 1.00 83.06 323 ALA A N 1
ATOM 2460 C CA . ALA A 1 323 ? 18.187 -9.859 -9.078 1.00 83.06 323 ALA A CA 1
ATOM 2461 C C . ALA A 1 323 ? 17.524 -8.795 -9.962 1.00 83.06 323 ALA A C 1
ATOM 2463 O O . ALA A 1 323 ? 16.824 -7.929 -9.436 1.00 83.06 323 ALA A O 1
ATOM 2464 N N . LEU A 1 324 ? 17.730 -8.826 -11.284 1.00 90.75 324 LEU A N 1
ATOM 2465 C CA . LEU A 1 324 ? 17.106 -7.882 -12.214 1.00 90.75 324 LEU A CA 1
ATOM 2466 C C . LEU A 1 324 ? 15.579 -8.006 -12.211 1.00 90.75 324 LEU A C 1
ATOM 2468 O O . LEU A 1 324 ? 14.894 -6.993 -12.064 1.00 90.75 324 LEU A O 1
ATOM 2472 N N . VAL A 1 325 ? 15.059 -9.227 -12.312 1.00 90.38 325 VAL A N 1
ATOM 2473 C CA . VAL A 1 325 ? 13.626 -9.539 -12.230 1.00 90.38 325 VAL A CA 1
ATOM 2474 C C . VAL A 1 325 ? 13.035 -9.022 -10.926 1.00 90.38 325 VAL A C 1
ATOM 2476 O O . VAL A 1 325 ? 11.995 -8.366 -10.944 1.00 90.38 325 VAL A O 1
ATOM 2479 N N . GLU A 1 326 ? 13.721 -9.201 -9.796 1.00 82.81 326 GLU A N 1
ATOM 2480 C CA . GLU A 1 326 ? 13.265 -8.613 -8.534 1.00 82.81 326 GLU A CA 1
ATOM 2481 C C . GLU A 1 326 ? 13.180 -7.082 -8.617 1.00 82.81 326 GLU A C 1
ATOM 2483 O O . GLU A 1 326 ? 12.197 -6.491 -8.167 1.00 82.81 326 GLU A O 1
ATOM 2488 N N . ARG A 1 327 ? 14.133 -6.406 -9.273 1.00 85.25 327 ARG A N 1
ATOM 2489 C CA . ARG A 1 327 ? 14.031 -4.952 -9.511 1.00 85.25 327 ARG A CA 1
ATOM 2490 C C . ARG A 1 327 ? 12.875 -4.588 -10.441 1.00 85.25 327 ARG A C 1
ATOM 2492 O O . ARG A 1 327 ? 12.245 -3.553 -10.215 1.00 85.25 327 ARG A O 1
ATOM 2499 N N . MET A 1 328 ? 12.570 -5.404 -11.446 1.00 90.25 328 MET A N 1
ATOM 2500 C CA . MET A 1 328 ? 11.420 -5.199 -12.334 1.00 90.25 328 MET A CA 1
ATOM 2501 C C . MET A 1 328 ? 10.092 -5.348 -11.581 1.00 90.25 328 MET A C 1
ATOM 2503 O O . MET A 1 328 ? 9.262 -4.438 -11.634 1.00 90.25 328 MET A O 1
ATOM 2507 N N . ARG A 1 329 ? 9.932 -6.413 -10.782 1.00 84.62 329 ARG A N 1
ATOM 2508 C CA . ARG A 1 329 ? 8.760 -6.648 -9.910 1.00 84.62 329 ARG A CA 1
ATOM 2509 C C . ARG A 1 329 ? 8.525 -5.491 -8.937 1.00 84.62 329 ARG A C 1
ATOM 2511 O O . ARG A 1 329 ? 7.391 -5.138 -8.630 1.00 84.62 329 ARG A O 1
ATOM 2518 N N . GLN A 1 330 ? 9.605 -4.854 -8.488 1.00 77.75 330 GLN A N 1
ATOM 2519 C CA . GLN A 1 330 ? 9.576 -3.708 -7.576 1.00 77.75 330 GLN A CA 1
ATOM 2520 C C . GLN A 1 330 ? 9.344 -2.355 -8.275 1.00 77.75 330 GLN A C 1
ATOM 2522 O O . GLN A 1 330 ? 9.319 -1.325 -7.598 1.00 77.75 330 GLN A O 1
ATOM 2527 N N . GLY A 1 331 ? 9.233 -2.313 -9.609 1.00 82.81 331 GLY A N 1
ATOM 2528 C CA . GLY A 1 331 ? 9.147 -1.061 -10.368 1.00 82.81 331 GLY A CA 1
ATOM 2529 C C . GLY A 1 331 ? 10.411 -0.198 -10.253 1.00 82.81 331 GLY A C 1
ATOM 2530 O O . GLY A 1 331 ? 10.335 1.033 -10.292 1.00 82.81 331 GLY A O 1
ATOM 2531 N N . ARG A 1 332 ? 11.571 -0.841 -10.067 1.00 84.81 332 ARG A N 1
ATOM 2532 C CA . ARG A 1 332 ? 12.906 -0.239 -9.885 1.00 84.81 332 ARG A CA 1
ATOM 2533 C C . ARG A 1 332 ? 13.848 -0.502 -11.058 1.00 84.81 332 ARG A C 1
ATOM 2535 O O . ARG A 1 332 ? 15.053 -0.296 -10.930 1.00 84.81 332 ARG A O 1
ATOM 2542 N N . ALA A 1 333 ? 13.309 -0.912 -12.199 1.00 91.81 333 ALA A N 1
ATOM 2543 C CA . ALA A 1 333 ? 14.034 -1.007 -13.457 1.00 91.81 333 ALA A CA 1
ATOM 2544 C C . ALA A 1 333 ? 13.286 -0.257 -14.564 1.00 91.81 333 ALA A C 1
ATOM 2546 O O . ALA A 1 333 ? 12.054 -0.281 -14.611 1.00 91.81 333 ALA A O 1
ATOM 2547 N N . TYR A 1 334 ? 14.007 0.433 -15.442 1.00 96.69 334 TYR A N 1
ATOM 2548 C CA . TYR A 1 334 ? 13.425 1.116 -16.597 1.00 96.69 334 TYR A CA 1
ATOM 2549 C C . TYR A 1 334 ? 14.213 0.798 -17.863 1.00 96.69 334 TYR A C 1
ATOM 2551 O O . TYR A 1 334 ? 15.429 0.631 -17.810 1.00 96.69 334 TYR A O 1
ATOM 2559 N N . ALA A 1 335 ? 13.522 0.754 -18.996 1.00 98.38 335 ALA A N 1
ATOM 2560 C CA . ALA A 1 335 ? 14.138 0.663 -20.308 1.00 98.38 335 ALA A CA 1
ATOM 2561 C C . ALA A 1 335 ? 14.238 2.055 -20.935 1.00 98.38 335 ALA A C 1
ATOM 2563 O O . ALA A 1 335 ? 13.378 2.920 -20.710 1.00 98.38 335 ALA A O 1
ATOM 2564 N N . ASN A 1 336 ? 15.282 2.288 -21.720 1.00 98.00 336 ASN A N 1
ATOM 2565 C CA . ASN A 1 336 ? 15.417 3.510 -22.499 1.00 98.00 336 ASN A CA 1
ATOM 2566 C C . ASN A 1 336 ? 16.052 3.244 -23.868 1.00 98.00 336 ASN A C 1
ATOM 2568 O O . ASN A 1 336 ? 16.747 2.247 -24.062 1.00 98.00 336 ASN A O 1
ATOM 2572 N N . LEU A 1 337 ? 15.825 4.157 -24.811 1.00 98.69 337 LEU A N 1
ATOM 2573 C CA . LEU A 1 337 ? 16.409 4.119 -26.149 1.00 98.69 337 LEU A CA 1
ATOM 2574 C C . LEU A 1 337 ? 17.005 5.482 -26.497 1.00 98.69 337 LEU A C 1
ATOM 2576 O O . LEU A 1 337 ? 16.408 6.533 -26.262 1.00 98.69 337 LEU A O 1
ATOM 2580 N N . HIS A 1 338 ? 18.200 5.450 -27.075 1.00 98.62 338 HIS A N 1
ATOM 2581 C CA . HIS A 1 338 ? 18.952 6.621 -27.504 1.00 98.62 338 HIS A CA 1
ATOM 2582 C C . HIS A 1 338 ? 18.918 6.743 -29.024 1.00 98.62 338 HIS A C 1
ATOM 2584 O O . HIS A 1 338 ? 18.888 5.742 -29.744 1.00 98.62 338 HIS A O 1
ATOM 2590 N N . THR A 1 339 ? 19.012 7.973 -29.517 1.00 98.69 339 THR A N 1
ATOM 2591 C CA . THR A 1 339 ? 19.192 8.250 -30.943 1.00 98.69 339 THR A CA 1
ATOM 2592 C C . THR A 1 339 ? 20.358 9.202 -31.167 1.00 98.69 339 THR A C 1
ATOM 2594 O O . THR A 1 339 ? 20.882 9.814 -30.236 1.00 98.69 339 THR A O 1
ATOM 2597 N N . VAL A 1 340 ? 20.767 9.370 -32.427 1.00 98.25 340 VAL A N 1
ATOM 2598 C CA . VAL A 1 340 ? 21.814 10.339 -32.794 1.00 98.25 340 VAL A CA 1
ATOM 2599 C C . VAL A 1 340 ? 21.440 11.765 -32.363 1.00 98.25 340 VAL A C 1
ATOM 2601 O O . VAL A 1 340 ? 22.321 12.542 -31.999 1.00 98.25 340 VAL A O 1
ATOM 2604 N N . ALA A 1 341 ? 20.150 12.118 -32.403 1.00 97.94 341 ALA A N 1
ATOM 2605 C CA . ALA A 1 341 ? 19.671 13.434 -31.983 1.00 97.94 341 ALA A CA 1
ATOM 2606 C C . ALA A 1 341 ? 19.668 13.594 -30.453 1.00 97.94 341 ALA A C 1
ATOM 2608 O O . ALA A 1 341 ? 19.950 14.685 -29.954 1.00 97.94 341 ALA A O 1
ATOM 2609 N N . PHE A 1 342 ? 19.406 12.508 -29.722 1.00 98.00 342 PHE A N 1
ATOM 2610 C CA . PHE A 1 342 ? 19.301 12.498 -28.265 1.00 98.00 342 PHE A CA 1
ATOM 2611 C C . PHE A 1 342 ? 20.247 11.451 -27.652 1.00 98.00 342 PHE A C 1
ATOM 2613 O O . PHE A 1 342 ? 19.812 10.390 -27.195 1.00 98.00 342 PHE A O 1
ATOM 2620 N N . PRO A 1 343 ? 21.562 11.739 -27.592 1.00 96.56 343 PRO A N 1
ATOM 2621 C CA . PRO A 1 343 ? 22.550 10.791 -27.076 1.00 96.56 343 PRO A CA 1
ATOM 2622 C C . PRO A 1 343 ? 22.379 10.490 -25.579 1.00 96.56 343 PRO A C 1
ATOM 2624 O O . PRO A 1 343 ? 22.842 9.455 -25.113 1.00 96.56 343 PRO A O 1
ATOM 2627 N N . GLY A 1 344 ? 21.693 11.354 -24.821 1.00 93.94 344 GLY A N 1
ATOM 2628 C CA . GLY A 1 344 ? 21.333 11.109 -23.418 1.00 93.94 344 GLY A CA 1
ATOM 2629 C C . GLY A 1 344 ? 20.109 10.206 -23.210 1.00 93.94 344 GLY A C 1
ATOM 2630 O O . GLY A 1 344 ? 19.854 9.827 -22.073 1.00 93.94 344 GLY A O 1
ATOM 2631 N N . GLY A 1 345 ? 19.391 9.855 -24.284 1.00 97.06 345 GLY A N 1
ATOM 2632 C CA . GLY A 1 345 ? 18.108 9.145 -24.262 1.00 97.06 345 GLY A CA 1
ATOM 2633 C C . GLY A 1 345 ? 17.022 9.971 -24.957 1.00 97.06 345 GLY A C 1
ATOM 2634 O O . GLY A 1 345 ? 16.915 11.172 -24.709 1.00 97.06 345 GLY A O 1
ATOM 2635 N N . GLU A 1 346 ? 16.256 9.349 -25.856 1.00 98.44 346 GLU A N 1
ATOM 2636 C CA . GLU A 1 346 ? 15.090 9.967 -26.507 1.00 98.44 346 GLU A CA 1
ATOM 2637 C C . GLU A 1 346 ? 13.778 9.547 -25.835 1.00 98.44 346 GLU A C 1
ATOM 2639 O O . GLU A 1 346 ? 12.886 10.377 -25.662 1.00 98.44 346 GLU A O 1
ATOM 2644 N N . ILE A 1 347 ? 13.658 8.267 -25.464 1.00 98.69 347 ILE A N 1
ATOM 2645 C CA . ILE A 1 347 ? 12.443 7.678 -24.893 1.00 98.69 347 ILE A CA 1
ATOM 2646 C C . ILE A 1 347 ? 12.772 6.721 -23.740 1.00 98.69 347 ILE A C 1
ATOM 2648 O O . ILE A 1 347 ? 13.685 5.900 -23.843 1.00 98.69 347 ILE A O 1
ATOM 2652 N N . ARG A 1 348 ? 11.963 6.780 -22.672 1.00 98.19 348 ARG A N 1
ATOM 2653 C CA . ARG A 1 348 ? 12.086 5.956 -21.455 1.00 98.19 348 ARG A CA 1
ATOM 2654 C C . ARG A 1 348 ? 10.754 5.342 -21.055 1.00 98.19 348 ARG A C 1
ATOM 2656 O O . ARG A 1 348 ? 9.714 5.976 -21.217 1.00 98.19 348 ARG A O 1
ATOM 2663 N N . GLY A 1 349 ? 10.781 4.154 -20.462 1.00 97.56 349 GLY A N 1
ATOM 2664 C CA . GLY A 1 349 ? 9.621 3.504 -19.857 1.00 97.56 349 GLY A CA 1
ATOM 2665 C C . GLY A 1 349 ? 10.012 2.745 -18.595 1.00 97.56 349 GLY A C 1
ATOM 2666 O O . GLY A 1 349 ? 10.986 2.001 -18.600 1.00 97.56 349 GLY A O 1
ATOM 2667 N N . GLN A 1 350 ? 9.267 2.930 -17.502 1.00 95.56 350 GLN A N 1
ATOM 2668 C CA . GLN A 1 350 ? 9.433 2.080 -16.317 1.00 95.56 350 GLN A CA 1
ATOM 2669 C C . GLN A 1 350 ? 8.971 0.662 -16.659 1.00 95.56 350 GLN A C 1
ATOM 2671 O O . GLN A 1 350 ? 7.848 0.527 -17.143 1.00 95.56 350 GLN A O 1
ATOM 2676 N N . ILE A 1 351 ? 9.795 -0.341 -16.357 1.00 96.12 351 ILE A N 1
ATOM 2677 C CA . ILE A 1 351 ? 9.430 -1.753 -16.467 1.00 96.12 351 ILE A CA 1
ATOM 2678 C C . ILE A 1 351 ? 8.507 -2.100 -15.299 1.00 96.12 351 ILE A C 1
ATOM 2680 O O . ILE A 1 351 ? 8.762 -1.700 -14.156 1.00 96.12 351 ILE A O 1
ATOM 2684 N N . LYS A 1 352 ? 7.409 -2.785 -15.600 1.00 92.81 352 LYS A N 1
ATOM 2685 C CA . LYS A 1 352 ? 6.391 -3.222 -14.644 1.00 92.81 352 LYS A CA 1
ATOM 2686 C C . LYS A 1 352 ? 5.979 -4.645 -14.972 1.00 92.81 352 LYS A C 1
ATOM 2688 O O . LYS A 1 352 ? 6.080 -5.033 -16.125 1.00 92.81 352 LYS A O 1
ATOM 2693 N N . VAL A 1 353 ? 5.476 -5.369 -13.980 1.00 93.44 353 VAL A N 1
ATOM 2694 C CA . VAL A 1 353 ? 4.806 -6.655 -14.206 1.00 93.44 353 VAL A CA 1
ATOM 2695 C C . VAL A 1 353 ? 3.607 -6.421 -15.128 1.00 93.44 353 VAL A C 1
ATOM 2697 O O . VAL A 1 353 ? 2.831 -5.494 -14.869 1.00 93.44 353 VAL A O 1
ATOM 2700 N N . ASP A 1 354 ? 3.453 -7.231 -16.173 1.00 92.38 354 ASP A N 1
ATOM 2701 C CA . ASP A 1 354 ? 2.329 -7.152 -17.121 1.00 92.38 354 ASP A CA 1
ATOM 2702 C C . ASP A 1 354 ? 1.064 -7.835 -16.573 1.00 92.38 354 ASP A C 1
ATOM 2704 O O . ASP A 1 354 ? 0.368 -8.604 -17.228 1.00 92.38 354 ASP A O 1
ATOM 2708 N N . GLN A 1 355 ? 0.783 -7.598 -15.293 1.00 88.94 355 GLN A N 1
ATOM 2709 C CA . GLN A 1 355 ? -0.378 -8.132 -14.596 1.00 88.94 355 GLN A CA 1
ATOM 2710 C C . GLN A 1 355 ? -0.842 -7.146 -13.532 1.00 88.94 355 GLN A C 1
ATOM 2712 O O . GLN A 1 355 ? -0.061 -6.383 -12.961 1.00 88.94 355 GLN A O 1
ATOM 2717 N N . GLU A 1 356 ? -2.134 -7.187 -13.219 1.00 90.00 356 GLU A N 1
ATOM 2718 C CA . GLU A 1 356 ? -2.649 -6.456 -12.068 1.00 90.00 356 GLU A CA 1
ATOM 2719 C C . GLU A 1 356 ? -2.203 -7.146 -10.768 1.00 90.00 356 GLU A C 1
ATOM 2721 O O . GLU A 1 356 ? -2.264 -8.375 -10.658 1.00 90.00 356 GLU A O 1
ATOM 2726 N N . PRO A 1 357 ? -1.772 -6.384 -9.752 1.00 92.75 357 PRO A N 1
ATOM 2727 C CA . PRO A 1 357 ? -1.378 -6.966 -8.482 1.00 92.75 357 PRO A CA 1
ATOM 2728 C C . PRO A 1 357 ? -2.578 -7.591 -7.761 1.00 92.75 357 PRO A C 1
ATOM 2730 O O . PRO A 1 357 ? -3.693 -7.069 -7.778 1.00 92.75 357 PRO A O 1
ATOM 2733 N N . VAL A 1 358 ? -2.331 -8.682 -7.033 1.00 95.12 358 VAL A N 1
ATOM 2734 C CA . VAL A 1 358 ? -3.313 -9.270 -6.104 1.00 95.12 358 VAL A CA 1
ATOM 2735 C C . VAL A 1 358 ? -3.497 -8.430 -4.844 1.00 95.12 358 VAL A C 1
ATOM 2737 O O . VAL A 1 358 ? -4.495 -8.579 -4.137 1.00 95.12 358 VAL A O 1
ATOM 2740 N N . SER A 1 359 ? -2.526 -7.568 -4.536 1.00 97.19 359 SER A N 1
ATOM 2741 C CA . SER A 1 359 ? -2.656 -6.539 -3.508 1.00 97.19 359 SER A CA 1
ATOM 2742 C C . SER A 1 359 ? -3.250 -5.256 -4.078 1.00 97.19 359 SER A C 1
ATOM 2744 O O . SER A 1 359 ? -2.898 -4.869 -5.190 1.00 97.19 359 SER A O 1
ATOM 2746 N N . HIS A 1 360 ? -4.013 -4.509 -3.284 1.00 97.38 360 HIS A N 1
ATOM 2747 C CA . HIS A 1 360 ? -4.537 -3.202 -3.689 1.00 97.38 360 HIS A CA 1
ATOM 2748 C C . HIS A 1 360 ? -4.450 -2.173 -2.564 1.00 97.38 360 HIS A C 1
ATOM 2750 O O . HIS A 1 360 ? -4.706 -2.480 -1.402 1.00 97.38 360 HIS A O 1
ATOM 2756 N N . TYR A 1 361 ? -4.112 -0.929 -2.906 1.00 97.94 361 TYR A N 1
ATOM 2757 C CA . TYR A 1 361 ? -4.126 0.167 -1.937 1.00 97.94 361 TYR A CA 1
ATOM 2758 C C . TYR A 1 361 ? -5.554 0.476 -1.467 1.00 97.94 361 TYR A C 1
ATOM 2760 O O . TYR A 1 361 ? -6.491 0.445 -2.268 1.00 97.94 361 TYR A O 1
ATOM 2768 N N . SER A 1 362 ? -5.718 0.788 -0.182 1.00 95.69 362 SER A N 1
ATOM 2769 C CA . SER A 1 362 ? -6.990 1.227 0.402 1.00 95.69 362 SER A CA 1
ATOM 2770 C C . SER A 1 362 ? -6.781 2.492 1.230 1.00 95.69 362 SER A C 1
ATOM 2772 O O . SER A 1 362 ? -5.988 2.482 2.164 1.00 95.69 362 SER A O 1
ATOM 2774 N N . ASP A 1 363 ? -7.508 3.562 0.895 1.00 97.31 363 ASP A N 1
ATOM 2775 C CA . ASP A 1 363 ? -7.581 4.756 1.744 1.00 97.31 363 ASP A CA 1
ATOM 2776 C C . ASP A 1 363 ? -8.342 4.455 3.051 1.00 97.31 363 ASP A C 1
ATOM 2778 O O . ASP A 1 363 ? -9.242 3.601 3.055 1.00 97.31 363 ASP A O 1
ATOM 2782 N N . PRO A 1 364 ? -8.053 5.194 4.137 1.00 97.81 364 PRO A N 1
ATOM 2783 C CA . PRO A 1 364 ? -8.821 5.098 5.368 1.00 97.81 364 PRO A CA 1
ATOM 2784 C C . PRO A 1 364 ? -10.273 5.539 5.175 1.00 97.81 364 PRO A C 1
ATOM 2786 O O . PRO A 1 364 ? -10.600 6.403 4.359 1.00 97.81 364 PRO A O 1
ATOM 2789 N N . GLU A 1 365 ? -11.165 4.966 5.981 1.00 97.94 365 GLU A N 1
ATOM 2790 C CA . GLU A 1 365 ? -12.582 5.342 5.996 1.00 97.94 365 GLU A CA 1
ATOM 2791 C C . GLU A 1 365 ? -12.838 6.608 6.813 1.00 97.94 365 GLU A C 1
ATOM 2793 O O . GLU A 1 365 ? -13.812 7.319 6.550 1.00 97.94 365 GLU A O 1
ATOM 2798 N N . PHE A 1 366 ? -11.966 6.882 7.785 1.00 98.12 366 PHE A N 1
ATOM 2799 C CA . PHE A 1 366 ? -11.914 8.129 8.536 1.00 98.12 366 PHE A CA 1
ATOM 2800 C C . PHE A 1 366 ? -10.498 8.385 9.050 1.00 98.12 366 PHE A C 1
ATOM 2802 O O . PHE A 1 366 ? -9.766 7.441 9.366 1.00 98.12 366 PHE A O 1
ATOM 2809 N N . SER A 1 367 ? -10.104 9.649 9.180 1.00 97.56 367 SER A N 1
ATOM 2810 C CA . SER A 1 367 ? -8.817 10.004 9.780 1.00 97.56 367 SER A CA 1
ATOM 2811 C C . SER A 1 367 ? -8.859 11.273 10.621 1.00 97.56 367 SER A C 1
ATOM 2813 O O . SER A 1 367 ? -9.683 12.150 10.403 1.00 97.56 367 SER A O 1
ATOM 2815 N N . TRP A 1 368 ? -7.910 11.411 11.545 1.00 97.25 368 TRP A N 1
ATOM 2816 C CA . TRP A 1 368 ? -7.595 12.688 12.194 1.00 97.25 368 TRP A CA 1
ATOM 2817 C C . TRP A 1 368 ? -6.261 13.191 11.675 1.00 97.25 368 TRP A C 1
ATOM 2819 O O . TRP A 1 368 ? -5.274 12.461 11.754 1.00 97.25 368 TRP A O 1
ATOM 2829 N N . LYS A 1 369 ? -6.219 14.428 11.176 1.00 96.19 369 LYS A N 1
ATOM 2830 C CA . LYS A 1 369 ? -5.028 15.046 10.582 1.00 96.19 369 LYS A CA 1
ATOM 2831 C C . LYS A 1 369 ? -3.815 14.958 11.501 1.00 96.19 369 LYS A C 1
ATOM 2833 O O . LYS A 1 369 ? -2.737 14.583 11.048 1.00 96.19 369 LYS A O 1
ATOM 2838 N N . PHE A 1 370 ? -3.992 15.289 12.775 1.00 94.19 370 PHE A N 1
ATOM 2839 C CA . PHE A 1 370 ? -3.022 15.016 13.826 1.00 94.19 370 PHE A CA 1
ATOM 2840 C C . PHE A 1 370 ? -3.507 13.889 14.718 1.00 94.19 370 PHE A C 1
ATOM 2842 O O . PHE A 1 370 ? -4.698 13.710 14.969 1.00 94.19 370 PHE A O 1
ATOM 2849 N N . GLU A 1 371 ? -2.538 13.159 15.238 1.00 91.38 371 GLU A N 1
ATOM 2850 C CA . GLU A 1 371 ? -2.746 11.932 15.983 1.00 91.38 371 GLU A CA 1
ATOM 2851 C C . GLU A 1 371 ? -3.597 12.117 17.266 1.00 91.38 371 GLU A C 1
ATOM 2853 O O . GLU A 1 371 ? -3.427 13.075 18.033 1.00 91.38 371 GLU A O 1
ATOM 2858 N N . VAL A 1 372 ? -4.542 11.186 17.482 1.00 91.19 372 VAL A N 1
ATOM 2859 C CA . VAL A 1 372 ? -5.457 11.149 18.649 1.00 91.19 372 VAL A CA 1
ATOM 2860 C C . VAL A 1 372 ? -5.517 9.781 19.351 1.00 91.19 372 VAL A C 1
ATOM 2862 O O . VAL A 1 372 ? -6.322 9.589 20.261 1.00 91.19 372 VAL A O 1
ATOM 2865 N N . SER A 1 373 ? -4.632 8.848 19.001 1.00 88.75 373 SER A N 1
ATOM 2866 C CA . SER A 1 373 ? -4.388 7.581 19.706 1.00 88.75 373 SER A CA 1
ATOM 2867 C C . SER A 1 373 ? -5.622 6.674 19.875 1.00 88.75 373 SER A C 1
ATOM 2869 O O . SER A 1 373 ? -5.981 6.402 21.018 1.00 88.75 373 SER A O 1
ATOM 2871 N N . PRO A 1 374 ? -6.332 6.178 18.849 1.00 89.50 374 PRO A N 1
ATOM 2872 C CA . PRO A 1 374 ? -7.285 5.097 19.024 1.00 89.50 374 PRO A CA 1
ATOM 2873 C C . PRO A 1 374 ? -6.569 3.805 19.440 1.00 89.50 374 PRO A C 1
ATOM 2875 O O . PRO A 1 374 ? -5.468 3.476 18.993 1.00 89.50 374 PRO A O 1
ATOM 2878 N N . ALA A 1 375 ? -7.206 3.059 20.334 1.00 90.44 375 ALA A N 1
ATOM 2879 C CA . ALA A 1 375 ? -6.776 1.722 20.708 1.00 90.44 375 ALA A CA 1
ATOM 2880 C C . ALA A 1 375 ? -7.881 0.724 20.407 1.00 90.44 375 ALA A C 1
ATOM 2882 O O . ALA A 1 375 ? -7.992 0.304 19.269 1.00 90.44 375 ALA A O 1
ATOM 2883 N N . ALA A 1 376 ? -8.694 0.344 21.389 1.00 93.50 376 ALA A N 1
ATOM 2884 C CA . ALA A 1 376 ? -9.741 -0.649 21.189 1.00 93.50 376 ALA A CA 1
ATOM 2885 C C . ALA A 1 376 ? -10.735 -0.244 20.097 1.00 93.50 376 ALA A C 1
ATOM 2887 O O . ALA A 1 376 ? -11.160 0.904 20.075 1.00 93.50 376 ALA A O 1
ATOM 2888 N N . LEU A 1 377 ? -11.180 -1.208 19.290 1.00 97.06 377 LEU A N 1
ATOM 2889 C CA . LEU A 1 377 ? -12.285 -1.061 18.342 1.00 97.06 377 LEU A CA 1
ATOM 2890 C C . LEU A 1 377 ? -13.291 -2.186 18.591 1.00 97.06 377 LEU A C 1
ATOM 2892 O O . LEU A 1 377 ? -12.904 -3.351 1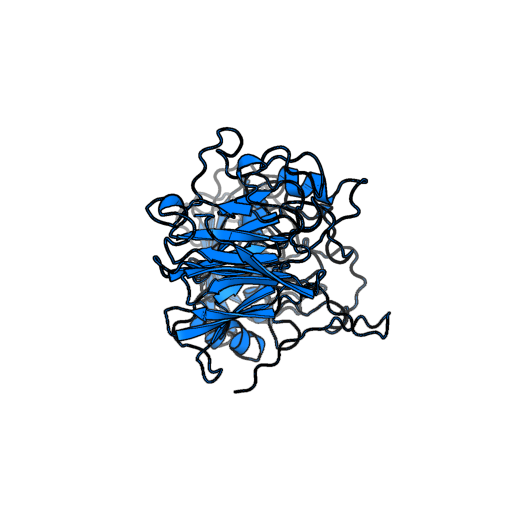8.712 1.00 97.06 377 LEU A O 1
ATOM 2896 N N . GLY A 1 378 ? -14.575 -1.841 18.665 1.00 97.69 378 GLY A N 1
ATOM 2897 C CA . GLY A 1 378 ? -15.659 -2.801 18.848 1.00 97.69 378 GLY A CA 1
ATOM 2898 C C . GLY A 1 378 ? -16.989 -2.301 18.294 1.00 97.69 378 GLY A C 1
ATOM 2899 O O . GLY A 1 378 ? -17.160 -1.116 18.026 1.00 97.69 378 GLY A O 1
ATOM 2900 N N . PHE A 1 379 ? -17.942 -3.218 18.134 1.00 98.19 379 PHE A N 1
ATOM 2901 C CA . PHE A 1 379 ? -19.282 -2.912 17.634 1.00 98.19 379 PHE A CA 1
ATOM 2902 C C . PHE A 1 379 ? -20.343 -3.135 18.708 1.00 98.19 379 PHE A C 1
ATOM 2904 O O . PHE A 1 379 ? -20.297 -4.125 19.448 1.00 98.19 379 PHE A O 1
ATOM 2911 N N . MET A 1 380 ? -21.343 -2.257 18.733 1.00 97.62 380 MET A N 1
ATOM 2912 C CA . MET A 1 380 ? -22.554 -2.429 19.528 1.00 97.62 380 MET A CA 1
ATOM 2913 C C . MET A 1 380 ? -23.541 -3.336 18.779 1.00 97.62 380 MET A C 1
ATOM 2915 O O . MET A 1 380 ? -24.329 -2.880 17.959 1.00 97.62 380 MET A O 1
ATOM 2919 N N . SER A 1 381 ? -23.510 -4.647 19.010 1.00 95.75 381 SER A N 1
ATOM 2920 C CA . SER A 1 381 ? -24.310 -5.616 18.236 1.00 95.75 381 SER A CA 1
ATOM 2921 C C . SER A 1 381 ? -25.783 -5.694 18.667 1.00 95.75 381 SER A C 1
ATOM 2923 O O . SER A 1 381 ? -26.630 -6.219 17.933 1.00 95.75 381 SER A O 1
ATOM 2925 N N . SER A 1 382 ? -26.113 -5.150 19.841 1.00 96.25 382 SER A N 1
ATOM 2926 C CA . SER A 1 382 ? -27.458 -5.162 20.424 1.00 96.25 382 SER A CA 1
ATOM 2927 C C . SER A 1 382 ? -28.141 -3.785 20.362 1.00 96.25 382 SER A C 1
ATOM 2929 O O . SER A 1 382 ? -27.524 -2.779 20.033 1.00 96.25 382 SER A O 1
ATOM 2931 N N . GLY A 1 383 ? -29.439 -3.733 20.682 1.00 95.31 383 GLY A N 1
ATOM 2932 C CA . GLY A 1 383 ? -30.195 -2.480 20.827 1.00 95.31 383 GLY A CA 1
ATOM 2933 C C . GLY A 1 383 ? -30.286 -1.947 22.264 1.00 95.31 383 GLY A C 1
ATOM 2934 O O . GLY A 1 383 ? -31.061 -1.022 22.500 1.00 95.31 383 GLY A O 1
ATOM 2935 N N . ALA A 1 384 ? -29.564 -2.526 23.233 1.00 95.00 384 ALA A N 1
ATOM 2936 C CA . ALA A 1 384 ? -29.732 -2.219 24.662 1.00 95.00 384 ALA A CA 1
ATOM 2937 C C . ALA A 1 384 ? -29.349 -0.774 25.035 1.00 95.00 384 ALA A C 1
ATOM 2939 O O . ALA A 1 384 ? -29.987 -0.161 25.890 1.00 95.00 384 ALA A O 1
ATOM 2940 N N . LEU A 1 385 ? -28.356 -0.201 24.349 1.00 93.88 385 LEU A N 1
ATOM 2941 C CA . LEU A 1 385 ? -27.961 1.203 24.512 1.00 93.88 385 LEU A CA 1
ATOM 2942 C C . LEU A 1 385 ? -28.956 2.171 23.836 1.00 93.88 385 LEU A C 1
ATOM 2944 O O . LEU A 1 385 ? -29.032 3.350 24.178 1.00 93.88 385 LEU A O 1
ATOM 2948 N N . GLY A 1 386 ? -29.755 1.659 22.898 1.00 94.81 386 GLY A N 1
ATOM 2949 C CA . GLY A 1 386 ? -30.668 2.397 22.031 1.00 94.81 386 GLY A CA 1
ATOM 2950 C C . GLY A 1 386 ? -30.684 1.779 20.633 1.00 94.81 386 GLY A C 1
ATOM 2951 O O . GLY A 1 386 ? -29.658 1.300 20.158 1.00 94.81 386 GLY A O 1
ATOM 2952 N N . ALA A 1 387 ? -31.841 1.780 19.965 1.00 94.12 387 ALA A N 1
ATOM 2953 C CA . ALA A 1 387 ? -31.971 1.205 18.623 1.00 94.12 387 ALA A CA 1
ATOM 2954 C C . ALA A 1 387 ? -31.089 1.919 17.588 1.00 94.12 387 ALA A C 1
ATOM 2956 O O . ALA A 1 387 ? -30.662 1.285 16.629 1.00 94.12 387 ALA A O 1
ATOM 2957 N N . GLN A 1 388 ? -30.807 3.206 17.809 1.00 93.25 388 GLN A N 1
ATOM 2958 C CA . GLN A 1 388 ? -29.921 3.999 16.967 1.00 93.25 388 GLN A CA 1
ATOM 2959 C C . GLN A 1 388 ? -28.466 3.522 17.015 1.00 93.25 388 GLN A C 1
ATOM 2961 O O . GLN A 1 388 ? -27.820 3.594 15.992 1.00 93.25 388 GLN A O 1
ATOM 2966 N N . TYR A 1 389 ? -28.004 2.952 18.138 1.00 95.69 389 TYR A N 1
ATOM 2967 C CA . TYR A 1 389 ? -26.615 2.497 18.297 1.00 95.69 389 TYR A CA 1
ATOM 2968 C C . TYR A 1 389 ? -26.365 1.079 17.774 1.00 95.69 389 TYR A C 1
ATOM 2970 O O . TYR A 1 389 ? -25.255 0.552 17.860 1.00 95.69 389 TYR A O 1
ATOM 2978 N N . ARG A 1 390 ? -27.416 0.387 17.317 1.00 96.19 390 ARG A N 1
ATOM 2979 C CA . ARG A 1 390 ? -27.317 -1.023 16.942 1.00 96.19 390 ARG A CA 1
ATOM 2980 C C . ARG A 1 390 ? -26.548 -1.163 15.632 1.00 96.19 390 ARG A C 1
ATOM 2982 O O . ARG A 1 390 ? -27.082 -0.930 14.552 1.00 96.19 390 ARG A O 1
ATOM 2989 N N . GLY A 1 391 ? -25.351 -1.714 15.742 1.00 96.00 391 GLY A N 1
ATOM 2990 C CA . GLY A 1 391 ? -24.401 -1.901 14.657 1.00 96.00 391 GLY A CA 1
ATOM 2991 C C . GLY A 1 391 ? -23.388 -0.784 14.546 1.00 96.00 391 GLY A C 1
ATOM 2992 O O . GLY A 1 391 ? -22.605 -0.808 13.603 1.00 96.00 391 GLY A O 1
ATOM 2993 N N . ASP A 1 392 ? -23.359 0.155 15.474 1.00 97.19 392 ASP A N 1
ATOM 2994 C CA . ASP A 1 392 ? -22.382 1.225 15.394 1.00 97.19 392 ASP A CA 1
ATOM 2995 C C . ASP A 1 392 ? -21.049 0.797 15.976 1.00 97.19 392 ASP A C 1
ATOM 2997 O O . ASP A 1 392 ? -20.948 -0.147 16.772 1.00 97.19 392 ASP A O 1
ATOM 3001 N N . MET A 1 393 ? -20.018 1.491 15.522 1.00 98.38 393 MET A N 1
ATOM 3002 C CA . MET A 1 393 ? -18.643 1.244 15.900 1.00 98.38 393 MET A CA 1
ATOM 3003 C C . MET A 1 393 ? -18.237 2.194 17.019 1.00 98.38 393 MET A C 1
ATOM 3005 O O . MET A 1 393 ? -18.627 3.359 17.046 1.00 98.38 393 MET A O 1
ATOM 3009 N N . PHE A 1 394 ? -17.423 1.689 17.934 1.00 98.31 394 PHE A N 1
ATOM 3010 C CA . PHE A 1 394 ? -16.855 2.444 19.037 1.00 98.31 394 PHE A CA 1
ATOM 3011 C C . PHE A 1 394 ? -15.349 2.238 19.061 1.00 98.31 394 PHE A C 1
ATOM 3013 O O . PHE A 1 394 ? -14.876 1.114 18.869 1.00 98.31 394 PHE A O 1
ATOM 3020 N N . THR A 1 395 ? -14.606 3.307 19.343 1.00 97.00 395 THR A N 1
ATOM 3021 C CA . THR A 1 395 ? -13.154 3.234 19.539 1.00 97.00 395 THR A CA 1
ATOM 3022 C C . THR A 1 395 ? -12.724 3.931 20.820 1.00 97.00 395 THR A C 1
ATOM 3024 O O . THR A 1 395 ? -13.152 5.048 21.114 1.00 97.00 395 THR A O 1
ATOM 3027 N N . GLY A 1 396 ? -11.876 3.257 21.592 1.00 95.06 396 GLY A N 1
ATOM 3028 C CA . GLY A 1 396 ? -11.269 3.782 22.814 1.00 95.06 396 GLY A CA 1
ATOM 3029 C C . GLY A 1 396 ? -9.920 4.443 22.545 1.00 95.06 396 GLY A C 1
ATOM 3030 O O . GLY A 1 396 ? -9.444 4.447 21.412 1.00 95.06 396 GLY A O 1
ATOM 3031 N N . ALA A 1 397 ? -9.286 4.962 23.596 1.00 93.31 397 ALA A N 1
ATOM 3032 C CA . ALA A 1 397 ? -7.998 5.648 23.520 1.00 93.31 397 ALA A CA 1
ATOM 3033 C C . ALA A 1 397 ? -6.810 4.751 23.909 1.00 93.31 397 ALA A C 1
ATOM 3035 O O . ALA A 1 397 ? -6.893 3.988 24.865 1.00 93.31 397 ALA A O 1
ATOM 3036 N N . ALA A 1 398 ? -5.663 4.905 23.251 1.00 90.75 398 ALA A N 1
ATOM 3037 C CA . ALA A 1 398 ? -4.388 4.282 23.614 1.00 90.75 398 ALA A CA 1
ATOM 3038 C C . ALA A 1 398 ? -3.648 5.060 24.715 1.00 90.75 398 ALA A C 1
ATOM 3040 O O . ALA A 1 398 ? -2.669 4.572 25.284 1.00 90.75 398 ALA A O 1
ATOM 3041 N N . ARG A 1 399 ? -4.091 6.288 25.015 1.00 89.44 399 ARG A N 1
ATOM 3042 C CA . ARG A 1 399 ? -3.480 7.187 26.000 1.00 89.44 399 ARG A CA 1
ATOM 3043 C C . ARG A 1 399 ? -4.554 7.944 26.784 1.00 89.44 399 ARG A C 1
ATOM 3045 O O . ARG A 1 399 ? -5.579 8.299 26.215 1.00 89.44 399 ARG A O 1
ATOM 3052 N N . PRO A 1 400 ? -4.297 8.284 28.058 1.00 90.62 400 PRO A N 1
ATOM 3053 C CA . PRO A 1 400 ? -5.214 9.095 28.854 1.00 90.62 400 PRO A CA 1
ATOM 3054 C C . PRO A 1 400 ? -5.009 10.611 28.661 1.00 90.62 400 PRO A C 1
ATOM 3056 O O . PRO A 1 400 ? -5.681 11.401 29.316 1.00 90.62 400 PRO A O 1
ATOM 3059 N N . THR A 1 401 ? -4.058 11.038 27.820 1.00 89.31 401 THR A N 1
ATOM 3060 C CA . THR A 1 401 ? -3.679 12.455 27.647 1.00 89.31 401 THR A CA 1
ATOM 3061 C C . THR A 1 401 ? -4.835 13.314 27.147 1.00 89.31 401 THR A C 1
ATOM 3063 O O . THR A 1 401 ? -5.020 14.432 27.623 1.00 89.31 401 THR A O 1
ATOM 3066 N N . LEU A 1 402 ? -5.630 12.780 26.223 1.00 90.12 402 LEU A N 1
ATOM 3067 C CA . LEU A 1 402 ? -6.825 13.420 25.695 1.00 90.12 402 LEU A CA 1
ATOM 3068 C C . LEU A 1 402 ? -8.039 13.036 26.552 1.00 90.12 402 LEU A C 1
ATOM 3070 O O . LEU A 1 402 ? -8.435 11.875 26.595 1.00 90.12 402 LEU A O 1
ATOM 3074 N N . LEU A 1 403 ? -8.627 14.011 27.254 1.00 94.50 403 LEU A N 1
ATOM 3075 C CA . LEU A 1 403 ? -9.872 13.855 28.029 1.00 94.50 403 LEU A CA 1
ATOM 3076 C C . LEU A 1 403 ? -9.879 12.683 29.038 1.00 94.50 403 LEU A C 1
ATOM 3078 O O . LEU A 1 403 ? -10.933 12.114 29.327 1.00 94.50 403 LEU A O 1
ATOM 3082 N N . GLY A 1 404 ? -8.713 12.288 29.563 1.00 94.94 404 GLY A N 1
ATOM 3083 C CA . GLY A 1 404 ? -8.600 11.145 30.476 1.00 94.94 404 GLY A CA 1
ATOM 3084 C C . GLY A 1 404 ? -8.842 9.785 29.808 1.00 94.94 404 GLY A C 1
ATOM 3085 O O . GLY A 1 404 ? -9.029 8.799 30.517 1.00 94.94 404 GLY A O 1
ATOM 3086 N N . GLY A 1 405 ? -8.868 9.723 28.474 1.00 95.19 405 GLY A N 1
ATOM 3087 C CA . GLY A 1 405 ? -9.250 8.563 27.671 1.00 95.19 405 GLY A CA 1
ATOM 3088 C C . GLY A 1 405 ? -10.632 8.746 27.051 1.00 95.19 405 GLY A C 1
ATOM 3089 O O . GLY A 1 405 ? -11.654 8.558 27.718 1.00 95.19 405 GLY A O 1
ATOM 3090 N N . GLN A 1 406 ? -10.655 9.136 25.781 1.00 95.38 406 GLN A N 1
ATOM 3091 C CA . GLN A 1 406 ? -11.873 9.305 25.000 1.00 95.38 406 GLN A CA 1
ATOM 3092 C C . GLN A 1 406 ? -12.477 7.967 24.553 1.00 95.38 406 GLN A C 1
ATOM 3094 O O . GLN A 1 406 ? -11.775 6.975 24.345 1.00 95.38 406 GLN A O 1
ATOM 3099 N N . LEU A 1 407 ? -13.793 7.975 24.365 1.00 97.19 407 LEU A N 1
ATOM 3100 C CA . LEU A 1 407 ? -14.547 6.945 23.664 1.00 97.19 407 LEU A CA 1
ATOM 3101 C C . LEU A 1 407 ? -15.290 7.631 22.518 1.00 97.19 407 LEU A C 1
ATOM 3103 O O . LEU A 1 407 ? -16.161 8.464 22.772 1.00 97.19 407 LEU A O 1
ATOM 3107 N N . PHE A 1 408 ? -14.930 7.307 21.280 1.00 97.25 408 PHE A N 1
ATOM 3108 C CA . PHE A 1 408 ? -15.627 7.789 20.091 1.00 97.25 408 PHE A CA 1
ATOM 3109 C C . PHE A 1 408 ? -16.675 6.779 19.624 1.00 97.25 408 PHE A C 1
ATOM 3111 O O . PHE A 1 408 ? -16.520 5.572 19.832 1.00 97.25 408 PHE A O 1
ATOM 3118 N N . HIS A 1 409 ? -17.716 7.286 18.974 1.00 97.44 409 HIS A N 1
ATOM 3119 C CA . HIS A 1 409 ? -18.796 6.541 18.334 1.00 97.44 409 HIS A CA 1
ATOM 3120 C C . HIS A 1 409 ? -18.875 6.944 16.859 1.00 97.44 409 HIS A C 1
ATOM 3122 O O . HIS A 1 409 ? -18.736 8.118 16.521 1.00 97.44 409 HIS A O 1
ATOM 3128 N N . PHE A 1 410 ? -19.060 5.950 15.996 1.00 97.94 410 PHE A N 1
ATOM 3129 C CA . PHE A 1 410 ? -19.177 6.110 14.554 1.00 97.94 410 PHE A CA 1
ATOM 3130 C C . PHE A 1 410 ? -20.409 5.377 14.048 1.00 97.94 410 PHE A C 1
ATOM 3132 O O . PHE A 1 410 ? -20.512 4.149 14.168 1.00 97.94 410 PHE A O 1
ATOM 3139 N N . ASP A 1 411 ? -21.283 6.130 13.395 1.00 96.31 411 ASP A N 1
ATOM 3140 C CA . ASP A 1 411 ? -22.351 5.567 12.589 1.00 96.31 411 ASP A CA 1
ATOM 3141 C C . ASP A 1 411 ? -21.765 4.959 11.314 1.00 96.31 411 ASP A C 1
ATOM 3143 O O . ASP A 1 411 ? -20.806 5.467 10.723 1.00 96.31 411 ASP A O 1
ATOM 3147 N N . LEU A 1 412 ? -22.367 3.870 10.843 1.00 96.88 412 LEU A N 1
ATOM 3148 C CA . LEU A 1 412 ? -22.057 3.319 9.529 1.00 96.88 412 LEU A CA 1
ATOM 3149 C C . LEU A 1 412 ? -23.197 3.589 8.552 1.00 96.88 412 LEU A C 1
ATOM 3151 O O . LEU A 1 412 ? -24.381 3.518 8.882 1.00 96.88 412 LEU A O 1
ATOM 3155 N N . THR A 1 413 ? -22.835 3.822 7.293 1.00 96.31 413 THR A N 1
ATOM 3156 C CA . THR A 1 413 ? -23.805 3.872 6.192 1.00 96.31 413 THR A CA 1
ATOM 3157 C C . THR A 1 413 ? -24.657 2.600 6.145 1.00 96.31 413 THR A C 1
ATOM 3159 O O . THR A 1 413 ? -24.257 1.538 6.619 1.00 96.31 413 THR A O 1
ATOM 3162 N N . ARG A 1 414 ? -25.831 2.650 5.500 1.00 93.62 414 ARG A N 1
ATOM 3163 C CA . ARG A 1 414 ? -26.718 1.471 5.391 1.00 93.62 414 ARG A CA 1
ATOM 3164 C C . ARG A 1 414 ? -26.055 0.254 4.741 1.00 93.62 414 ARG A C 1
ATOM 3166 O O . ARG A 1 414 ? -26.384 -0.872 5.092 1.00 93.62 414 ARG A O 1
ATOM 3173 N N . SER A 1 415 ? -25.143 0.476 3.792 1.00 95.56 415 SER A N 1
ATOM 3174 C CA . SER A 1 415 ? -24.347 -0.592 3.170 1.00 95.56 415 SER A CA 1
ATOM 3175 C C . SER A 1 415 ? -23.237 -1.115 4.083 1.00 95.56 415 SER A C 1
ATOM 3177 O O . SER A 1 415 ? -22.646 -2.149 3.778 1.00 95.56 415 SER A O 1
ATOM 3179 N N . ARG A 1 416 ? -22.943 -0.391 5.170 1.00 96.12 416 ARG A N 1
ATOM 3180 C CA . ARG A 1 416 ? -21.892 -0.658 6.156 1.00 96.12 416 ARG A CA 1
ATOM 3181 C C . ARG A 1 416 ? -20.498 -0.734 5.536 1.00 96.12 416 ARG A C 1
ATOM 3183 O O . ARG A 1 416 ? -19.606 -1.388 6.058 1.00 96.12 416 ARG A O 1
ATOM 3190 N N . ARG A 1 417 ? -20.322 -0.076 4.384 1.00 95.50 417 ARG A N 1
ATOM 3191 C CA . ARG A 1 417 ? -19.038 0.018 3.673 1.00 95.50 417 ARG A CA 1
ATOM 3192 C C . ARG A 1 417 ? -18.270 1.289 3.999 1.00 95.50 417 ARG A C 1
ATOM 3194 O O . ARG A 1 417 ? -17.072 1.305 3.795 1.00 95.50 417 ARG A O 1
ATOM 3201 N N . LYS A 1 418 ? -18.974 2.322 4.458 1.00 96.69 418 LYS A N 1
ATOM 3202 C CA . LYS A 1 418 ? -18.445 3.650 4.772 1.00 96.69 418 LYS A CA 1
ATOM 3203 C C . LYS A 1 418 ? -18.891 4.065 6.166 1.00 96.69 418 LYS A C 1
ATOM 3205 O O . LYS A 1 418 ? -20.023 3.731 6.547 1.00 96.69 418 LYS A O 1
ATOM 3210 N N . ILE A 1 419 ? -18.049 4.822 6.863 1.00 97.62 419 ILE A N 1
ATOM 3211 C CA . ILE A 1 419 ? -18.471 5.614 8.024 1.00 97.62 419 ILE A CA 1
ATOM 3212 C C . ILE A 1 419 ? -19.480 6.656 7.533 1.00 97.62 419 ILE A C 1
ATOM 3214 O O . ILE A 1 419 ? -19.283 7.283 6.492 1.00 97.62 419 ILE A O 1
ATOM 3218 N N . ALA A 1 420 ? -20.618 6.748 8.213 1.00 96.56 420 ALA A N 1
ATOM 3219 C CA . ALA A 1 420 ? -21.598 7.789 7.958 1.00 96.56 420 ALA A CA 1
ATOM 3220 C C . ALA A 1 420 ? -21.192 9.043 8.729 1.00 96.56 420 ALA A C 1
ATOM 3222 O O . ALA A 1 420 ? -20.746 8.963 9.871 1.00 96.56 420 ALA A O 1
ATOM 3223 N N . VAL A 1 421 ? -21.356 10.196 8.090 1.00 93.44 421 VAL A N 1
ATOM 3224 C CA . VAL A 1 421 ? -21.015 11.480 8.683 1.00 93.44 421 VAL A CA 1
ATOM 3225 C C . VAL A 1 421 ? -22.190 12.432 8.529 1.00 93.44 421 VAL A C 1
ATOM 3227 O O . VAL A 1 421 ? -22.549 12.811 7.413 1.00 93.44 421 VAL A O 1
ATOM 3230 N N . ASP A 1 422 ? -22.750 12.836 9.666 1.00 92.81 422 ASP A N 1
ATOM 3231 C CA . ASP A 1 422 ? -23.814 13.838 9.736 1.00 92.81 422 ASP A CA 1
ATOM 3232 C C . ASP A 1 422 ? -23.270 15.250 10.014 1.00 92.81 422 ASP A C 1
ATOM 3234 O O . ASP A 1 422 ? -23.906 16.238 9.641 1.00 92.81 422 ASP A O 1
ATOM 3238 N N . ASP A 1 423 ? -22.088 15.365 10.635 1.00 96.62 423 ASP A N 1
ATOM 3239 C CA . ASP A 1 423 ? -21.414 16.646 10.870 1.00 96.62 423 ASP A CA 1
ATOM 3240 C C . ASP A 1 423 ? -20.839 17.191 9.548 1.00 96.62 423 ASP A C 1
ATOM 3242 O O . ASP A 1 423 ? -19.919 16.589 8.988 1.00 96.62 423 ASP A O 1
ATOM 3246 N N . PRO A 1 424 ? -21.320 18.341 9.034 1.00 96.56 424 PRO A N 1
ATOM 3247 C CA . PRO A 1 424 ? -20.843 18.885 7.765 1.00 96.56 424 PRO A CA 1
ATOM 3248 C C . PRO A 1 424 ? -19.345 19.199 7.739 1.00 96.56 424 PRO A C 1
ATOM 3250 O O . PRO A 1 424 ? -18.781 19.281 6.646 1.00 96.56 424 PRO A O 1
ATOM 3253 N N . ARG A 1 425 ? -18.718 19.395 8.907 1.00 97.00 425 ARG A N 1
ATOM 3254 C CA . ARG A 1 425 ? -17.275 19.639 9.034 1.00 97.00 425 ARG A CA 1
ATOM 3255 C C . ARG A 1 425 ? -16.461 18.408 8.629 1.00 97.00 425 ARG A C 1
ATOM 3257 O O . ARG A 1 425 ? -15.490 18.528 7.906 1.00 97.00 425 ARG A O 1
ATOM 3264 N N . LEU A 1 426 ? -16.957 17.218 8.960 1.00 97.44 426 LEU A N 1
ATOM 3265 C CA . LEU A 1 426 ? -16.291 15.934 8.725 1.00 97.44 426 LEU A CA 1
ATOM 3266 C C . LEU A 1 426 ? -16.646 15.296 7.369 1.00 97.44 426 LEU A C 1
ATOM 3268 O O . LEU A 1 426 ? -16.431 14.101 7.161 1.00 97.44 426 LEU A O 1
ATOM 3272 N N . LYS A 1 427 ? -17.252 16.049 6.442 1.00 96.31 427 LYS A N 1
ATOM 3273 C CA . LYS A 1 427 ? -17.814 15.510 5.188 1.00 96.31 427 LYS A CA 1
ATOM 3274 C C . LYS A 1 427 ? -16.770 14.836 4.291 1.00 96.31 427 LYS A C 1
ATOM 3276 O O . LYS A 1 427 ? -17.118 13.972 3.489 1.00 96.31 427 LYS A O 1
ATOM 3281 N N . ASP A 1 428 ? -15.518 15.251 4.385 1.00 96.19 428 ASP A N 1
ATOM 3282 C CA . ASP A 1 428 ? -14.397 14.650 3.664 1.00 96.19 428 ASP A CA 1
ATOM 3283 C C . ASP A 1 428 ? -13.740 13.485 4.426 1.00 96.19 428 ASP A C 1
ATOM 3285 O O . ASP A 1 428 ? -12.733 12.946 3.974 1.00 96.19 428 ASP A O 1
ATOM 3289 N N . HIS A 1 429 ? -14.340 13.094 5.554 1.00 97.50 429 HIS A N 1
ATOM 3290 C CA . HIS A 1 429 ? -13.924 12.024 6.453 1.00 97.50 429 HIS A CA 1
ATOM 3291 C C . HIS A 1 429 ? -12.555 12.259 7.104 1.00 97.50 429 HIS A C 1
ATOM 3293 O O . HIS A 1 429 ? -11.916 11.313 7.574 1.00 97.50 429 HIS A O 1
ATOM 3299 N N . VAL A 1 430 ? -12.113 13.515 7.176 1.00 97.81 430 VAL A N 1
ATOM 3300 C CA . VAL A 1 430 ? -10.909 13.898 7.906 1.00 97.81 430 VAL A CA 1
ATOM 3301 C C . VAL A 1 430 ? -11.264 14.936 8.956 1.00 97.81 430 VAL A C 1
ATOM 3303 O O . VAL A 1 430 ? -11.774 15.999 8.640 1.00 97.81 430 VAL A O 1
ATOM 3306 N N . ALA A 1 431 ? -10.951 14.647 10.214 1.00 97.62 431 ALA A N 1
ATOM 3307 C CA . ALA A 1 431 ? -10.900 15.669 11.246 1.00 97.62 431 ALA A CA 1
ATOM 3308 C C . ALA A 1 431 ? -9.580 16.452 11.115 1.00 97.62 431 ALA A C 1
ATOM 3310 O O . ALA A 1 431 ? -8.528 15.997 11.565 1.00 97.62 431 ALA A O 1
ATOM 3311 N N . ASP A 1 432 ? -9.634 17.634 10.517 1.00 96.50 432 ASP A N 1
ATOM 3312 C CA . ASP A 1 432 ? -8.654 18.722 10.473 1.00 96.50 432 ASP A CA 1
ATOM 3313 C C . ASP A 1 432 ? -8.431 19.386 11.847 1.00 96.50 432 ASP A C 1
ATOM 3315 O O . ASP A 1 432 ? -8.423 20.612 12.005 1.00 96.50 432 ASP A O 1
ATOM 3319 N N . ASN A 1 433 ? -8.171 18.568 12.869 1.00 94.62 433 ASN A N 1
ATOM 3320 C CA . ASN A 1 433 ? -7.701 19.050 14.161 1.00 94.62 433 ASN A CA 1
ATOM 3321 C C . ASN A 1 433 ? -6.382 19.838 14.020 1.00 94.62 433 ASN A C 1
ATOM 3323 O O . ASN A 1 433 ? -5.647 19.741 13.035 1.00 94.62 433 ASN A O 1
ATOM 3327 N N . THR A 1 434 ? -6.088 20.689 14.999 1.00 92.19 434 THR A N 1
ATOM 3328 C CA . THR A 1 434 ? -5.005 21.691 14.890 1.00 92.19 434 THR A CA 1
ATOM 3329 C C . THR A 1 434 ? -3.698 21.256 15.558 1.00 92.19 434 THR A C 1
ATOM 3331 O O . THR A 1 434 ? -2.649 21.876 15.353 1.00 92.19 434 THR A O 1
ATOM 3334 N N . ALA A 1 435 ? -3.751 20.199 16.370 1.00 90.69 435 ALA A N 1
ATOM 3335 C CA . ALA A 1 435 ? -2.615 19.622 17.075 1.00 90.69 435 ALA A CA 1
ATOM 3336 C C . ALA A 1 435 ? -2.889 18.162 17.471 1.00 90.69 435 ALA A C 1
ATOM 3338 O O . ALA A 1 435 ? -4.031 17.709 17.462 1.00 90.69 435 ALA A O 1
ATOM 3339 N N . LYS A 1 436 ? -1.843 17.439 17.893 1.00 90.06 436 LYS A N 1
ATOM 3340 C CA . LYS A 1 436 ? -2.012 16.141 18.564 1.00 90.06 436 LYS A CA 1
ATOM 3341 C C . LYS A 1 436 ? -2.896 16.310 19.794 1.00 90.06 436 LYS A C 1
ATOM 3343 O O . LYS A 1 436 ? -2.762 17.306 20.510 1.00 90.06 436 LYS A O 1
ATOM 3348 N N . PHE A 1 437 ? -3.740 15.319 20.063 1.00 90.19 437 PHE A N 1
ATOM 3349 C CA . PHE A 1 437 ? -4.665 15.352 21.201 1.00 90.19 437 PHE A CA 1
ATOM 3350 C C . PHE A 1 437 ? -5.629 16.555 21.160 1.00 90.19 437 PHE A C 1
ATOM 3352 O O . PHE A 1 437 ? -5.985 17.114 22.196 1.00 90.19 437 PHE A O 1
ATOM 3359 N N . ASP A 1 438 ? -6.045 16.957 19.962 1.00 92.31 438 ASP A N 1
ATOM 3360 C CA . ASP A 1 438 ? -7.123 17.916 19.732 1.00 92.31 438 ASP A CA 1
ATOM 3361 C C . ASP A 1 438 ? -8.278 17.215 19.016 1.00 92.31 438 ASP A C 1
ATOM 3363 O O . ASP A 1 438 ? -8.055 16.426 18.095 1.00 92.31 438 ASP A O 1
ATOM 3367 N N . ILE A 1 439 ? -9.507 17.513 19.439 1.00 93.00 439 ILE A N 1
ATOM 3368 C CA . ILE A 1 439 ? -10.729 16.943 18.860 1.00 93.00 439 ILE A CA 1
ATOM 3369 C C . ILE A 1 439 ? -11.683 18.009 18.33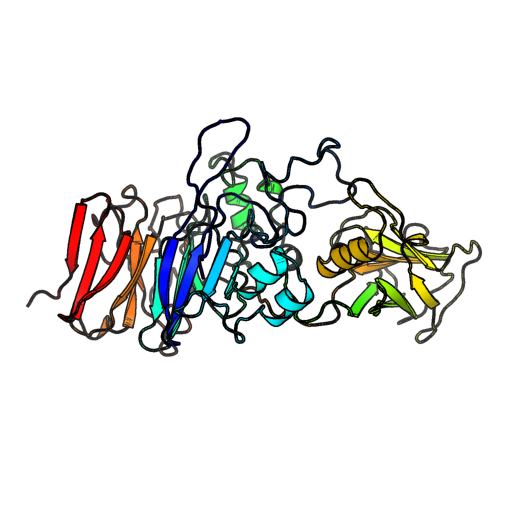2 1.00 93.00 439 ILE A C 1
ATOM 3371 O O . ILE A 1 439 ? -12.818 17.669 18.040 1.00 93.00 439 ILE A O 1
ATOM 3375 N N . THR A 1 440 ? -11.246 19.264 18.178 1.00 90.38 440 THR A N 1
ATOM 3376 C CA . THR A 1 440 ? -12.115 20.424 17.878 1.00 90.38 440 THR A CA 1
ATOM 3377 C C . THR A 1 440 ? -12.999 20.294 16.613 1.00 90.38 440 THR A C 1
ATOM 3379 O O . THR A 1 440 ? -13.922 21.075 16.397 1.00 90.38 440 THR A O 1
ATOM 3382 N N . GLU A 1 441 ? -12.747 19.323 15.735 1.00 95.81 441 GLU A N 1
ATOM 3383 C CA . GLU A 1 441 ? -13.660 19.010 14.623 1.00 95.81 441 GLU A CA 1
ATOM 3384 C C . GLU A 1 441 ? -14.436 17.697 14.797 1.00 95.81 441 GLU A C 1
ATOM 3386 O O . GLU A 1 441 ? -15.491 17.502 14.201 1.00 95.81 441 GLU A O 1
ATOM 3391 N N . SER A 1 442 ? -13.941 16.808 15.654 1.00 95.69 442 SER A N 1
ATOM 3392 C CA . SER A 1 442 ? -14.492 15.474 15.904 1.00 95.69 442 SER A CA 1
ATOM 3393 C C . SER A 1 442 ? -15.240 15.368 17.235 1.00 95.69 442 SER A C 1
ATOM 3395 O O . SER A 1 442 ? -15.527 14.259 17.684 1.00 95.69 442 SER A O 1
ATOM 3397 N N . GLU A 1 443 ? -15.603 16.478 17.889 1.00 95.31 443 GLU A N 1
ATOM 3398 C CA . GLU A 1 443 ? -16.352 16.411 19.155 1.00 95.31 443 GLU A CA 1
ATOM 3399 C C . GLU A 1 443 ? -17.751 15.835 18.969 1.00 95.31 443 GLU A C 1
ATOM 3401 O O . GLU A 1 443 ? -18.307 15.273 19.908 1.00 95.31 443 GLU A O 1
ATOM 3406 N N . SER A 1 444 ? -18.311 15.945 17.763 1.00 96.56 444 SER A N 1
ATOM 3407 C CA . SER A 1 444 ? -19.578 15.308 17.398 1.00 96.56 444 SER A CA 1
ATOM 3408 C C . SER A 1 444 ? -19.505 13.779 17.446 1.00 96.56 444 SER A C 1
ATOM 3410 O O . SER A 1 444 ? -20.533 13.139 17.640 1.00 96.56 444 SER A O 1
ATOM 3412 N N . LEU A 1 445 ? -18.303 13.200 17.348 1.00 96.94 445 LEU A N 1
ATOM 3413 C CA . LEU A 1 445 ? -18.056 11.762 17.479 1.00 96.94 445 LEU A CA 1
ATOM 3414 C C . LEU A 1 445 ? -17.806 11.336 18.934 1.00 96.94 445 LEU A C 1
ATOM 3416 O O . LEU A 1 445 ? -17.717 10.142 19.226 1.00 96.94 445 LEU A O 1
ATOM 3420 N N . LEU A 1 446 ? -17.627 12.281 19.865 1.00 96.88 446 LEU A N 1
ATOM 3421 C CA . LEU A 1 446 ? -17.280 11.979 21.252 1.00 96.88 446 LEU A CA 1
ATOM 3422 C C . LEU A 1 446 ? -18.487 11.405 22.000 1.00 96.88 446 LEU A C 1
ATOM 3424 O O . LEU A 1 446 ? -19.435 12.113 22.331 1.00 96.88 446 LEU A O 1
ATOM 3428 N N . PHE A 1 447 ? -18.402 10.127 22.356 1.00 96.56 447 PHE A N 1
ATOM 3429 C CA . PHE A 1 447 ? -19.422 9.444 23.143 1.00 96.56 447 PHE A CA 1
ATOM 3430 C C . PHE A 1 447 ? -19.181 9.579 24.653 1.00 96.56 447 PHE A C 1
ATOM 3432 O O . PHE A 1 447 ? -20.124 9.675 25.441 1.00 96.56 447 PHE A O 1
ATOM 3439 N N . GLY A 1 448 ? -17.917 9.602 25.086 1.00 96.12 448 GLY A N 1
ATOM 3440 C CA . GLY A 1 448 ? -17.580 9.773 26.497 1.00 96.12 448 GLY A CA 1
ATOM 3441 C C . GLY A 1 448 ? -16.093 9.973 26.782 1.00 96.12 448 GLY A C 1
ATOM 3442 O O . GLY A 1 448 ? -15.252 9.934 25.888 1.00 96.12 448 GLY A O 1
ATOM 3443 N N . THR A 1 449 ? -15.776 10.220 28.052 1.00 96.88 449 THR A N 1
ATOM 3444 C CA . THR A 1 449 ? -14.439 10.614 28.530 1.00 96.88 449 THR A CA 1
ATOM 3445 C C . THR A 1 449 ? -14.052 9.853 29.798 1.00 96.88 449 THR A C 1
ATOM 3447 O O . THR A 1 449 ? -14.899 9.222 30.431 1.00 96.88 449 THR A O 1
ATOM 3450 N N . ASN A 1 450 ? -12.782 9.954 30.205 1.00 96.81 450 ASN A N 1
ATOM 3451 C CA . ASN A 1 450 ? -12.217 9.312 31.399 1.00 96.81 450 ASN A CA 1
ATOM 3452 C C . ASN A 1 450 ? -12.241 7.770 31.393 1.00 96.81 450 ASN A C 1
ATOM 3454 O O . ASN A 1 450 ? -12.213 7.142 32.454 1.00 96.81 450 ASN A O 1
ATOM 3458 N N . PHE A 1 451 ? -12.245 7.146 30.212 1.00 96.94 451 PHE A N 1
ATOM 3459 C CA . PHE A 1 451 ? -12.147 5.689 30.071 1.00 96.94 451 PHE A CA 1
ATOM 3460 C C . PHE A 1 451 ? -10.713 5.159 30.208 1.00 96.94 451 PHE A C 1
ATOM 3462 O O . PHE A 1 451 ? -10.513 3.945 30.237 1.00 96.94 451 PHE A O 1
ATOM 3469 N N . GLY A 1 452 ? -9.709 6.028 30.337 1.00 96.12 452 GLY A N 1
ATOM 3470 C CA . GLY A 1 452 ? -8.306 5.635 30.398 1.00 96.12 452 GLY A CA 1
ATOM 3471 C C . GLY A 1 452 ? -7.794 5.051 29.079 1.00 96.12 452 GLY A C 1
ATOM 3472 O O . GLY A 1 452 ? -8.257 5.413 27.999 1.00 96.12 452 GLY A O 1
ATOM 3473 N N . VAL A 1 453 ? -6.827 4.138 29.173 1.00 95.19 453 VAL A N 1
ATOM 3474 C CA . VAL A 1 453 ? -6.320 3.362 28.032 1.00 95.19 453 VAL A CA 1
ATOM 3475 C C . VAL A 1 453 ? -7.274 2.200 27.749 1.00 95.19 453 VAL A C 1
ATOM 3477 O O . VAL A 1 453 ? -7.244 1.196 28.462 1.00 95.19 453 VAL A O 1
ATOM 3480 N N . GLY A 1 454 ? -8.128 2.348 26.738 1.00 93.75 454 GLY A N 1
ATOM 3481 C CA . GLY A 1 454 ? -9.107 1.352 26.312 1.00 93.75 454 GLY A CA 1
ATOM 3482 C C . GLY A 1 454 ? -8.464 0.256 25.467 1.00 93.75 454 GLY A C 1
ATOM 3483 O O . GLY A 1 454 ? -8.053 0.522 24.342 1.00 93.75 454 GLY A O 1
ATOM 3484 N N . THR A 1 455 ? -8.387 -0.970 25.981 1.00 91.25 455 THR A N 1
ATOM 3485 C CA . THR A 1 455 ? -7.717 -2.097 25.301 1.00 91.25 455 THR A CA 1
ATOM 3486 C C . THR A 1 455 ? -8.671 -3.078 24.636 1.00 91.25 455 THR A C 1
ATOM 3488 O O . THR A 1 455 ? -8.247 -3.829 23.763 1.00 91.25 455 THR A O 1
ATOM 3491 N N . ASP A 1 456 ? -9.950 -3.074 25.013 1.00 94.12 456 ASP A N 1
ATOM 3492 C CA . ASP A 1 456 ? -10.973 -3.863 24.332 1.00 94.12 456 ASP A CA 1
ATOM 3493 C C . ASP A 1 456 ? -12.364 -3.238 24.483 1.00 94.12 456 ASP A C 1
ATOM 3495 O O . ASP A 1 456 ? -12.666 -2.614 25.507 1.00 94.12 456 ASP A O 1
ATOM 3499 N N . ILE A 1 457 ? -13.210 -3.414 23.466 1.00 96.69 457 ILE A N 1
ATOM 3500 C CA . ILE A 1 457 ? -14.610 -2.977 23.466 1.00 96.69 457 ILE A CA 1
ATOM 3501 C C . ILE A 1 457 ? -15.479 -4.118 22.948 1.00 96.69 457 ILE A C 1
ATOM 3503 O O . ILE A 1 457 ? -15.275 -4.604 21.836 1.00 96.69 457 ILE A O 1
ATOM 3507 N N . GLN A 1 458 ? -16.476 -4.527 23.733 1.00 96.12 458 GLN A N 1
ATOM 3508 C CA . GLN A 1 458 ? -17.376 -5.619 23.359 1.00 96.12 458 GLN A CA 1
ATOM 3509 C C . GLN A 1 458 ? -18.822 -5.345 23.757 1.00 96.12 458 GLN A C 1
ATOM 3511 O O . GLN A 1 458 ? -19.101 -4.715 24.773 1.00 96.12 458 GLN A O 1
ATOM 3516 N N . THR A 1 459 ? -19.755 -5.899 22.985 1.00 97.75 459 THR A N 1
ATOM 3517 C CA . THR A 1 459 ? -21.137 -6.055 23.445 1.00 97.75 459 THR A CA 1
ATOM 3518 C C . THR A 1 459 ? -21.226 -7.300 24.321 1.00 97.75 459 THR A C 1
ATOM 3520 O O . THR A 1 459 ? -20.960 -8.406 23.852 1.00 97.75 459 THR A O 1
ATOM 3523 N N . GLY A 1 460 ? -21.593 -7.130 25.589 1.00 95.69 460 GLY A N 1
ATOM 3524 C CA . GLY A 1 460 ? -21.718 -8.230 26.538 1.00 95.69 460 GLY A CA 1
ATOM 3525 C C . GLY A 1 460 ? -22.982 -9.076 26.321 1.00 95.69 460 GLY A C 1
ATOM 3526 O O . GLY A 1 460 ? -23.900 -8.664 25.609 1.00 95.69 460 GLY A O 1
ATOM 3527 N N . PRO A 1 461 ? -23.094 -10.245 26.982 1.00 94.88 461 PRO A N 1
ATOM 3528 C CA . PRO A 1 461 ? -24.263 -11.126 26.860 1.00 94.88 461 PRO A CA 1
ATOM 3529 C C . PRO A 1 461 ? -25.591 -10.495 27.302 1.00 94.88 461 PRO A C 1
ATOM 3531 O O . PRO A 1 461 ? -26.654 -10.902 26.841 1.00 94.88 461 PRO A O 1
ATOM 3534 N N . ASN A 1 462 ? -25.545 -9.497 28.188 1.00 94.62 462 ASN A N 1
ATOM 3535 C CA . ASN A 1 462 ? -26.713 -8.709 28.596 1.00 94.62 462 ASN A CA 1
ATOM 3536 C C . ASN A 1 462 ? -27.107 -7.631 27.565 1.00 94.62 462 ASN A C 1
ATOM 3538 O O . ASN A 1 462 ? -28.086 -6.916 27.766 1.00 94.62 462 ASN A O 1
ATOM 3542 N N . GLY A 1 463 ? -26.351 -7.515 26.473 1.00 95.94 463 GLY A N 1
ATOM 3543 C CA . GLY A 1 463 ? -26.542 -6.552 25.401 1.00 95.94 463 GLY A CA 1
ATOM 3544 C C . GLY A 1 463 ? -25.849 -5.208 25.618 1.00 95.94 463 GLY A C 1
ATOM 3545 O O . GLY A 1 463 ? -25.822 -4.425 24.674 1.00 95.94 463 GLY A O 1
ATOM 3546 N N . ASN A 1 464 ? -25.293 -4.920 26.795 1.00 97.12 464 ASN A N 1
ATOM 3547 C CA . ASN A 1 464 ? -24.643 -3.639 27.083 1.00 97.12 464 ASN A CA 1
ATOM 3548 C C . ASN A 1 464 ? -23.243 -3.551 26.463 1.00 97.12 464 ASN A C 1
ATOM 3550 O O . ASN A 1 464 ? -22.634 -4.569 26.130 1.00 97.12 464 ASN A O 1
ATOM 3554 N N . LEU A 1 465 ? -22.730 -2.329 26.324 1.00 97.94 465 LEU A N 1
ATOM 3555 C CA . LEU A 1 465 ? -21.383 -2.080 25.815 1.00 97.94 465 LEU A CA 1
ATOM 3556 C C . LEU A 1 465 ? -20.387 -2.105 26.979 1.00 97.94 465 LEU A C 1
ATOM 3558 O O . LEU A 1 465 ? -20.607 -1.448 27.995 1.00 97.94 465 LEU A O 1
ATOM 3562 N N . PHE A 1 466 ? -19.291 -2.841 26.833 1.00 98.06 466 PHE A N 1
ATOM 3563 C CA . PHE A 1 466 ? -18.224 -2.935 27.823 1.00 98.06 466 PHE A CA 1
ATOM 3564 C C . PHE A 1 466 ? -16.925 -2.374 27.261 1.00 98.06 466 PHE A C 1
ATOM 3566 O O . PHE A 1 466 ? -16.570 -2.672 26.122 1.00 98.06 466 PHE A O 1
ATOM 3573 N N . VAL A 1 467 ? -16.209 -1.603 28.078 1.00 97.69 467 VAL A N 1
ATOM 3574 C CA . VAL A 1 467 ? -14.895 -1.036 27.750 1.00 97.69 467 VAL A CA 1
ATOM 3575 C C . VAL A 1 467 ? -13.885 -1.496 28.792 1.00 97.69 467 VAL A C 1
ATOM 3577 O O . VAL A 1 467 ? -14.035 -1.202 29.981 1.00 97.69 467 VAL A O 1
ATOM 3580 N N . VAL A 1 468 ? -12.852 -2.213 28.358 1.00 96.00 468 VAL A N 1
ATOM 3581 C CA . VAL A 1 468 ? -11.743 -2.637 29.220 1.00 96.00 468 VAL A CA 1
ATOM 3582 C C . VAL A 1 468 ? -10.715 -1.515 29.286 1.00 96.00 468 VAL A C 1
ATOM 3584 O O . VAL A 1 468 ? -10.198 -1.091 28.256 1.00 96.00 468 VAL A O 1
ATOM 3587 N N . SER A 1 469 ? -10.414 -1.043 30.494 1.00 96.62 469 SER A N 1
ATOM 3588 C CA . SER A 1 469 ? -9.460 0.035 30.744 1.00 96.62 469 SER A CA 1
ATOM 3589 C C . SER A 1 469 ? -8.220 -0.480 31.459 1.00 96.62 469 SER A C 1
ATOM 3591 O O . SER A 1 469 ? -8.267 -0.855 32.635 1.00 96.62 469 SER A O 1
ATOM 3593 N N . LEU A 1 470 ? -7.089 -0.446 30.758 1.00 94.12 470 LEU A N 1
ATOM 3594 C CA . LEU A 1 470 ? -5.795 -0.839 31.302 1.00 94.12 470 LEU A CA 1
ATOM 3595 C C . LEU A 1 470 ? -5.324 0.142 32.379 1.00 94.12 470 LEU A C 1
ATOM 3597 O O . LEU A 1 470 ? -4.971 -0.275 33.478 1.00 94.12 470 LEU A O 1
ATOM 3601 N N . SER A 1 471 ? -5.331 1.445 32.086 1.00 96.06 471 SER A N 1
ATOM 3602 C CA . SER A 1 471 ? -4.783 2.450 33.009 1.00 96.06 471 SER A CA 1
ATOM 3603 C C . SER A 1 471 ? -5.611 2.614 34.279 1.00 96.06 471 SER A C 1
ATOM 3605 O O . SER A 1 471 ? -5.059 2.961 35.319 1.00 96.06 471 SER A O 1
ATOM 3607 N N . ASN A 1 472 ? -6.921 2.370 34.201 1.00 96.25 472 ASN A N 1
ATOM 3608 C CA . ASN A 1 472 ? -7.810 2.518 35.350 1.00 96.25 472 ASN A CA 1
ATOM 3609 C C . ASN A 1 472 ? -7.999 1.192 36.105 1.00 96.25 472 ASN A C 1
ATOM 3611 O O . ASN A 1 472 ? -8.610 1.193 37.171 1.00 96.25 472 ASN A O 1
ATOM 3615 N N . GLY A 1 473 ? -7.499 0.069 35.569 1.00 96.69 473 GLY A N 1
ATOM 3616 C CA . GLY A 1 473 ? -7.669 -1.258 36.164 1.00 96.69 473 GLY A CA 1
ATOM 3617 C C . GLY A 1 473 ? -9.139 -1.668 36.289 1.00 96.69 473 GLY A C 1
ATOM 3618 O O . GLY A 1 473 ? -9.526 -2.270 37.290 1.00 96.69 473 GLY A O 1
ATOM 3619 N N . ALA A 1 474 ? -9.968 -1.291 35.312 1.00 96.62 474 ALA A N 1
ATOM 3620 C CA . ALA A 1 474 ? -11.421 -1.404 35.391 1.00 96.62 474 ALA A CA 1
ATOM 3621 C C . ALA A 1 474 ? -12.035 -1.929 34.089 1.00 96.62 474 ALA A C 1
ATOM 3623 O O . ALA A 1 474 ? -11.488 -1.746 33.003 1.00 96.62 474 ALA A O 1
ATOM 3624 N N . ILE A 1 475 ? -13.216 -2.536 34.205 1.00 97.75 475 ILE A N 1
ATOM 3625 C CA . ILE A 1 475 ? -14.111 -2.799 33.077 1.00 97.75 475 ILE A CA 1
ATOM 3626 C C . ILE A 1 475 ? -15.348 -1.932 33.292 1.00 97.75 475 ILE A C 1
ATOM 3628 O O . ILE A 1 475 ? -16.044 -2.081 34.298 1.00 97.75 475 ILE A O 1
ATOM 3632 N N . TYR A 1 476 ? -15.604 -1.014 32.367 1.00 97.81 476 TYR A N 1
ATOM 3633 C CA . TYR A 1 476 ? -16.773 -0.145 32.405 1.00 97.81 476 TYR A CA 1
ATOM 3634 C C . TYR A 1 476 ? -17.929 -0.799 31.666 1.00 97.81 476 TYR A C 1
ATOM 3636 O O . TYR A 1 476 ? -17.776 -1.182 30.511 1.00 97.81 476 TYR A O 1
ATOM 3644 N N . GLU A 1 477 ? -19.087 -0.877 32.312 1.00 97.25 477 GLU A N 1
ATOM 3645 C CA . GLU A 1 477 ? -20.349 -1.227 31.668 1.00 97.25 477 GLU A CA 1
ATOM 3646 C C . GLU A 1 477 ? -21.122 0.051 31.326 1.00 97.25 477 GLU A C 1
ATOM 3648 O O . GLU A 1 477 ? -21.397 0.882 32.196 1.00 97.25 477 GLU A O 1
ATOM 3653 N N . ILE A 1 478 ? -21.491 0.198 30.058 1.00 97.00 478 ILE A N 1
ATOM 3654 C CA . ILE A 1 478 ? -22.258 1.322 29.531 1.00 97.00 478 ILE A CA 1
ATOM 3655 C C . ILE A 1 478 ? -23.648 0.812 29.168 1.00 97.00 478 ILE A C 1
ATOM 3657 O O . ILE A 1 478 ? -23.822 -0.039 28.293 1.00 97.00 478 ILE A O 1
ATOM 3661 N N . PHE A 1 479 ? -24.650 1.367 29.838 1.00 95.25 479 PHE A N 1
ATOM 3662 C CA . PHE A 1 479 ? -26.041 0.970 29.690 1.00 95.25 479 PHE A CA 1
ATOM 3663 C C . PHE A 1 479 ? -26.950 2.191 29.626 1.00 95.25 479 PHE A C 1
ATOM 3665 O O . PHE A 1 479 ? -26.657 3.257 30.179 1.00 95.25 479 PHE A O 1
ATOM 3672 N N . LYS A 1 480 ? -28.090 2.028 28.957 1.00 92.94 480 LYS A N 1
ATOM 3673 C CA . LYS A 1 480 ? -29.125 3.054 28.924 1.00 92.94 480 LYS A CA 1
ATOM 3674 C C . LYS A 1 480 ? -29.737 3.191 30.319 1.00 92.94 480 LYS A C 1
ATOM 3676 O O . LYS A 1 480 ? -30.215 2.208 30.884 1.00 92.94 480 LYS A O 1
ATOM 3681 N N . ARG A 1 481 ? -29.740 4.407 30.874 1.00 87.69 481 ARG A N 1
ATOM 3682 C CA . ARG A 1 481 ? -30.471 4.671 32.121 1.00 87.69 481 ARG A CA 1
ATOM 3683 C C . ARG A 1 481 ? -31.981 4.495 31.872 1.00 87.69 481 ARG A C 1
ATOM 3685 O O . ARG A 1 481 ? -32.436 4.946 30.818 1.00 87.69 481 ARG A O 1
ATOM 3692 N N . PRO A 1 482 ? -32.707 3.827 32.787 1.00 74.31 482 PRO A N 1
ATOM 3693 C CA . PRO A 1 482 ? -34.143 3.589 32.658 1.00 74.31 482 PRO A CA 1
ATOM 3694 C C . PRO A 1 482 ? -34.960 4.859 32.426 1.00 74.31 482 PRO A C 1
ATOM 3696 O O . PRO A 1 482 ? -34.595 5.905 33.014 1.00 74.31 482 PRO A O 1
#

Foldseek 3Di:
DDQDADQFQPAVVPNDTDGDLQQFDWDQFPVRKIKGAGAQSQAFAQLQLHPQTLADQAPPRDDPPLDPPDCRNHHGRFCARNGVGQFIFIAHPVRHQDCPALCLLLLVVVDDRSSRSSSRGFEGNAHHALAWDAQPPPRWIWTWGFDQFFKTFIAGRHGQANALHPLDHAFLQCLCLQLPRQQDPVRVHDPDPSHRSPPRDPHSVVSQLSRNFGASDQFKKKWKKAQVQDQPRADDPWIKMKIWGQDPVRKIKIWIFTQAKDDFWFWKFKAFAARNHGYDGFATFGHGDLRGDIDHRGDTPGIDIDALVRTDDDSVARSGSVSVSSSLQSLRMKMFIAGNVRNVTRIITGMHGPDDTSHDYDHGLAIEGTTAAWHYKEALCFCFQHVQRHSKMKTWHQACPQQLIFIFIWDADPVNNHTDDPQPLCPVRYHDADGYSGCVRPVVRTPDGNLGRFNYWYQDPVSWIWTDHPVVNDIDTHGHDD